Protein AF-A0A7Y6Z000-F1 (afdb_monomer_lite)

pLDDT: mean 81.62, std 13.23, range [39.19, 98.38]

Foldseek 3Di:
DDDDDDDDDDDDDDDDDPVNVVVVVVVVVVVVVVVVVVVVVVVVVVVVVVLVVVLVVVQVVVVLLLLQAQEQDPLFPPTDHQLNNAWDKDWDWDDDPNDIFIKIKTKHKFFWDADPNDIDTDHSNPGQKIKIKMWIAGPVRPDIDIDIDIHGRDNLLCNLPDDDDDPPDGDDWDWDDDDFPPQWAWFDLLSQKTKIKHAWFWAQPPQARKIKIWIWIFIGHPTTTRDIKIKIKMKAKKFWAAKDWAWEAWFWAQDSSSRAIDIDTDPGTDTATFIAGDQDPPRVGPDPVVRNQRGHVWDADPDPCQQQALPRDPPPDPCQVVFADPVGRGGWWWDDPQLADTDTRDDGGGIFMTMWMWIQDPNDTGTHHKWFWQAKAKAFRVLCHVPHPSVVQQSVQLVVQVVVCLVVLWVSHHDDDDYRPPRFLDPGNNHAAAAQDKTAMWMKIKIWGGYHSVLSVVLVSCVVSVHRSSSVTRMHIHRLQQQWAKAKPDVQQKGFFGDFRHGQDCCPPCVCPVGHGRMIHGFAADKIKMKTKAFRTSLSSRRQDDSVPSRSRTDNPSNDPVRMHMDIHMHGHDFFFFWKKKKAWDALDDDGQADQDDVFQQQKWKDWQNHTWPRWGDPHPRMIMTTHGDHTPDDTDMAIDGPDQQEDAACDGRPDDDDAPDAQGWGHHDPRGTYMTMTIRGD

Secondary structure (DSSP, 8-state):
----PPPPPPP---PPPHHHHHHHHHHHHHHHHHHHHHHHHHHHHHHHHHHHHHHHHHHHHHHHHHH--S-SSS--SSS--STT---EEEEEEEEETTEEEEEEEEEEEEEEEEETTEEEE--TTT-SEEEEEEEEEETTTTEEEEEEEEEE---TTTTTT----STT-----EE-----TTTS--EE-SSS-EEEEPPPEEEE-TTSS-EEEEEEEEEE-SSEEEEEEEEEEEEEEEEEEEEEEEPPPBEEEEETTTTEEEEE--SS-EEEEEEEE--STTSTT--THHHHHHHH-S---SSGGGGG-TTPPPTT-GGGGGTEETTTTEEP-EE-SSSSS-EE--STT-EEEEEEEEEEETTEEEEEPPP-EEEEEEEEGGGGSTT-HHHHHHHHHHHHHHHHHHHHT-TTS----PPPTT-SBSTTTT-PEETT-EEEEEEEEEEE----HHHHHHHHHHHHTT---GGGS-EEEEE-TTTSEEEES-TTTEEEEEPPP---S-TTT-TTSSS-EEEEEE-SSEEEEEEEEEESSGGGTTT---SS-GGG---TTTSSGGGEEEEEEEEEEES---EEEEEEEE-SSSS---STT-HHHHTEEEEETTEEPPPPEE-STTEEEEEE---TT----EEEEESSTT-EETTB-TT------SSSEEE-PPTTS-EEEEEEE--

Structure (mmCIF, N/CA/C/O backbone):
data_AF-A0A7Y6Z000-F1
#
_entry.id   AF-A0A7Y6Z000-F1
#
loop_
_atom_site.group_PDB
_atom_site.id
_atom_site.type_symbol
_atom_site.label_atom_id
_atom_site.label_alt_id
_atom_site.label_comp_id
_atom_site.label_asym_id
_atom_site.label_entity_id
_atom_site.label_seq_id
_atom_site.pdbx_PDB_ins_code
_atom_site.Cartn_x
_atom_site.Cartn_y
_atom_site.Cartn_z
_atom_site.occupancy
_atom_site.B_iso_or_equiv
_atom_site.auth_seq_id
_atom_site.auth_comp_id
_atom_site.auth_asym_id
_atom_site.auth_atom_id
_atom_site.pdbx_PDB_model_num
ATOM 1 N N . MET A 1 1 ? 96.325 -64.280 -35.659 1.00 45.28 1 MET A N 1
ATOM 2 C CA . MET A 1 1 ? 96.392 -62.861 -36.077 1.00 45.28 1 MET A CA 1
ATOM 3 C C . MET A 1 1 ? 95.166 -62.505 -36.906 1.00 45.28 1 MET A C 1
ATOM 5 O O . MET A 1 1 ? 95.054 -63.015 -38.010 1.00 45.28 1 MET A O 1
ATOM 9 N N . LYS A 1 2 ? 94.277 -61.649 -36.390 1.00 39.19 2 LYS A N 1
ATOM 10 C CA . LYS A 1 2 ? 93.851 -60.363 -36.988 1.00 39.19 2 LYS A CA 1
ATOM 11 C C . LYS A 1 2 ? 92.616 -59.849 -36.239 1.00 39.19 2 LYS A C 1
ATOM 13 O O . LYS A 1 2 ? 91.533 -60.411 -36.328 1.00 39.19 2 LYS A O 1
ATOM 18 N N . SER A 1 3 ? 92.855 -58.794 -35.466 1.00 46.25 3 SER A N 1
ATOM 19 C CA . SER A 1 3 ? 91.864 -57.910 -34.856 1.00 46.25 3 SER A CA 1
ATOM 20 C C . SER A 1 3 ? 91.264 -57.009 -35.939 1.00 46.25 3 SER A C 1
ATOM 22 O O . SER A 1 3 ? 91.998 -56.524 -36.801 1.00 46.25 3 SER A O 1
ATOM 24 N N . SER A 1 4 ? 89.957 -56.752 -35.883 1.00 45.97 4 SER A N 1
ATOM 25 C CA . SER A 1 4 ? 89.352 -55.607 -36.565 1.00 45.97 4 SER A CA 1
ATOM 26 C C . SER A 1 4 ? 88.320 -54.956 -35.649 1.00 45.97 4 SER A C 1
ATOM 28 O O . SER A 1 4 ? 87.285 -55.542 -35.332 1.00 45.97 4 SER A O 1
ATOM 30 N N . ILE A 1 5 ? 88.654 -53.742 -35.224 1.00 53.66 5 ILE A N 1
ATOM 31 C CA . ILE A 1 5 ? 87.885 -52.835 -34.374 1.00 53.66 5 ILE A CA 1
ATOM 32 C C . ILE A 1 5 ? 86.828 -52.141 -35.247 1.00 53.66 5 ILE A C 1
ATOM 34 O O . ILE A 1 5 ? 87.169 -51.564 -36.278 1.00 53.66 5 ILE A O 1
ATOM 38 N N . ARG A 1 6 ? 85.549 -52.176 -34.846 1.00 48.03 6 ARG A N 1
ATOM 39 C CA . ARG A 1 6 ? 84.478 -51.367 -35.459 1.00 48.03 6 ARG A CA 1
ATOM 40 C C . ARG A 1 6 ? 84.360 -50.029 -34.720 1.00 48.03 6 ARG A C 1
ATOM 42 O O . ARG A 1 6 ? 84.060 -50.013 -33.530 1.00 48.03 6 ARG A O 1
ATOM 49 N N . TYR A 1 7 ? 84.578 -48.922 -35.431 1.00 50.78 7 TYR A N 1
ATOM 50 C CA . TYR A 1 7 ? 84.362 -47.553 -34.945 1.00 50.78 7 TYR A CA 1
ATOM 51 C C . TYR A 1 7 ? 82.911 -47.085 -35.167 1.00 50.78 7 TYR A C 1
ATOM 53 O O . TYR A 1 7 ? 82.264 -47.468 -36.142 1.00 50.78 7 TYR A O 1
ATOM 61 N N . ARG A 1 8 ? 82.423 -46.242 -34.243 1.00 52.69 8 ARG A N 1
ATOM 62 C CA . ARG A 1 8 ? 81.112 -45.560 -34.240 1.00 52.69 8 ARG A CA 1
ATOM 63 C C . ARG A 1 8 ? 80.869 -44.756 -35.526 1.00 52.69 8 ARG A C 1
ATOM 65 O O . ARG A 1 8 ? 81.727 -43.983 -35.942 1.00 52.69 8 ARG A O 1
ATOM 72 N N . ALA A 1 9 ? 79.660 -44.867 -36.079 1.00 56.47 9 ALA A N 1
ATOM 73 C CA . ALA A 1 9 ? 79.174 -43.988 -37.137 1.00 56.47 9 ALA A CA 1
ATOM 74 C C . ALA A 1 9 ? 78.915 -42.575 -36.584 1.00 56.47 9 ALA A C 1
ATOM 76 O O . ALA A 1 9 ? 78.140 -42.394 -35.647 1.00 56.47 9 ALA A O 1
ATOM 77 N N . VAL A 1 10 ? 79.581 -41.582 -37.171 1.00 59.03 10 VAL A N 1
ATOM 78 C CA . VAL A 1 10 ? 79.338 -40.153 -36.948 1.00 59.03 10 VAL A CA 1
ATOM 79 C C . VAL A 1 10 ? 78.088 -39.756 -37.738 1.00 59.03 10 VAL A C 1
ATOM 81 O O . VAL A 1 10 ? 78.060 -39.920 -38.959 1.00 59.03 10 VAL A O 1
ATOM 84 N N . GLN A 1 11 ? 77.057 -39.237 -37.064 1.00 58.75 11 GLN A N 1
ATOM 85 C CA . GLN A 1 11 ? 75.945 -38.556 -37.732 1.00 58.75 11 GLN A CA 1
ATOM 86 C C . GLN A 1 11 ? 76.487 -37.298 -38.422 1.00 58.75 11 GLN A C 1
ATOM 88 O O . GLN A 1 11 ? 76.994 -36.389 -37.767 1.00 58.75 11 GLN A O 1
ATOM 93 N N . LYS A 1 12 ? 76.405 -37.255 -39.755 1.00 57.69 12 LYS A N 1
ATOM 94 C CA . LYS A 1 12 ? 76.685 -36.043 -40.528 1.00 57.69 12 LYS A CA 1
ATOM 95 C C . LYS A 1 12 ? 75.494 -35.096 -40.392 1.00 57.69 12 LYS A C 1
ATOM 97 O O . LYS A 1 12 ? 74.407 -35.414 -40.864 1.00 57.69 12 LYS A O 1
ATOM 102 N N . VAL A 1 13 ? 75.716 -33.936 -39.783 1.00 60.97 13 VAL A N 1
ATOM 103 C CA . VAL A 1 13 ? 74.823 -32.780 -39.918 1.00 60.97 13 VAL A CA 1
ATOM 104 C C . VAL A 1 13 ? 74.987 -32.270 -41.351 1.00 60.97 13 VAL A C 1
ATOM 106 O O . VAL A 1 13 ? 76.062 -31.800 -41.722 1.00 60.97 13 VAL A O 1
ATOM 109 N N . LEU A 1 14 ? 73.962 -32.445 -42.186 1.00 62.41 14 LEU A N 1
ATOM 110 C CA . LEU A 1 14 ? 73.915 -31.851 -43.521 1.00 62.41 14 LEU A CA 1
ATOM 111 C C . LEU A 1 14 ? 73.654 -30.350 -43.346 1.00 62.41 14 LEU A C 1
ATOM 113 O O . LEU A 1 14 ? 72.614 -29.958 -42.826 1.00 62.41 14 LEU A O 1
ATOM 117 N N . GLY A 1 15 ? 74.636 -29.521 -43.705 1.00 64.62 15 GLY A N 1
ATOM 118 C CA . GLY A 1 15 ? 74.495 -28.066 -43.704 1.00 64.62 15 GLY A CA 1
ATOM 119 C C . GLY A 1 15 ? 73.576 -27.602 -44.834 1.00 64.62 15 GLY A C 1
ATOM 120 O O . GLY A 1 15 ? 73.674 -28.104 -45.953 1.00 64.62 15 GLY A O 1
ATOM 121 N N . PHE A 1 16 ? 72.697 -26.647 -44.526 1.00 62.59 16 PHE A N 1
ATOM 122 C CA . PHE A 1 16 ? 71.771 -26.027 -45.474 1.00 62.59 16 PHE A CA 1
ATOM 123 C C . PHE A 1 16 ? 72.522 -25.313 -46.603 1.00 62.59 16 PHE A C 1
ATOM 125 O O . PHE A 1 16 ? 73.533 -24.643 -46.375 1.00 62.59 16 PHE A O 1
ATOM 132 N N . THR A 1 17 ? 72.026 -25.445 -47.831 1.00 71.81 17 THR A N 1
ATOM 133 C CA . THR A 1 17 ? 72.612 -24.768 -48.995 1.00 71.81 17 THR A CA 1
ATOM 134 C C . THR A 1 17 ? 72.189 -23.292 -49.029 1.00 71.81 17 THR A C 1
ATOM 136 O O . THR A 1 17 ? 71.079 -22.945 -48.632 1.00 71.81 17 THR A O 1
ATOM 139 N N . LEU A 1 18 ? 73.055 -22.394 -49.517 1.00 70.69 18 LEU A N 1
ATOM 140 C CA . LEU A 1 18 ? 72.782 -20.943 -49.572 1.00 70.69 18 LEU A CA 1
ATOM 141 C C . LEU A 1 18 ? 71.487 -20.610 -50.345 1.00 70.69 18 LEU A C 1
ATOM 143 O O . LEU A 1 18 ? 70.791 -19.649 -50.024 1.00 70.69 18 LEU A O 1
ATOM 147 N N . ILE A 1 19 ? 71.144 -21.429 -51.345 1.00 79.88 19 ILE A N 1
ATOM 148 C CA . ILE A 1 19 ? 69.928 -21.269 -52.148 1.00 79.88 19 ILE A CA 1
ATOM 149 C C . ILE A 1 19 ? 68.655 -21.610 -51.364 1.00 79.88 19 ILE A C 1
ATOM 151 O O . ILE A 1 19 ? 67.625 -20.978 -51.560 1.00 79.88 19 ILE A O 1
ATOM 155 N N . GLU A 1 20 ? 68.729 -22.548 -50.424 1.00 78.12 20 GLU A N 1
ATOM 156 C CA . GLU A 1 20 ? 67.612 -22.955 -49.570 1.00 78.12 20 GLU A CA 1
ATOM 157 C C . GLU A 1 20 ? 67.283 -21.874 -48.532 1.00 78.12 20 GLU A C 1
ATOM 159 O O . GLU A 1 20 ? 66.114 -21.582 -48.278 1.00 78.12 20 GLU A O 1
ATOM 164 N N . VAL A 1 21 ? 68.313 -21.188 -48.021 1.00 81.62 21 VAL A N 1
ATOM 165 C CA . VAL A 1 21 ? 68.158 -19.998 -47.169 1.00 81.62 21 VAL A CA 1
ATOM 166 C C . VAL A 1 21 ? 67.556 -18.831 -47.959 1.00 81.62 21 VAL A C 1
ATOM 168 O O . VAL A 1 21 ? 66.659 -18.157 -47.457 1.00 81.62 21 VAL A O 1
ATOM 171 N N . LEU A 1 22 ? 67.985 -18.618 -49.209 1.00 83.50 22 LEU A N 1
ATOM 172 C CA . LEU A 1 22 ? 67.433 -17.572 -50.079 1.00 83.50 22 LEU A CA 1
ATOM 173 C C . LEU A 1 22 ? 65.949 -17.820 -50.399 1.00 83.50 22 LEU A C 1
ATOM 175 O O . LEU A 1 22 ? 65.132 -16.910 -50.279 1.00 83.50 22 LEU A O 1
ATOM 179 N N . VAL A 1 23 ? 65.588 -19.052 -50.770 1.00 85.25 23 VAL A N 1
ATOM 180 C CA . VAL A 1 23 ? 64.194 -19.427 -51.052 1.00 85.25 23 VAL A CA 1
ATOM 181 C C . VAL A 1 23 ? 63.340 -19.300 -49.790 1.00 85.25 23 VAL A C 1
ATOM 183 O O . VAL A 1 23 ? 62.250 -18.734 -49.852 1.00 85.25 23 VAL A O 1
ATOM 186 N N . SER A 1 24 ? 63.851 -19.729 -48.633 1.00 87.50 24 SER A N 1
ATOM 187 C CA . SER A 1 24 ? 63.155 -19.578 -47.347 1.00 87.50 24 SER A CA 1
ATOM 188 C C . SER A 1 24 ? 62.925 -18.109 -46.981 1.00 87.50 24 SER A C 1
ATOM 190 O O . SER A 1 24 ? 61.846 -17.760 -46.509 1.00 87.50 24 SER A O 1
ATOM 192 N N . LEU A 1 25 ? 63.898 -17.229 -47.248 1.00 86.69 25 LEU A N 1
ATOM 193 C CA . LEU A 1 25 ? 63.762 -15.787 -47.034 1.00 86.69 25 LEU A CA 1
ATOM 194 C C . LEU A 1 25 ? 62.690 -15.178 -47.948 1.00 86.69 25 LEU A C 1
ATOM 196 O O . LEU A 1 25 ? 61.868 -14.396 -47.482 1.00 86.69 25 LEU A O 1
ATOM 200 N N . ILE A 1 26 ? 62.660 -15.555 -49.230 1.00 89.44 26 ILE A N 1
ATOM 201 C CA . ILE A 1 26 ? 61.647 -15.070 -50.181 1.00 89.44 26 ILE A CA 1
ATOM 202 C C . ILE A 1 26 ? 60.246 -15.517 -49.750 1.00 89.44 26 ILE A C 1
ATOM 204 O O . ILE A 1 26 ? 59.328 -14.699 -49.711 1.00 89.44 26 ILE A O 1
ATOM 208 N N . VAL A 1 27 ? 60.082 -16.788 -49.369 1.00 90.81 27 VAL A N 1
ATOM 209 C CA . VAL A 1 27 ? 58.800 -17.312 -48.873 1.00 90.81 27 VAL A CA 1
ATOM 210 C C . VAL A 1 27 ? 58.382 -16.608 -47.578 1.00 90.81 27 VAL A C 1
ATOM 212 O O . VAL A 1 27 ? 57.215 -16.248 -47.439 1.00 90.81 27 VAL A O 1
ATOM 215 N N . ALA A 1 28 ? 59.317 -16.337 -46.662 1.00 87.94 28 ALA A N 1
ATOM 216 C CA . ALA A 1 28 ? 59.040 -15.594 -45.434 1.00 87.94 28 ALA A CA 1
ATOM 217 C C . ALA A 1 28 ? 58.610 -14.144 -45.712 1.00 87.94 28 ALA A C 1
ATOM 219 O O . ALA A 1 28 ? 57.638 -13.676 -45.125 1.00 87.94 28 ALA A O 1
ATOM 220 N N . VAL A 1 29 ? 59.276 -13.442 -46.636 1.00 90.25 29 VAL A N 1
ATOM 221 C CA . VAL A 1 29 ? 58.911 -12.068 -47.021 1.00 90.25 29 VAL A CA 1
ATOM 222 C C . VAL A 1 29 ? 57.519 -12.029 -47.654 1.00 90.25 29 VAL A C 1
ATOM 224 O O . VAL A 1 29 ? 56.702 -11.196 -47.267 1.00 90.25 29 VAL A O 1
ATOM 227 N N . ILE A 1 30 ? 57.207 -12.955 -48.568 1.00 89.56 30 ILE A N 1
ATOM 228 C CA . ILE A 1 30 ? 55.869 -13.051 -49.174 1.00 89.56 30 ILE A CA 1
ATOM 229 C C . ILE A 1 30 ? 54.814 -13.382 -48.106 1.00 89.56 30 ILE A C 1
ATOM 231 O O . ILE A 1 30 ? 53.746 -12.770 -48.091 1.00 89.56 30 ILE A O 1
ATOM 235 N N . GLY A 1 31 ? 55.123 -14.290 -47.175 1.00 87.19 31 GLY A N 1
ATOM 236 C CA . GLY A 1 31 ? 54.244 -14.637 -46.056 1.00 87.19 31 GLY A CA 1
ATOM 237 C C . GLY A 1 31 ? 53.948 -13.449 -45.135 1.00 87.19 31 GLY A C 1
ATOM 238 O O . GLY A 1 31 ? 52.794 -13.223 -44.781 1.00 87.19 31 GLY A O 1
ATOM 239 N N . ILE A 1 32 ? 54.959 -12.641 -44.801 1.00 88.06 32 ILE A N 1
ATOM 240 C CA . ILE A 1 32 ? 54.790 -11.438 -43.972 1.00 88.06 32 ILE A CA 1
ATOM 241 C C . ILE A 1 32 ? 53.916 -10.400 -44.688 1.00 88.06 32 ILE A C 1
ATOM 243 O O . ILE A 1 32 ? 53.010 -9.839 -44.074 1.00 88.06 32 ILE A O 1
ATOM 247 N N . VAL A 1 33 ? 54.130 -10.173 -45.989 1.00 87.00 33 VAL A N 1
ATOM 248 C CA . VAL A 1 33 ? 53.312 -9.231 -46.774 1.00 87.00 33 VAL A CA 1
ATOM 249 C C . VAL A 1 33 ? 51.849 -9.682 -46.835 1.00 87.00 33 VAL A C 1
ATOM 251 O O . VAL A 1 33 ? 50.953 -8.861 -46.638 1.00 87.00 33 VAL A O 1
ATOM 254 N N . ALA A 1 34 ? 51.596 -10.979 -47.035 1.00 84.06 34 ALA A N 1
ATOM 255 C CA . ALA A 1 34 ? 50.242 -11.530 -47.042 1.00 84.06 34 ALA A CA 1
ATOM 256 C C . ALA A 1 34 ? 49.534 -11.361 -45.683 1.00 84.06 34 ALA A C 1
ATOM 258 O O . ALA A 1 34 ? 48.360 -10.993 -45.637 1.00 84.06 34 ALA A O 1
ATOM 259 N N . VAL A 1 35 ? 50.248 -11.566 -44.569 1.00 86.69 35 VAL A N 1
ATOM 260 C CA . VAL A 1 35 ? 49.699 -11.380 -43.214 1.00 86.69 35 VAL A CA 1
ATOM 261 C C . VAL A 1 35 ? 49.380 -9.911 -42.930 1.00 86.69 35 VAL A C 1
ATOM 263 O O . VAL A 1 35 ? 48.324 -9.626 -42.372 1.00 86.69 35 VAL A O 1
ATOM 266 N N . LEU A 1 36 ? 50.237 -8.971 -43.337 1.00 82.31 36 LEU A N 1
ATOM 267 C CA . LEU A 1 36 ? 49.993 -7.536 -43.140 1.00 82.31 36 LEU A CA 1
ATOM 268 C C . LEU A 1 36 ? 48.767 -7.042 -43.919 1.00 82.31 36 LEU A C 1
ATOM 270 O O . LEU A 1 36 ? 47.967 -6.272 -43.388 1.00 82.31 36 LEU A O 1
ATOM 274 N N . GLN A 1 37 ? 48.580 -7.517 -45.153 1.00 81.56 37 GLN A N 1
ATOM 275 C CA . GLN A 1 37 ? 47.379 -7.217 -45.938 1.00 81.56 37 GLN A CA 1
ATOM 276 C C . GLN A 1 37 ? 46.121 -7.776 -45.266 1.00 81.56 37 GLN A C 1
ATOM 278 O O . GLN A 1 37 ? 45.123 -7.069 -45.135 1.00 81.56 37 GLN A O 1
ATOM 283 N N . LEU A 1 38 ? 46.190 -9.015 -44.776 1.00 82.94 38 LEU A N 1
ATOM 284 C CA . LEU A 1 38 ? 45.087 -9.654 -44.069 1.00 82.94 38 LEU A CA 1
ATOM 285 C C . LEU A 1 38 ? 44.735 -8.913 -42.765 1.00 82.94 38 LEU A C 1
ATOM 287 O O . LEU A 1 38 ? 43.560 -8.682 -42.494 1.00 82.94 38 LEU A O 1
ATOM 291 N N . GLN A 1 39 ? 45.732 -8.480 -41.987 1.00 82.38 39 GLN A N 1
ATOM 292 C CA . GLN A 1 39 ? 45.530 -7.683 -40.769 1.00 82.38 39 GLN A CA 1
ATOM 293 C C . GLN A 1 39 ? 44.868 -6.329 -41.059 1.00 82.38 39 GLN A C 1
ATOM 295 O O . GLN A 1 39 ? 43.966 -5.927 -40.326 1.00 82.38 39 GLN A O 1
ATOM 300 N N . GLY A 1 40 ? 45.254 -5.650 -42.143 1.00 80.00 40 GLY A N 1
ATOM 301 C CA . GLY A 1 40 ? 44.611 -4.402 -42.566 1.00 80.00 40 GLY A CA 1
ATOM 302 C C . GLY A 1 40 ? 43.135 -4.586 -42.941 1.00 80.00 40 GLY A C 1
ATOM 303 O O . GLY A 1 40 ? 42.282 -3.794 -42.534 1.00 80.00 40 GLY A O 1
ATOM 304 N N . VAL A 1 41 ? 42.812 -5.667 -43.658 1.00 81.69 41 VAL A N 1
ATOM 305 C CA . VAL A 1 41 ? 41.423 -6.021 -44.001 1.00 81.69 41 VAL A CA 1
ATOM 306 C C . VAL A 1 41 ? 40.614 -6.379 -42.751 1.00 81.69 41 VAL A C 1
ATOM 308 O O . VAL A 1 41 ? 39.472 -5.950 -42.614 1.00 81.69 41 VAL A O 1
ATOM 311 N N . PHE A 1 42 ? 41.197 -7.106 -41.794 1.00 80.69 42 PHE A N 1
ATOM 312 C CA . PHE A 1 42 ? 40.508 -7.425 -40.542 1.00 80.69 42 PHE A CA 1
ATOM 313 C C . PHE A 1 42 ? 40.202 -6.184 -39.698 1.00 80.69 42 PHE A C 1
ATOM 315 O O . PHE A 1 42 ? 39.102 -6.083 -39.163 1.00 80.69 42 PHE A O 1
ATOM 322 N N . LEU A 1 43 ? 41.131 -5.229 -39.592 1.00 81.19 43 LEU A N 1
ATOM 323 C CA . LEU A 1 43 ? 40.920 -4.005 -38.809 1.00 81.19 43 LEU A CA 1
ATOM 324 C C . LEU A 1 43 ? 39.857 -3.090 -39.428 1.00 81.19 43 LEU A C 1
ATOM 326 O O . LEU A 1 43 ? 39.011 -2.560 -38.710 1.00 81.19 43 LEU A O 1
ATOM 330 N N . THR A 1 44 ? 39.868 -2.938 -40.753 1.00 82.25 44 THR A N 1
ATOM 331 C CA . THR A 1 44 ? 38.835 -2.175 -41.475 1.00 82.25 44 THR A CA 1
ATOM 332 C C . THR A 1 44 ? 37.470 -2.846 -41.350 1.00 82.25 44 THR A C 1
ATOM 334 O O . THR A 1 44 ? 36.509 -2.197 -40.948 1.00 82.25 44 THR A O 1
ATOM 337 N N . SER A 1 45 ? 37.398 -4.167 -41.543 1.00 82.38 45 SER A N 1
ATOM 338 C CA . SER A 1 45 ? 36.162 -4.931 -41.348 1.00 82.38 45 SER A CA 1
ATOM 339 C C . SER A 1 45 ? 35.639 -4.870 -39.909 1.00 82.38 45 SER A C 1
ATOM 341 O O . SER A 1 45 ? 34.425 -4.828 -39.714 1.00 82.38 45 SER A O 1
ATOM 343 N N . ALA A 1 46 ? 36.517 -4.882 -38.902 1.00 82.19 46 ALA A N 1
ATOM 344 C CA . ALA A 1 46 ? 36.123 -4.763 -37.499 1.00 82.19 46 ALA A CA 1
ATOM 345 C C . ALA A 1 46 ? 35.586 -3.358 -37.183 1.00 82.19 46 ALA A C 1
ATOM 347 O O . ALA A 1 46 ? 34.567 -3.229 -36.506 1.00 82.19 46 ALA A O 1
ATOM 348 N N . SER A 1 47 ? 36.230 -2.315 -37.719 1.00 83.56 47 SER A N 1
ATOM 349 C CA . SER A 1 47 ? 35.764 -0.932 -37.588 1.00 83.56 47 SER A CA 1
ATOM 350 C C . SER A 1 47 ? 34.400 -0.728 -38.254 1.00 83.56 47 SER A C 1
ATOM 352 O O . SER A 1 47 ? 33.497 -0.161 -37.641 1.00 83.56 47 SER A O 1
ATOM 354 N N . ASP A 1 48 ? 34.206 -1.260 -39.462 1.00 85.81 48 ASP A N 1
ATOM 355 C CA . ASP A 1 48 ? 32.931 -1.176 -40.179 1.00 85.81 48 ASP A CA 1
ATOM 356 C C . ASP A 1 48 ? 31.811 -1.938 -39.460 1.00 85.81 48 ASP A C 1
ATOM 358 O O . ASP A 1 48 ? 30.683 -1.448 -39.367 1.00 85.81 48 ASP A O 1
ATOM 362 N N . ALA A 1 49 ? 32.110 -3.117 -38.905 1.00 85.31 49 ALA A N 1
ATOM 363 C CA . ALA A 1 49 ? 31.156 -3.877 -38.101 1.00 85.31 49 ALA A CA 1
ATOM 364 C C . ALA A 1 49 ? 30.735 -3.106 -36.838 1.00 85.31 49 ALA A C 1
ATOM 366 O O . ALA A 1 49 ? 29.548 -3.060 -36.512 1.00 85.31 49 ALA A O 1
ATOM 367 N N . GLN A 1 50 ? 31.683 -2.444 -36.168 1.00 84.94 50 GLN A N 1
ATOM 368 C CA . GLN A 1 50 ? 31.398 -1.588 -35.018 1.00 84.94 50 GLN A CA 1
ATOM 369 C C . GLN A 1 50 ? 30.512 -0.395 -35.406 1.00 84.94 50 GLN A C 1
ATOM 371 O O . GLN A 1 50 ? 29.506 -0.154 -34.742 1.00 84.94 50 GLN A O 1
ATOM 376 N N . LYS A 1 51 ? 30.829 0.322 -36.495 1.00 86.50 51 LYS A N 1
ATOM 377 C CA . LYS A 1 51 ? 30.006 1.448 -36.977 1.00 86.50 51 LYS A CA 1
ATOM 378 C C . LYS A 1 51 ? 28.577 1.011 -37.306 1.00 86.50 51 LYS A C 1
ATOM 380 O O . LYS A 1 51 ? 27.640 1.708 -36.939 1.00 86.50 51 LYS A O 1
ATOM 385 N N . ARG A 1 52 ? 28.395 -0.162 -37.926 1.00 90.00 52 ARG A N 1
ATOM 386 C CA . ARG A 1 52 ? 27.065 -0.740 -38.202 1.00 90.00 52 ARG A CA 1
ATOM 387 C C . ARG A 1 52 ? 26.291 -1.067 -36.925 1.00 90.00 52 ARG A C 1
ATOM 389 O O . ARG A 1 52 ? 25.096 -0.789 -36.861 1.00 90.00 52 ARG A O 1
ATOM 396 N N . ALA A 1 53 ? 26.951 -1.628 -35.912 1.00 85.00 53 ALA A N 1
ATOM 397 C CA . ALA A 1 53 ? 26.319 -1.918 -34.625 1.00 85.00 53 ALA A CA 1
ATOM 398 C C . ALA A 1 53 ? 25.883 -0.632 -33.900 1.00 85.00 53 ALA A C 1
ATOM 400 O O . ALA A 1 53 ? 24.761 -0.551 -33.405 1.00 85.00 53 ALA A O 1
ATOM 401 N N . LEU A 1 54 ? 26.733 0.401 -33.904 1.00 83.69 54 LEU A N 1
ATOM 402 C CA . LEU A 1 54 ? 26.394 1.712 -33.343 1.00 83.69 54 LEU A CA 1
ATOM 403 C C . LEU A 1 54 ? 25.257 2.387 -34.123 1.00 83.69 54 LEU A C 1
ATOM 405 O O . LEU A 1 54 ? 24.299 2.843 -33.509 1.00 83.69 54 LEU A O 1
ATOM 409 N N . ALA A 1 55 ? 25.303 2.375 -35.459 1.00 86.94 55 ALA A N 1
ATOM 410 C CA . ALA A 1 55 ? 24.227 2.897 -36.302 1.00 86.94 55 ALA A CA 1
ATOM 411 C C . ALA A 1 55 ? 22.887 2.195 -36.024 1.00 86.94 55 ALA A C 1
ATOM 413 O O . ALA A 1 55 ? 21.850 2.848 -35.994 1.00 86.94 55 ALA A O 1
ATOM 414 N N . THR A 1 56 ? 22.911 0.878 -35.778 1.00 86.56 56 THR A N 1
ATOM 415 C CA . THR A 1 56 ? 21.726 0.074 -35.422 1.00 86.56 56 THR A CA 1
ATOM 416 C C . THR A 1 56 ? 21.125 0.546 -34.098 1.00 86.56 56 THR A C 1
ATOM 418 O O . THR A 1 56 ? 19.929 0.803 -34.035 1.00 86.56 56 THR A O 1
ATOM 421 N N . SER A 1 57 ? 21.954 0.752 -33.071 1.00 83.06 57 SER A N 1
ATOM 422 C CA . SER A 1 57 ? 21.521 1.288 -31.770 1.00 83.06 57 SER A CA 1
ATOM 423 C C . SER A 1 57 ? 20.939 2.706 -31.889 1.00 83.06 57 SER A C 1
ATOM 425 O O . SER A 1 57 ? 19.887 2.999 -31.322 1.00 83.06 57 SER A O 1
ATOM 427 N N . VAL A 1 58 ? 21.564 3.574 -32.695 1.00 85.25 58 VAL A N 1
ATOM 428 C CA . VAL A 1 58 ? 21.045 4.920 -33.006 1.00 85.25 58 V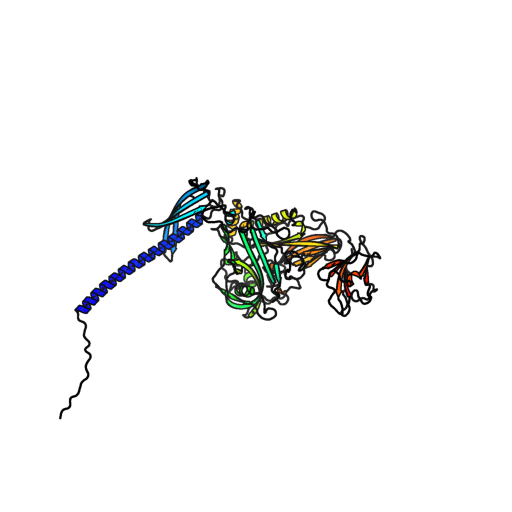AL A CA 1
ATOM 429 C C . VAL A 1 58 ? 19.690 4.842 -33.716 1.00 85.25 58 VAL A C 1
ATOM 431 O O . VAL A 1 58 ? 18.771 5.588 -33.374 1.00 85.25 58 VAL A O 1
ATOM 434 N N . ALA A 1 59 ? 19.544 3.921 -34.672 1.00 85.31 59 ALA A N 1
ATOM 435 C CA . ALA A 1 59 ? 18.294 3.711 -35.390 1.00 85.31 59 ALA A CA 1
ATOM 436 C C . ALA A 1 59 ? 17.167 3.244 -34.454 1.00 85.31 59 ALA A C 1
ATOM 438 O O . ALA A 1 59 ? 16.079 3.816 -34.469 1.00 85.31 59 ALA A O 1
ATOM 439 N N . GLU A 1 60 ? 17.437 2.257 -33.597 1.00 80.50 60 GLU A N 1
ATOM 440 C CA . GLU A 1 60 ? 16.485 1.756 -32.599 1.00 80.50 60 GLU A CA 1
ATOM 441 C C . GLU A 1 60 ? 16.058 2.855 -31.624 1.00 80.50 60 GLU A C 1
ATOM 443 O O . GLU A 1 60 ? 14.860 3.057 -31.420 1.00 80.50 60 GLU A O 1
ATOM 448 N N . LYS A 1 61 ? 17.018 3.625 -31.093 1.00 83.50 61 LYS A N 1
ATOM 449 C CA . LYS A 1 61 ? 16.749 4.767 -30.210 1.00 83.50 61 LYS A CA 1
ATOM 450 C C . LYS A 1 61 ? 15.795 5.766 -30.865 1.00 83.50 61 LYS A C 1
ATOM 452 O O . LYS A 1 61 ? 14.826 6.185 -30.234 1.00 83.50 61 LYS A O 1
ATOM 457 N N . LYS A 1 62 ? 16.042 6.139 -32.127 1.00 87.31 62 LYS A N 1
ATOM 458 C CA . LYS A 1 62 ? 15.199 7.117 -32.825 1.00 87.31 62 LYS A CA 1
ATOM 459 C C . LYS A 1 62 ? 13.810 6.568 -33.141 1.00 87.31 62 LYS A C 1
ATOM 461 O O . LYS A 1 62 ? 12.822 7.283 -32.992 1.00 87.31 62 LYS A O 1
ATOM 466 N N . LEU A 1 63 ? 13.707 5.305 -33.557 1.00 85.12 63 LEU A N 1
ATOM 467 C CA . LEU A 1 63 ? 12.407 4.670 -33.784 1.00 85.12 63 LEU A CA 1
ATOM 468 C C . LEU A 1 63 ? 11.584 4.577 -32.494 1.00 85.12 63 LEU A C 1
ATOM 470 O O . LEU A 1 63 ? 10.368 4.752 -32.548 1.00 85.12 63 LEU A O 1
ATOM 474 N N . GLU A 1 64 ? 12.228 4.348 -31.350 1.00 79.69 64 GLU A N 1
ATOM 475 C CA . GLU A 1 64 ? 11.552 4.331 -30.054 1.00 79.69 64 GLU A CA 1
ATOM 476 C C . GLU A 1 64 ? 11.114 5.734 -29.607 1.00 79.69 64 GLU A C 1
ATOM 478 O O . GLU A 1 64 ? 9.989 5.904 -29.144 1.00 79.69 64 GLU A O 1
ATOM 483 N N . GLU A 1 65 ? 11.927 6.767 -29.859 1.00 81.00 65 GLU A N 1
ATOM 484 C CA . GLU A 1 65 ? 11.527 8.171 -29.664 1.00 81.00 65 GLU A CA 1
ATOM 485 C C . GLU A 1 65 ? 10.256 8.509 -30.463 1.00 81.00 65 GLU A C 1
ATOM 487 O O . GLU A 1 65 ? 9.317 9.093 -29.923 1.00 81.00 65 GLU A O 1
ATOM 492 N N . LEU A 1 66 ? 10.188 8.096 -31.735 1.00 85.25 66 LEU A N 1
ATOM 493 C CA . LEU A 1 66 ? 9.016 8.325 -32.589 1.00 85.25 66 LEU A CA 1
ATOM 494 C C . LEU A 1 66 ? 7.782 7.526 -32.137 1.00 85.25 66 LEU A C 1
ATOM 496 O O . LEU A 1 66 ? 6.655 7.948 -32.396 1.00 85.25 66 LEU A O 1
ATOM 500 N N . ARG A 1 67 ? 7.962 6.384 -31.462 1.00 82.62 67 ARG A N 1
ATOM 501 C CA . ARG A 1 67 ? 6.858 5.621 -30.853 1.00 82.62 67 ARG A CA 1
ATOM 502 C C . ARG A 1 67 ? 6.345 6.260 -29.558 1.00 82.62 67 ARG A C 1
ATOM 504 O O . ARG A 1 67 ? 5.176 6.067 -29.231 1.00 82.62 67 ARG A O 1
ATOM 511 N N . GLY A 1 68 ? 7.172 7.033 -28.856 1.00 72.69 68 GLY A N 1
ATOM 512 C CA . GLY A 1 68 ? 6.873 7.656 -27.563 1.00 72.69 68 GLY A CA 1
ATOM 513 C C . GLY A 1 68 ? 6.035 8.943 -27.622 1.00 72.69 68 GLY A C 1
ATOM 514 O O . GLY A 1 68 ? 6.432 9.964 -27.054 1.00 72.69 68 GLY A O 1
ATOM 515 N N . TYR A 1 69 ? 4.865 8.936 -28.268 1.00 77.69 69 TYR A N 1
ATOM 516 C CA . TYR A 1 69 ? 3.924 10.074 -28.257 1.00 77.69 69 TYR A CA 1
ATOM 517 C C . TYR A 1 69 ? 2.984 10.041 -27.030 1.00 77.69 69 TYR A C 1
ATOM 519 O O . TYR A 1 69 ? 2.881 9.012 -26.374 1.00 77.69 69 TYR A O 1
ATOM 527 N N . ASP A 1 70 ? 2.364 11.165 -26.635 1.00 67.19 70 ASP A N 1
ATOM 528 C CA . ASP A 1 70 ? 1.501 11.266 -25.423 1.00 67.19 70 ASP A CA 1
ATOM 529 C C . ASP A 1 70 ? -0.007 11.377 -25.707 1.00 67.19 70 ASP A C 1
ATOM 531 O O . ASP A 1 70 ? -0.843 11.142 -24.838 1.00 67.19 70 ASP A O 1
ATOM 535 N N . SER A 1 71 ? -0.356 11.739 -26.933 1.00 67.94 71 SER A N 1
ATOM 536 C CA . SER A 1 71 ? -1.708 12.058 -27.365 1.00 67.94 71 SER A CA 1
ATOM 537 C C . SER A 1 71 ? -1.835 11.757 -28.853 1.00 67.94 71 SER A C 1
ATOM 539 O O . SER A 1 71 ? -0.841 11.712 -29.578 1.00 67.94 71 SER A O 1
ATOM 541 N N . ILE A 1 72 ? -3.056 11.496 -29.325 1.00 74.81 72 ILE A N 1
ATOM 542 C CA . ILE A 1 72 ? -3.292 11.339 -30.765 1.00 74.81 72 ILE A CA 1
ATOM 543 C C . ILE A 1 72 ? -3.320 12.718 -31.445 1.00 74.81 72 ILE A C 1
ATOM 545 O O . ILE A 1 72 ? -2.477 12.941 -32.313 1.00 74.81 72 ILE A O 1
ATOM 549 N N . PRO A 1 73 ? -4.225 13.644 -31.057 1.00 74.50 73 PRO A N 1
ATOM 550 C CA . PRO A 1 73 ? -4.292 14.956 -31.684 1.00 74.50 73 PRO A CA 1
ATOM 551 C C . PRO A 1 73 ? -3.223 15.915 -31.149 1.00 74.50 73 PRO A C 1
ATOM 553 O O . PRO A 1 73 ? -2.815 15.834 -29.992 1.00 74.50 73 PRO A O 1
ATOM 556 N N . THR A 1 74 ? -2.869 16.904 -31.968 1.00 62.97 74 THR A N 1
ATOM 557 C CA . THR A 1 74 ? -2.049 18.074 -31.607 1.00 62.97 74 THR A CA 1
ATOM 558 C C . THR A 1 74 ? -2.780 19.011 -30.636 1.00 62.97 74 THR A C 1
ATOM 560 O O . THR A 1 74 ? -3.192 20.110 -31.012 1.00 62.97 74 THR A O 1
ATOM 563 N N . THR A 1 75 ? -3.031 18.580 -29.400 1.00 53.19 75 THR A N 1
ATOM 564 C CA . THR A 1 75 ? -3.668 19.419 -28.360 1.00 53.19 75 THR A CA 1
ATOM 565 C C . THR A 1 75 ? -2.752 19.721 -27.176 1.00 53.19 75 THR A C 1
ATOM 567 O O . THR A 1 75 ? -3.110 20.550 -26.343 1.00 53.19 75 THR A O 1
ATOM 570 N N . SER A 1 76 ? -1.588 19.072 -27.094 1.00 52.84 76 SER A N 1
ATOM 571 C CA . SER A 1 76 ? -0.591 19.252 -26.032 1.00 52.84 76 SER A CA 1
ATOM 572 C C . SER A 1 76 ? 0.504 20.218 -26.487 1.00 52.84 76 SER A C 1
ATOM 574 O O . SER A 1 76 ? 0.980 20.132 -27.613 1.00 52.84 76 SER A O 1
ATOM 576 N N . SER A 1 77 ? 0.905 21.154 -25.624 1.00 49.72 77 SER A N 1
ATOM 577 C CA . SER A 1 77 ? 1.966 22.131 -25.913 1.00 49.72 77 SER A CA 1
ATOM 578 C C . SER A 1 77 ? 3.321 21.766 -25.292 1.00 49.72 77 SER A C 1
ATOM 580 O O . SER A 1 77 ? 4.241 22.581 -25.342 1.00 49.72 77 SER A O 1
ATOM 582 N N . SER A 1 78 ? 3.450 20.589 -24.664 1.00 52.16 78 SER A N 1
ATOM 583 C CA . SER A 1 78 ? 4.662 20.175 -23.935 1.00 52.16 78 SER A CA 1
ATOM 584 C C . SER A 1 78 ? 5.315 18.875 -24.434 1.00 52.16 78 SER A C 1
ATOM 586 O O . SER A 1 78 ? 6.460 18.621 -24.064 1.00 52.16 78 SER A O 1
ATOM 588 N N . LEU A 1 79 ? 4.656 18.070 -25.283 1.00 56.47 79 LEU A N 1
ATOM 589 C CA . LEU A 1 79 ? 5.149 16.776 -25.793 1.00 56.47 79 LEU A CA 1
ATOM 590 C C . LEU A 1 79 ? 4.687 16.524 -27.245 1.00 56.47 79 LEU A C 1
ATOM 592 O O . LEU A 1 79 ? 3.685 17.088 -27.671 1.00 56.47 79 LEU A O 1
ATOM 596 N N . LYS A 1 80 ? 5.401 15.654 -27.986 1.00 70.25 80 LYS A N 1
ATOM 597 C CA . LYS A 1 80 ? 5.018 15.242 -29.351 1.00 70.25 80 LYS A CA 1
ATOM 598 C C . LYS A 1 80 ? 3.794 14.312 -29.339 1.00 70.25 80 LYS A C 1
ATOM 600 O O . LYS A 1 80 ? 3.802 13.281 -28.661 1.00 70.25 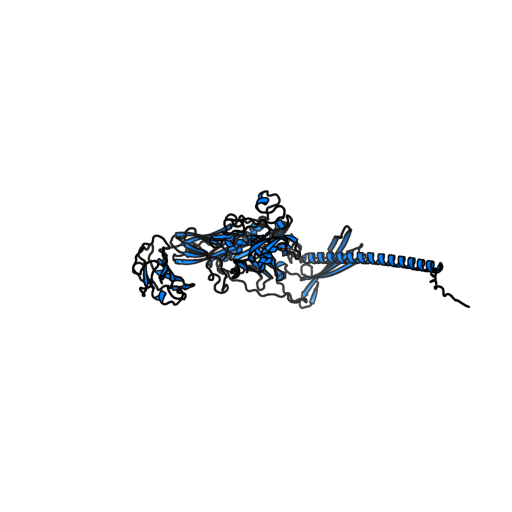80 LYS A O 1
ATOM 605 N N . SER A 1 81 ? 2.794 14.651 -30.143 1.00 78.31 81 SER A N 1
ATOM 606 C CA . SER A 1 81 ? 1.592 13.865 -30.442 1.00 78.31 81 SER A CA 1
ATOM 607 C C . SER A 1 81 ? 1.811 12.896 -31.613 1.00 78.31 81 SER A C 1
ATOM 609 O O . SER A 1 81 ? 2.748 13.042 -32.402 1.00 78.31 81 SER A O 1
ATOM 611 N N . PHE A 1 82 ? 0.933 11.897 -31.762 1.00 84.44 82 PHE A N 1
ATOM 612 C CA . PHE A 1 82 ? 0.959 10.991 -32.915 1.00 84.44 82 PHE A CA 1
ATOM 613 C C . PHE A 1 82 ? 0.853 11.773 -34.221 1.00 84.44 82 PHE A C 1
ATOM 615 O O . PHE A 1 82 ? 1.574 11.470 -35.170 1.00 84.44 82 PHE A O 1
ATOM 622 N N . ASP A 1 83 ? -0.020 12.779 -34.274 1.00 85.31 83 ASP A N 1
ATOM 623 C CA . ASP A 1 83 ? -0.249 13.611 -35.453 1.00 85.31 83 ASP A CA 1
ATOM 624 C C . ASP A 1 83 ? 1.014 14.375 -35.892 1.00 85.31 83 ASP A C 1
ATOM 626 O O . ASP A 1 83 ? 1.211 14.547 -37.096 1.00 85.31 83 ASP A O 1
ATOM 630 N N . GLU A 1 84 ? 1.920 14.700 -34.962 1.00 85.56 84 GLU A N 1
ATOM 631 C CA . GLU A 1 84 ? 3.203 15.389 -35.209 1.00 85.56 84 GLU A CA 1
ATOM 632 C C . GLU A 1 84 ? 4.338 14.483 -35.693 1.00 85.56 84 GLU A C 1
ATOM 634 O O . GLU A 1 84 ? 5.408 14.976 -36.047 1.00 85.56 84 GLU A O 1
ATOM 639 N N . ILE A 1 85 ? 4.138 13.163 -35.727 1.00 88.31 85 ILE A N 1
ATOM 640 C CA . ILE A 1 85 ? 5.117 12.252 -36.329 1.00 88.31 85 ILE A CA 1
ATOM 641 C C . ILE A 1 85 ? 5.132 12.488 -37.845 1.00 88.31 85 ILE A C 1
ATOM 643 O O . ILE A 1 85 ? 4.232 12.027 -38.555 1.00 88.31 85 ILE A O 1
ATOM 647 N N . ASP A 1 86 ? 6.155 13.180 -38.331 1.00 89.69 86 ASP A N 1
ATOM 648 C CA . ASP A 1 86 ? 6.391 13.454 -39.749 1.00 89.69 86 ASP A CA 1
ATOM 649 C C . ASP A 1 86 ? 7.853 13.172 -40.132 1.00 89.69 86 ASP A C 1
ATOM 651 O O . ASP A 1 86 ? 8.690 12.895 -39.266 1.00 89.69 86 ASP A O 1
ATOM 655 N N . GLY A 1 87 ? 8.139 13.157 -41.435 1.00 90.69 87 GLY A N 1
ATOM 656 C CA . GLY A 1 87 ? 9.482 12.957 -41.969 1.00 90.69 87 GLY A CA 1
ATOM 657 C C . GLY A 1 87 ? 10.397 14.138 -41.665 1.00 90.69 87 GLY A C 1
ATOM 658 O O . GLY A 1 87 ? 9.998 15.289 -41.826 1.00 90.69 87 GLY A O 1
ATOM 659 N N . ASP A 1 88 ? 11.622 13.850 -41.237 1.00 93.94 88 ASP A N 1
ATOM 660 C CA . ASP A 1 88 ? 12.613 14.867 -40.881 1.00 93.94 88 ASP A CA 1
ATOM 661 C C . ASP A 1 88 ? 14.040 14.280 -40.954 1.00 93.94 88 ASP A C 1
ATOM 663 O O . ASP A 1 88 ? 14.257 13.125 -41.351 1.00 93.94 88 ASP A O 1
ATOM 667 N N . THR A 1 89 ? 15.025 15.102 -40.608 1.00 94.00 89 THR A N 1
ATOM 668 C CA . THR A 1 89 ? 16.448 14.769 -40.557 1.00 94.00 89 THR A CA 1
ATOM 669 C C . THR A 1 89 ? 17.044 15.143 -39.207 1.00 94.00 89 THR A C 1
ATOM 671 O O . THR A 1 89 ? 16.625 16.118 -38.592 1.00 94.00 89 THR A O 1
ATOM 674 N N . ASP A 1 90 ? 18.043 14.391 -38.754 1.00 91.31 90 ASP A N 1
ATOM 675 C CA . ASP A 1 90 ? 18.701 14.622 -37.464 1.00 91.31 90 ASP A CA 1
ATOM 676 C C . ASP A 1 90 ? 20.174 14.197 -37.517 1.00 91.31 90 ASP A C 1
ATOM 678 O O . ASP A 1 90 ? 20.647 13.613 -38.496 1.00 91.31 90 ASP A O 1
ATOM 682 N N . THR A 1 91 ? 20.927 14.492 -36.466 1.00 91.38 91 THR A N 1
ATOM 683 C CA . THR A 1 91 ? 22.319 14.075 -36.316 1.00 91.38 91 THR A CA 1
ATOM 684 C C . THR A 1 91 ? 22.561 13.578 -34.902 1.00 91.38 91 THR A C 1
ATOM 686 O O . THR A 1 91 ? 22.356 14.315 -33.945 1.00 91.38 91 THR A O 1
ATOM 689 N N . GLU A 1 92 ? 23.106 12.370 -34.782 1.00 87.94 92 GLU A N 1
ATOM 690 C CA . GLU A 1 92 ? 23.467 11.779 -33.494 1.00 87.94 92 GLU A CA 1
ATOM 691 C C . GLU A 1 92 ? 24.980 11.541 -33.423 1.00 87.94 92 GLU A C 1
ATOM 693 O O . GLU A 1 92 ? 25.599 11.059 -34.379 1.00 87.94 92 GLU A O 1
ATOM 698 N N . ILE A 1 93 ? 25.586 11.866 -32.279 1.00 86.62 93 ILE A N 1
ATOM 699 C CA . ILE A 1 93 ? 26.998 11.588 -31.994 1.00 86.62 93 ILE A CA 1
ATOM 700 C C . ILE A 1 93 ? 27.074 10.539 -30.886 1.00 86.62 93 ILE A C 1
ATOM 702 O O . ILE A 1 93 ? 26.537 10.739 -29.799 1.00 86.62 93 ILE A O 1
ATOM 706 N N . VAL A 1 94 ? 27.771 9.433 -31.153 1.00 79.31 94 VAL A N 1
ATOM 707 C CA . VAL A 1 94 ? 27.998 8.353 -30.185 1.00 79.31 94 VAL A CA 1
ATOM 708 C C . VAL A 1 94 ? 29.486 8.237 -29.880 1.00 79.31 94 VAL A C 1
ATOM 710 O O . VAL A 1 94 ? 30.291 7.981 -30.776 1.00 79.31 94 VAL A O 1
ATOM 713 N N . THR A 1 95 ? 29.855 8.377 -28.609 1.00 78.12 95 THR A N 1
ATOM 714 C CA . THR A 1 95 ? 31.237 8.202 -28.144 1.00 78.12 95 THR A CA 1
ATOM 715 C C . THR A 1 95 ? 31.478 6.746 -27.749 1.00 78.12 95 THR A C 1
ATOM 717 O O . THR A 1 95 ? 30.827 6.226 -26.843 1.00 78.12 95 THR A O 1
ATOM 720 N N . ALA A 1 96 ? 32.439 6.081 -28.395 1.00 70.38 96 ALA A N 1
ATOM 721 C CA . ALA A 1 96 ? 32.897 4.747 -28.004 1.00 70.38 96 ALA A CA 1
ATOM 722 C C . ALA A 1 96 ? 34.402 4.783 -27.694 1.00 70.38 96 ALA A C 1
ATOM 724 O O . ALA A 1 96 ? 35.242 4.969 -28.578 1.00 70.38 96 ALA A O 1
ATOM 725 N N . GLY A 1 97 ? 34.752 4.623 -26.414 1.00 78.19 97 GLY A N 1
ATOM 726 C CA . GLY A 1 97 ? 36.121 4.836 -25.936 1.00 78.19 97 GLY A CA 1
ATOM 727 C C . GLY A 1 97 ? 36.500 6.319 -25.997 1.00 78.19 97 GLY A C 1
ATOM 728 O O . GLY A 1 97 ? 35.869 7.137 -25.339 1.00 78.19 97 GLY A O 1
ATOM 729 N N . THR A 1 98 ? 37.524 6.663 -26.783 1.00 80.56 98 THR A N 1
ATOM 730 C CA . THR A 1 98 ? 37.989 8.051 -27.004 1.00 80.56 98 THR A CA 1
ATOM 731 C C . THR A 1 98 ? 37.633 8.597 -28.391 1.00 80.56 98 THR A C 1
ATOM 733 O O . THR A 1 98 ? 38.198 9.606 -28.807 1.00 80.56 98 THR A O 1
ATOM 736 N N . THR A 1 99 ? 36.786 7.895 -29.152 1.00 78.12 99 THR A N 1
ATOM 737 C CA . THR A 1 99 ? 36.422 8.264 -30.529 1.00 78.12 99 THR A CA 1
ATOM 738 C C . THR A 1 99 ? 34.938 8.589 -30.615 1.00 78.12 99 THR A C 1
ATOM 740 O O . THR A 1 99 ? 34.108 7.803 -30.155 1.00 78.12 99 THR A O 1
ATOM 743 N N . ASP A 1 100 ? 34.625 9.712 -31.256 1.00 85.25 100 ASP A N 1
ATOM 744 C CA . ASP A 1 100 ? 33.258 10.134 -31.548 1.00 85.25 100 ASP A CA 1
ATOM 745 C C . ASP A 1 100 ? 32.852 9.691 -32.956 1.00 85.25 100 ASP A C 1
ATOM 747 O O . ASP A 1 100 ? 33.545 9.962 -33.940 1.00 85.25 100 ASP A O 1
ATOM 751 N N . TYR A 1 101 ? 31.709 9.016 -33.051 1.00 85.62 101 TYR A N 1
ATOM 752 C CA . TYR A 1 101 ? 31.105 8.579 -34.303 1.00 85.62 101 TYR A CA 1
ATOM 753 C C . TYR A 1 101 ? 29.881 9.442 -34.591 1.00 85.62 101 TYR A C 1
ATOM 755 O O . TYR A 1 101 ? 28.935 9.459 -33.805 1.00 85.62 101 TYR A O 1
ATOM 763 N N . LYS A 1 102 ? 29.900 10.152 -35.721 1.00 92.19 102 LYS A N 1
ATOM 764 C CA . LYS A 1 102 ? 28.780 10.973 -36.188 1.00 92.19 102 LYS A CA 1
ATOM 765 C C . LYS A 1 102 ? 27.909 10.172 -37.157 1.00 92.19 102 LYS A C 1
ATOM 767 O O . LYS A 1 102 ? 28.430 9.624 -38.130 1.00 92.19 102 LYS A O 1
ATOM 772 N N . PHE A 1 103 ? 26.604 10.169 -36.913 1.00 93.44 103 PHE A N 1
ATOM 773 C CA . PHE A 1 103 ? 25.596 9.566 -37.776 1.00 93.44 103 PHE A CA 1
ATOM 774 C C . PHE A 1 103 ? 24.595 10.628 -38.229 1.00 93.44 103 PHE A C 1
ATOM 776 O O . PHE A 1 103 ? 24.078 11.382 -37.407 1.00 93.44 103 PHE A O 1
ATOM 783 N N . ASP A 1 104 ? 24.312 10.671 -39.529 1.00 95.94 104 ASP A N 1
ATOM 784 C CA . ASP A 1 104 ? 23.275 11.524 -40.108 1.00 95.94 104 ASP A CA 1
ATOM 785 C C . ASP A 1 104 ? 22.017 10.667 -40.338 1.00 95.94 104 ASP A C 1
ATOM 787 O O . ASP A 1 104 ? 22.068 9.631 -41.015 1.00 95.94 104 ASP A O 1
ATOM 791 N N . LEU A 1 105 ? 20.897 11.076 -39.741 1.00 95.69 105 LEU A N 1
ATOM 792 C CA . LEU A 1 105 ? 19.619 10.371 -39.763 1.00 95.69 105 LEU A CA 1
ATOM 793 C C . LEU A 1 105 ? 18.660 11.068 -40.731 1.00 95.69 105 LEU A C 1
ATOM 795 O O . LEU A 1 105 ? 18.564 12.293 -40.760 1.00 95.69 105 LEU A O 1
ATOM 799 N N . SER A 1 106 ? 17.889 10.284 -41.476 1.00 96.25 106 SER A N 1
ATOM 800 C CA . SER A 1 106 ? 16.758 10.772 -42.263 1.00 96.25 106 SER A CA 1
ATOM 801 C C . SER A 1 106 ? 15.636 9.755 -42.203 1.00 96.25 106 SER A C 1
ATOM 803 O O . SER A 1 106 ? 15.873 8.571 -42.438 1.00 96.25 106 SER A O 1
ATOM 805 N N . TRP A 1 107 ? 14.419 10.187 -41.886 1.00 95.75 107 TRP A N 1
ATOM 806 C CA . TRP A 1 107 ? 13.262 9.301 -41.915 1.00 95.75 107 TRP A CA 1
ATOM 807 C C . TRP A 1 107 ? 12.133 9.864 -42.757 1.00 95.75 107 TRP A C 1
ATOM 809 O O . TRP A 1 107 ? 11.853 11.060 -42.767 1.00 95.75 107 TRP A O 1
ATOM 819 N N . VAL A 1 108 ? 11.450 8.957 -43.444 1.00 95.31 108 VAL A N 1
ATOM 820 C CA . VAL A 1 108 ? 10.260 9.253 -44.234 1.00 95.31 108 VAL A CA 1
ATOM 821 C C . VAL A 1 108 ? 9.062 8.612 -43.557 1.00 95.31 108 VAL A C 1
ATOM 823 O O . VAL A 1 108 ? 9.090 7.428 -43.212 1.00 95.31 108 VAL A O 1
ATOM 826 N N . VAL A 1 109 ? 7.994 9.391 -43.394 1.00 94.19 109 VAL A N 1
ATOM 827 C CA . VAL A 1 109 ? 6.736 8.934 -42.804 1.00 94.19 109 VAL A CA 1
ATOM 828 C C . VAL A 1 109 ? 5.679 8.813 -43.894 1.00 94.19 109 VAL A C 1
ATOM 830 O O . VAL A 1 109 ? 5.340 9.777 -44.570 1.00 94.19 109 VAL A O 1
ATOM 833 N N . SER A 1 110 ? 5.142 7.606 -44.063 1.00 94.00 110 SER A N 1
ATOM 834 C CA . SER A 1 110 ? 4.038 7.305 -44.978 1.00 94.00 110 SER A CA 1
ATOM 835 C C . SER A 1 110 ? 2.752 7.037 -44.182 1.00 94.00 110 SER A C 1
ATOM 837 O O . SER A 1 110 ? 2.548 5.912 -43.709 1.00 94.00 110 SER A O 1
ATOM 839 N N . PRO A 1 111 ? 1.892 8.052 -43.983 1.00 91.88 111 PRO A N 1
ATOM 840 C CA . PRO A 1 111 ? 0.605 7.910 -43.301 1.00 91.88 111 PRO A CA 1
ATOM 841 C C . PRO A 1 111 ? -0.432 7.132 -44.126 1.00 91.88 111 PRO A C 1
ATOM 843 O O . PRO A 1 111 ? -0.621 7.380 -45.319 1.00 91.88 111 PRO A O 1
ATOM 846 N N . TYR A 1 112 ? -1.164 6.222 -43.479 1.00 89.50 112 TYR A N 1
ATOM 847 C CA . TYR A 1 112 ? -2.236 5.448 -44.105 1.00 89.50 112 TYR A CA 1
ATOM 848 C C . TYR A 1 112 ? -3.370 5.070 -43.138 1.00 89.50 112 TYR A C 1
ATOM 850 O O . TYR A 1 112 ? -3.264 5.142 -41.907 1.00 89.50 112 TYR A O 1
ATOM 858 N N . VAL A 1 113 ? -4.493 4.656 -43.720 1.00 86.50 113 VAL A N 1
ATOM 859 C CA . VAL A 1 113 ? -5.638 4.044 -43.040 1.00 86.50 113 VAL A CA 1
ATOM 860 C C . VAL A 1 113 ? -5.947 2.688 -43.666 1.00 86.50 113 VAL A C 1
ATOM 862 O O . VAL A 1 113 ? -5.679 2.460 -44.844 1.00 86.50 113 VAL A O 1
ATOM 865 N N . VAL A 1 114 ? -6.523 1.788 -42.868 1.00 81.44 114 VAL A N 1
ATOM 866 C CA . VAL A 1 114 ? -7.050 0.507 -43.351 1.00 81.44 114 VAL A CA 1
ATOM 867 C C . VAL A 1 114 ? -8.558 0.512 -43.156 1.00 81.44 114 VAL A C 1
ATOM 869 O O . VAL A 1 114 ? -9.035 0.610 -42.023 1.00 81.44 114 VAL A O 1
ATOM 872 N N . SER A 1 115 ? -9.307 0.414 -44.251 1.00 76.31 115 SER A N 1
ATOM 873 C CA . SER A 1 115 ? -10.766 0.299 -44.247 1.00 76.31 115 SER A CA 1
ATOM 874 C C . SER A 1 115 ? -11.177 -0.912 -45.078 1.00 76.31 115 SER A C 1
ATOM 876 O O . SER A 1 115 ? -10.739 -1.086 -46.214 1.00 76.31 115 SER A O 1
ATOM 878 N N . SER A 1 116 ? -11.992 -1.804 -44.500 1.00 72.69 116 SER A N 1
ATOM 879 C CA . SER A 1 116 ? -12.473 -3.027 -45.175 1.00 72.69 116 SER A CA 1
ATOM 880 C C . SER A 1 116 ? -11.365 -3.874 -45.838 1.00 72.69 116 SER A C 1
ATOM 882 O O . SER A 1 116 ? -11.561 -4.432 -46.911 1.00 72.69 116 SER A O 1
ATOM 884 N N . GLY A 1 117 ? -10.181 -3.946 -45.215 1.00 71.94 117 GLY A N 1
ATOM 885 C CA . GLY A 1 117 ? -9.033 -4.711 -45.723 1.00 71.94 117 GLY A CA 1
ATOM 886 C C . GLY A 1 117 ? -8.213 -4.028 -46.827 1.00 71.94 117 GLY A C 1
ATOM 887 O O . GLY A 1 117 ? -7.223 -4.602 -47.270 1.00 71.94 117 GLY A O 1
ATOM 888 N N . ALA A 1 118 ? -8.571 -2.810 -47.248 1.00 76.94 118 ALA A N 1
ATOM 889 C CA . ALA A 1 118 ? -7.809 -2.021 -48.214 1.00 76.94 118 ALA A CA 1
ATOM 890 C C . ALA A 1 118 ? -6.948 -0.961 -47.510 1.00 76.94 118 ALA A C 1
ATOM 892 O O . ALA A 1 118 ? -7.406 -0.294 -46.581 1.00 76.94 118 ALA A O 1
ATOM 893 N N . VAL A 1 119 ? -5.705 -0.801 -47.972 1.00 84.31 119 VAL A N 1
ATOM 894 C CA . VAL A 1 119 ? -4.774 0.241 -47.517 1.00 84.31 119 VAL A CA 1
ATOM 895 C C . VAL A 1 119 ? -4.961 1.481 -48.388 1.00 84.31 119 VAL A C 1
ATOM 897 O O . VAL A 1 119 ? -4.850 1.395 -49.610 1.00 84.31 119 VAL A O 1
ATOM 900 N N . ALA A 1 120 ? -5.220 2.631 -47.769 1.00 86.62 120 ALA A N 1
ATOM 901 C CA . ALA A 1 120 ? -5.309 3.918 -48.453 1.00 86.62 120 ALA A CA 1
ATOM 902 C C . ALA A 1 120 ? -4.398 4.946 -47.776 1.00 86.62 120 ALA A C 1
ATOM 904 O O . ALA A 1 120 ? -4.368 5.034 -46.546 1.00 86.62 120 ALA A O 1
ATOM 905 N N . SER A 1 121 ? -3.674 5.737 -48.570 1.00 88.31 121 SER A N 1
ATOM 906 C CA . SER A 1 121 ? -2.882 6.859 -48.059 1.00 88.31 121 SER A CA 1
ATOM 907 C C . SER A 1 121 ? -3.777 7.861 -47.329 1.00 88.31 121 SER A C 1
ATOM 909 O O . SER A 1 121 ? -4.918 8.098 -47.728 1.00 88.31 121 SER A O 1
ATOM 911 N N . ALA A 1 122 ? -3.257 8.459 -46.263 1.00 86.62 122 ALA A N 1
ATOM 912 C CA . ALA A 1 122 ? -3.977 9.420 -45.434 1.00 86.62 122 ALA A CA 1
ATOM 913 C C . ALA A 1 122 ? -3.136 10.680 -45.207 1.00 86.62 122 ALA A C 1
ATOM 915 O O . ALA A 1 122 ? -1.939 10.678 -45.468 1.00 86.62 122 ALA A O 1
ATOM 916 N N . SER A 1 123 ? -3.736 11.762 -44.708 1.00 85.19 123 SER A N 1
ATOM 917 C CA . SER A 1 123 ? -2.946 12.868 -44.149 1.00 85.19 123 SER A CA 1
ATOM 918 C C . SER A 1 123 ? -2.334 12.450 -42.811 1.00 85.19 123 SER A C 1
ATOM 920 O O . SER A 1 123 ? -2.884 11.586 -42.127 1.00 85.19 123 SER A O 1
ATOM 922 N N . VAL A 1 124 ? -1.237 13.093 -42.400 1.00 80.19 124 VAL A N 1
ATOM 923 C CA . VAL A 1 124 ? -0.574 12.842 -41.104 1.00 80.19 124 VAL A CA 1
ATOM 924 C C . VAL A 1 124 ? -1.530 12.896 -39.904 1.00 80.19 124 VAL A C 1
ATOM 926 O O . VAL A 1 124 ? -1.378 12.075 -39.007 1.00 80.19 124 VAL A O 1
ATOM 929 N N . THR A 1 125 ? -2.546 13.763 -39.942 1.00 81.50 125 THR A N 1
ATOM 930 C CA . THR A 1 125 ? -3.579 13.945 -38.900 1.00 81.50 125 THR A CA 1
ATOM 931 C C . THR A 1 125 ? -4.775 12.986 -38.984 1.00 81.50 125 THR A C 1
ATOM 933 O O . THR A 1 125 ? -5.525 12.821 -38.030 1.00 81.50 125 THR A O 1
ATOM 936 N N . ASN A 1 126 ? -5.005 12.352 -40.140 1.00 81.56 126 ASN A N 1
ATOM 937 C CA . ASN A 1 126 ? -6.105 11.390 -40.327 1.00 81.56 126 ASN A CA 1
ATOM 938 C C . ASN A 1 126 ? -5.611 9.939 -40.381 1.00 81.56 126 ASN A C 1
ATOM 940 O O . ASN A 1 126 ? -6.411 9.007 -40.512 1.00 81.56 126 ASN A O 1
ATOM 944 N N . ALA A 1 127 ? -4.298 9.740 -40.301 1.00 86.25 127 ALA A N 1
ATOM 945 C CA . ALA A 1 127 ? -3.671 8.436 -40.331 1.00 86.25 127 ALA A CA 1
ATOM 946 C C . ALA A 1 127 ? -4.106 7.595 -39.127 1.00 86.25 127 ALA A C 1
ATOM 948 O O . ALA A 1 127 ? -4.209 8.072 -38.000 1.00 86.25 127 ALA A O 1
ATOM 949 N N . LYS A 1 128 ? -4.337 6.302 -39.361 1.00 84.31 128 LYS A N 1
ATOM 950 C CA . LYS A 1 128 ? -4.433 5.313 -38.274 1.00 84.31 128 LYS A CA 1
ATOM 951 C C . LYS A 1 128 ? -3.139 4.530 -38.113 1.00 84.31 128 LYS A C 1
ATOM 953 O O . LYS A 1 128 ? -2.945 3.896 -37.082 1.00 84.31 128 LYS A O 1
ATOM 958 N N . PHE A 1 129 ? -2.264 4.609 -39.109 1.00 88.25 129 PHE A N 1
ATOM 959 C CA . PHE A 1 129 ? -0.953 3.997 -39.126 1.00 88.25 129 PHE A CA 1
ATOM 960 C C . PHE A 1 129 ? 0.022 4.902 -39.879 1.00 88.25 129 PHE A C 1
ATOM 962 O O . PHE A 1 129 ? -0.348 5.553 -40.855 1.00 88.25 129 PHE A O 1
ATOM 969 N N . LYS A 1 130 ? 1.274 4.927 -39.441 1.00 91.31 130 LYS A N 1
ATOM 970 C CA . LYS A 1 130 ? 2.383 5.639 -40.072 1.00 91.31 130 LYS A CA 1
ATOM 971 C C . LYS A 1 130 ? 3.505 4.633 -40.297 1.00 91.31 130 LYS A C 1
ATOM 973 O O . LYS A 1 130 ? 4.011 4.062 -39.336 1.00 91.31 130 LYS A O 1
ATOM 978 N N . ASN A 1 131 ? 3.850 4.358 -41.553 1.00 92.62 131 ASN A N 1
ATOM 979 C CA . ASN A 1 131 ? 5.049 3.582 -41.860 1.00 92.62 131 ASN A CA 1
ATOM 980 C C . ASN A 1 131 ? 6.248 4.530 -41.847 1.00 92.62 131 ASN A C 1
ATOM 982 O O . ASN A 1 131 ? 6.295 5.461 -42.649 1.00 92.62 131 ASN A O 1
ATOM 986 N N . VAL A 1 132 ? 7.176 4.311 -40.927 1.00 94.25 132 VAL A N 1
ATOM 987 C CA . VAL A 1 132 ? 8.394 5.101 -40.770 1.00 94.25 132 VAL A CA 1
ATOM 988 C C . VAL A 1 132 ? 9.539 4.295 -41.347 1.00 94.25 132 VAL A C 1
ATOM 990 O O . VAL A 1 132 ? 9.778 3.178 -40.902 1.00 94.25 132 VAL A O 1
ATOM 993 N N . THR A 1 133 ? 10.235 4.854 -42.331 1.00 96.19 133 THR A N 1
ATOM 994 C CA . THR A 1 133 ? 11.477 4.284 -42.865 1.00 96.19 133 THR A CA 1
ATOM 995 C C . THR A 1 133 ? 12.615 5.211 -42.490 1.00 96.19 133 THR A C 1
ATOM 997 O O . THR A 1 133 ? 12.667 6.337 -42.976 1.00 96.19 133 THR A O 1
ATOM 1000 N N . LEU A 1 134 ? 13.474 4.755 -41.582 1.00 95.81 134 LEU A N 1
ATOM 1001 C CA . LEU A 1 134 ? 14.620 5.476 -41.051 1.00 95.81 134 LEU A CA 1
ATOM 1002 C C . LEU A 1 134 ? 15.894 4.986 -41.735 1.00 95.81 134 LEU A C 1
ATOM 1004 O O . LEU A 1 134 ? 16.227 3.806 -41.673 1.00 95.81 134 LEU A O 1
ATOM 1008 N N . THR A 1 135 ? 16.626 5.914 -42.333 1.00 97.06 135 THR A N 1
ATOM 1009 C CA . THR A 1 135 ? 17.976 5.717 -42.855 1.00 97.06 135 THR A CA 1
ATOM 1010 C C . THR A 1 135 ? 18.972 6.362 -41.903 1.00 97.06 135 THR A C 1
ATOM 1012 O O . THR A 1 135 ? 18.859 7.547 -41.590 1.00 97.06 135 THR A O 1
ATOM 1015 N N . VAL A 1 136 ? 19.967 5.595 -41.463 1.00 95.88 136 VAL A N 1
ATOM 1016 C CA . VAL A 1 136 ? 21.104 6.102 -40.686 1.00 95.88 136 VAL A CA 1
ATOM 1017 C C . VAL A 1 136 ? 22.352 5.959 -41.534 1.00 95.88 136 VAL A C 1
ATOM 1019 O O . VAL A 1 136 ? 22.693 4.855 -41.956 1.00 95.88 136 VAL A O 1
ATOM 1022 N N . SER A 1 137 ? 23.029 7.071 -41.791 1.00 95.88 137 SER A N 1
ATOM 1023 C CA . SER A 1 137 ? 24.191 7.132 -42.670 1.00 95.88 137 SER A CA 1
ATOM 1024 C C . SER A 1 137 ? 25.435 7.640 -41.947 1.00 95.88 137 SER A C 1
ATOM 1026 O O . SER A 1 137 ? 25.351 8.408 -40.990 1.00 95.88 137 SER A O 1
ATOM 1028 N N . TRP A 1 138 ? 26.602 7.171 -42.381 1.00 93.38 138 TRP A N 1
ATOM 1029 C CA . TRP A 1 138 ? 27.905 7.599 -41.875 1.00 93.38 138 TRP A CA 1
ATOM 1030 C C . TRP A 1 138 ? 28.926 7.648 -43.017 1.00 93.38 138 TRP A C 1
ATOM 1032 O O . TRP A 1 138 ? 28.627 7.289 -44.160 1.00 93.38 138 TRP A O 1
ATOM 1042 N N . ASP A 1 139 ? 30.129 8.145 -42.722 1.00 87.81 139 ASP A N 1
ATOM 1043 C CA . ASP A 1 139 ? 31.185 8.393 -43.713 1.00 87.81 139 ASP A CA 1
ATOM 1044 C C . ASP A 1 139 ? 30.691 9.293 -44.870 1.00 87.81 139 ASP A C 1
ATOM 1046 O O . ASP A 1 139 ? 30.910 9.012 -46.048 1.00 87.81 139 ASP A O 1
ATOM 1050 N N . ASN A 1 140 ? 29.990 10.383 -44.523 1.00 81.50 140 ASN A N 1
ATOM 1051 C CA . ASN A 1 140 ? 29.379 11.345 -45.455 1.00 81.50 140 ASN A CA 1
ATOM 1052 C C . ASN A 1 140 ? 28.375 10.712 -46.438 1.00 81.50 140 ASN A C 1
ATOM 1054 O O . ASN A 1 140 ? 28.311 11.096 -47.606 1.00 81.50 140 ASN A O 1
ATOM 1058 N N . GLY A 1 141 ? 27.612 9.717 -45.979 1.00 79.56 141 GLY A N 1
ATOM 1059 C CA . GLY A 1 141 ? 26.592 9.042 -46.783 1.00 79.56 141 GLY A CA 1
ATOM 1060 C C . GLY A 1 141 ? 27.110 7.876 -47.627 1.00 79.56 141 GLY A C 1
ATOM 1061 O O . GLY A 1 141 ? 26.325 7.252 -48.338 1.00 79.56 141 GLY A O 1
ATOM 1062 N N . ALA A 1 142 ? 28.405 7.546 -47.549 1.00 84.94 142 ALA A N 1
ATOM 1063 C CA . ALA A 1 142 ? 28.979 6.415 -48.280 1.00 84.94 142 ALA A CA 1
ATOM 1064 C C . ALA A 1 142 ? 28.475 5.056 -47.766 1.00 84.94 142 ALA A C 1
ATOM 1066 O O . ALA A 1 142 ? 28.412 4.093 -48.529 1.00 84.94 142 ALA A O 1
ATOM 1067 N N . SER A 1 143 ? 28.112 4.978 -46.483 1.00 91.81 143 SER A N 1
ATOM 1068 C CA . SER A 1 143 ? 27.530 3.789 -45.862 1.00 91.81 143 SER A CA 1
ATOM 1069 C C . SER A 1 143 ? 26.252 4.143 -45.114 1.00 91.81 1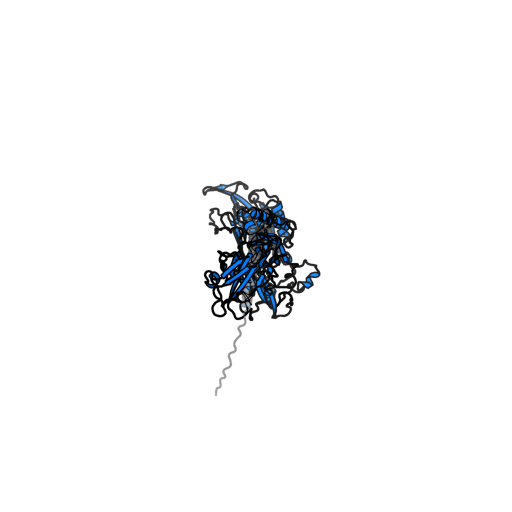43 SER A C 1
ATOM 1071 O O . SER A 1 143 ? 26.142 5.223 -44.533 1.00 91.81 143 SER A O 1
ATOM 1073 N N . ASN A 1 144 ? 25.284 3.230 -45.126 1.00 94.06 144 ASN A N 1
ATOM 1074 C CA . ASN A 1 144 ? 24.027 3.396 -44.413 1.00 94.06 144 ASN A CA 1
ATOM 1075 C C . ASN A 1 144 ? 23.439 2.057 -43.955 1.00 94.06 144 ASN A C 1
ATOM 1077 O O . ASN A 1 144 ? 23.834 0.983 -44.422 1.00 94.06 144 ASN A O 1
ATOM 1081 N N . ILE A 1 145 ? 22.489 2.159 -43.033 1.00 95.31 145 ILE A N 1
ATOM 1082 C CA . ILE A 1 145 ? 21.503 1.128 -42.729 1.00 95.31 145 ILE A CA 1
ATOM 1083 C C . ILE A 1 145 ? 20.103 1.729 -42.857 1.00 95.31 145 ILE A C 1
ATOM 1085 O O . ILE A 1 145 ? 19.918 2.929 -42.645 1.00 95.31 145 ILE A O 1
ATOM 1089 N N . GLU A 1 146 ? 19.124 0.881 -43.151 1.00 96.12 146 GLU A N 1
ATOM 1090 C CA . GLU A 1 146 ? 17.713 1.250 -43.197 1.00 96.12 146 GLU A CA 1
ATOM 1091 C C . GLU A 1 146 ? 16.919 0.354 -42.243 1.00 96.12 146 GLU A C 1
ATOM 1093 O O . GLU A 1 146 ? 17.123 -0.862 -42.197 1.00 96.12 146 GLU A O 1
ATOM 1098 N N . MET A 1 147 ? 16.015 0.958 -41.476 1.00 91.44 147 MET A N 1
ATOM 1099 C CA . MET A 1 147 ? 15.034 0.264 -40.652 1.00 91.44 147 MET A CA 1
ATOM 1100 C C . MET A 1 147 ? 13.647 0.824 -40.927 1.00 91.44 147 MET A C 1
ATOM 1102 O O . MET A 1 147 ? 13.454 2.039 -40.941 1.00 91.44 147 MET A O 1
ATOM 1106 N N . SER A 1 148 ? 12.660 -0.057 -41.067 1.00 91.19 148 SER A N 1
ATOM 1107 C CA . SER A 1 148 ? 11.261 0.342 -41.205 1.00 91.19 148 SER A CA 1
ATOM 1108 C C . SER A 1 148 ? 10.424 -0.181 -40.047 1.00 91.19 148 SER A C 1
ATOM 1110 O O . SER A 1 148 ? 10.594 -1.313 -39.596 1.00 91.19 148 SER A O 1
ATOM 1112 N N . THR A 1 149 ? 9.474 0.626 -39.585 1.00 89.00 149 THR A N 1
ATOM 1113 C CA . THR A 1 149 ? 8.477 0.226 -38.589 1.00 89.00 149 THR A CA 1
ATOM 1114 C C . THR A 1 149 ? 7.126 0.839 -38.910 1.00 89.00 149 THR A C 1
ATOM 1116 O O . THR A 1 149 ? 7.028 1.938 -39.445 1.00 89.00 149 THR A O 1
ATOM 1119 N N . VAL A 1 150 ? 6.058 0.163 -38.496 1.00 88.94 150 VAL A N 1
ATOM 1120 C CA . VAL A 1 150 ? 4.719 0.750 -38.469 1.00 88.94 150 VAL A CA 1
ATOM 1121 C C . VAL A 1 150 ? 4.439 1.275 -37.065 1.00 88.94 150 VAL A C 1
ATOM 1123 O O . VAL A 1 150 ? 4.627 0.556 -36.087 1.00 88.94 150 VAL A O 1
ATOM 1126 N N . ILE A 1 151 ? 3.976 2.518 -36.971 1.00 87.75 151 ILE A N 1
ATOM 1127 C CA . ILE A 1 151 ? 3.464 3.130 -35.744 1.00 87.75 151 ILE A CA 1
ATOM 1128 C C . ILE A 1 151 ? 1.955 3.289 -35.918 1.00 87.75 151 ILE A C 1
ATOM 1130 O O . ILE A 1 151 ? 1.494 3.973 -36.831 1.00 87.75 151 ILE A O 1
ATOM 1134 N N . ALA A 1 152 ? 1.169 2.620 -35.081 1.00 85.12 152 ALA A N 1
ATOM 1135 C CA . ALA A 1 152 ? -0.286 2.752 -35.084 1.00 85.12 152 ALA A CA 1
ATOM 1136 C C . ALA A 1 152 ? -0.715 3.920 -34.192 1.00 85.12 152 ALA A C 1
ATOM 1138 O O . ALA A 1 152 ? -0.087 4.150 -33.163 1.00 85.12 152 ALA A O 1
ATOM 1139 N N . ALA A 1 153 ? -1.800 4.605 -34.558 1.00 78.38 153 ALA A N 1
ATOM 1140 C CA . ALA A 1 153 ? -2.467 5.572 -33.694 1.00 78.38 153 ALA A CA 1
ATOM 1141 C C . ALA A 1 153 ? -3.192 4.817 -32.570 1.00 78.38 153 ALA A C 1
ATOM 1143 O O . ALA A 1 153 ? -4.267 4.247 -32.783 1.00 78.38 153 ALA A O 1
ATOM 1144 N N . ALA A 1 154 ? -2.599 4.798 -31.386 1.00 72.19 154 ALA A N 1
ATOM 1145 C CA . ALA A 1 154 ? -3.134 4.203 -30.174 1.00 72.19 154 ALA A CA 1
ATOM 1146 C C . ALA A 1 154 ? -3.011 5.239 -29.062 1.00 72.19 154 ALA A C 1
ATOM 1148 O O . ALA A 1 154 ? -1.953 5.821 -28.887 1.00 72.19 154 ALA A O 1
ATOM 1149 N N . ASN A 1 155 ? -4.078 5.497 -28.308 1.00 64.69 155 ASN A N 1
ATOM 1150 C CA . ASN A 1 155 ? -3.951 6.387 -27.158 1.00 64.69 155 ASN A CA 1
ATOM 1151 C C . ASN A 1 155 ? -2.945 5.740 -26.180 1.00 64.69 155 ASN A C 1
ATOM 1153 O O . ASN A 1 155 ? -3.247 4.639 -25.721 1.00 64.69 155 ASN A O 1
ATOM 1157 N N . PRO A 1 156 ? -1.791 6.359 -25.866 1.00 60.53 156 PRO A N 1
ATOM 1158 C CA . PRO A 1 156 ? -0.756 5.755 -25.022 1.00 60.53 156 PRO A CA 1
ATOM 1159 C C . PRO A 1 156 ? -1.286 5.320 -23.652 1.00 60.53 156 PRO A C 1
ATOM 1161 O O . PRO A 1 156 ? -0.904 4.270 -23.147 1.00 60.53 156 PRO A O 1
ATOM 1164 N N . GLN A 1 157 ? -2.264 6.055 -23.114 1.00 54.88 157 GLN A N 1
ATOM 1165 C CA . GLN A 1 157 ? -2.933 5.747 -21.845 1.00 54.88 157 GLN A CA 1
ATOM 1166 C C . GLN A 1 157 ? -3.798 4.475 -21.919 1.00 54.88 157 GLN A C 1
ATOM 1168 O O . GLN A 1 157 ? -4.006 3.782 -20.923 1.00 54.88 157 GLN A O 1
ATOM 1173 N N . LEU A 1 158 ? -4.268 4.129 -23.123 1.00 52.88 158 LEU A N 1
ATOM 1174 C CA . LEU A 1 158 ? -5.117 2.970 -23.391 1.00 52.88 158 LEU A CA 1
ATOM 1175 C C . LEU A 1 158 ? -4.414 1.871 -24.203 1.00 52.88 158 LEU A C 1
ATOM 1177 O O . LEU A 1 158 ? -5.002 0.818 -24.411 1.00 52.88 158 LEU A O 1
ATOM 1181 N N . ALA A 1 159 ? -3.179 2.069 -24.675 1.00 54.03 159 ALA A N 1
ATOM 1182 C CA . ALA A 1 159 ? -2.476 1.169 -25.604 1.00 54.03 159 ALA A CA 1
ATOM 1183 C C . ALA A 1 159 ? -2.184 -0.230 -25.018 1.00 54.03 159 ALA A C 1
ATOM 1185 O O . ALA A 1 159 ? -1.947 -1.196 -25.753 1.00 54.03 159 ALA A O 1
ATOM 1186 N N . GLN A 1 160 ? -2.249 -0.336 -23.692 1.00 48.50 160 GLN A N 1
ATOM 1187 C CA . GLN A 1 160 ? -2.262 -1.572 -22.906 1.00 48.50 160 GLN A CA 1
ATOM 1188 C C . GLN A 1 160 ? -3.576 -2.375 -23.038 1.00 48.50 160 GLN A C 1
ATOM 1190 O O . GLN A 1 160 ? -3.571 -3.585 -22.835 1.00 48.50 160 GLN A O 1
ATOM 1195 N N . PHE A 1 161 ? -4.669 -1.736 -23.464 1.00 48.88 161 PHE A N 1
ATOM 1196 C CA . PHE A 1 161 ? -6.000 -2.325 -23.665 1.00 48.88 161 PHE A CA 1
ATOM 1197 C C . PHE A 1 161 ? -6.438 -2.404 -25.134 1.00 48.88 161 PHE A C 1
ATOM 1199 O O . PHE A 1 161 ? -7.439 -3.055 -25.428 1.00 48.88 161 PHE A O 1
ATOM 1206 N N . VAL A 1 162 ? -5.736 -1.748 -26.069 1.00 50.12 162 VAL A N 1
ATOM 1207 C CA . VAL A 1 162 ? -6.148 -1.729 -27.482 1.00 50.12 162 VAL A CA 1
ATOM 1208 C C . VAL A 1 162 ? -5.932 -3.099 -28.125 1.00 50.12 162 VAL A C 1
ATOM 1210 O O . VAL A 1 162 ? -4.818 -3.464 -28.498 1.00 50.12 162 VAL A O 1
ATOM 1213 N N . ASP A 1 163 ? -7.041 -3.806 -28.313 1.00 45.41 163 ASP A N 1
ATOM 1214 C CA . ASP A 1 163 ? -7.216 -4.814 -29.346 1.00 45.41 163 ASP A CA 1
ATOM 1215 C C . ASP A 1 163 ? -7.719 -4.112 -30.615 1.00 45.41 163 ASP A C 1
ATOM 1217 O O . ASP A 1 163 ? -8.816 -3.547 -30.662 1.00 45.41 163 ASP A O 1
ATOM 1221 N N . LYS A 1 164 ? -6.889 -4.089 -31.654 1.00 43.38 164 LYS A N 1
ATOM 1222 C CA . LYS A 1 164 ? -7.371 -3.788 -32.995 1.00 43.38 164 LYS A CA 1
ATOM 1223 C C . LYS A 1 164 ? -6.859 -4.883 -33.903 1.00 43.38 164 LYS A C 1
ATOM 1225 O O . LYS A 1 164 ? -5.654 -4.955 -34.130 1.00 43.38 164 LYS A O 1
ATOM 1230 N N . ALA A 1 165 ? -7.790 -5.663 -34.448 1.00 41.62 165 ALA A N 1
ATOM 1231 C CA . ALA A 1 165 ? -7.542 -6.694 -35.446 1.00 41.62 165 ALA A CA 1
ATOM 1232 C C . ALA A 1 165 ? -6.614 -6.174 -36.560 1.00 41.62 165 ALA A C 1
ATOM 1234 O O . ALA A 1 165 ? -7.021 -5.477 -37.493 1.00 41.62 165 ALA A O 1
ATOM 1235 N N . GLY A 1 166 ? -5.338 -6.502 -36.419 1.00 46.12 166 GLY A N 1
ATOM 1236 C CA . GLY A 1 166 ? -4.275 -6.337 -37.392 1.00 46.12 166 GLY A CA 1
ATOM 1237 C C . GLY A 1 166 ? -3.496 -7.645 -37.468 1.00 46.12 166 GLY A C 1
ATOM 1238 O O . GLY A 1 166 ? -3.671 -8.534 -36.638 1.00 46.12 166 GLY A O 1
ATOM 1239 N N . LEU A 1 167 ? -2.611 -7.767 -38.458 1.00 44.56 167 LEU A N 1
ATOM 1240 C CA . LEU A 1 167 ? -1.830 -8.982 -38.759 1.00 44.56 167 LEU A CA 1
ATOM 1241 C C . LEU A 1 167 ? -0.900 -9.470 -37.617 1.00 44.56 167 LEU A C 1
ATOM 1243 O O . LEU A 1 167 ? -0.168 -10.434 -37.808 1.00 44.56 167 LEU A O 1
ATOM 1247 N N . GLY A 1 168 ? -0.920 -8.815 -36.452 1.00 44.56 168 GLY A N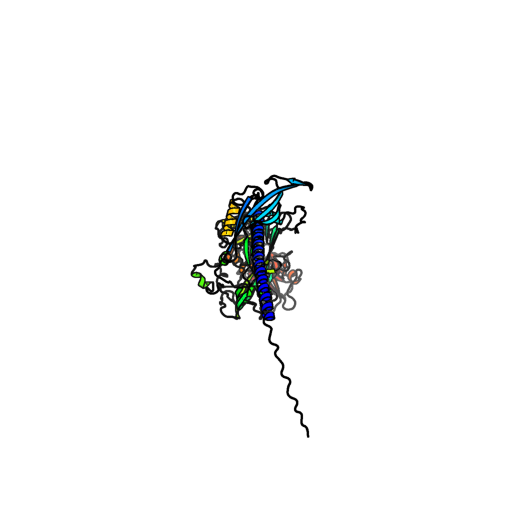 1
ATOM 1248 C CA . GLY A 1 168 ? -0.098 -9.096 -35.276 1.00 44.56 168 GLY A CA 1
ATOM 1249 C C . GLY A 1 168 ? -0.835 -9.733 -34.095 1.00 44.56 168 GLY A C 1
ATOM 1250 O O . GLY A 1 168 ? -0.295 -9.670 -33.003 1.00 44.56 168 GLY A O 1
ATOM 1251 N N . GLY A 1 169 ? -2.023 -10.319 -34.292 1.00 44.06 169 GLY A N 1
ATOM 1252 C CA . GLY A 1 169 ? -2.744 -11.085 -33.265 1.00 44.06 169 GLY A CA 1
ATOM 1253 C C . GLY A 1 169 ? -3.225 -10.273 -32.054 1.00 44.06 169 GLY A C 1
ATOM 1254 O O . GLY A 1 169 ? -2.703 -9.209 -31.726 1.00 44.06 169 GLY A O 1
ATOM 1255 N N . ASP A 1 170 ? -4.249 -10.788 -31.381 1.00 44.66 170 ASP A N 1
ATOM 1256 C CA . ASP A 1 170 ? -4.777 -10.178 -30.164 1.00 44.66 170 ASP A CA 1
ATOM 1257 C C . ASP A 1 170 ? -3.697 -10.258 -29.071 1.00 44.66 170 ASP A C 1
ATOM 1259 O O . ASP A 1 170 ? -3.146 -11.332 -28.796 1.00 44.66 170 ASP A O 1
ATOM 1263 N N . LYS A 1 171 ? -3.374 -9.135 -28.415 1.00 45.97 171 LYS A N 1
ATOM 1264 C CA . LYS A 1 171 ? -2.621 -9.205 -27.154 1.00 45.97 171 LYS A CA 1
ATOM 1265 C C . LYS A 1 171 ? -3.476 -9.990 -26.148 1.00 45.97 171 LYS A C 1
ATOM 1267 O O . LYS A 1 171 ? -4.696 -9.826 -26.150 1.00 45.97 171 LYS A O 1
ATOM 1272 N N . PRO A 1 172 ? -2.889 -10.818 -25.267 1.00 58.59 172 PRO A N 1
ATOM 1273 C CA . PRO A 1 172 ? -3.662 -11.537 -24.262 1.00 58.59 172 PRO A CA 1
ATOM 1274 C C . PRO A 1 172 ? -4.366 -10.541 -23.331 1.00 58.59 172 PRO A C 1
ATOM 1276 O O . PRO A 1 172 ? -3.743 -9.943 -22.457 1.00 58.59 172 PRO A O 1
ATOM 1279 N N . GLN A 1 173 ? -5.673 -10.364 -23.519 1.00 65.75 173 GLN A N 1
ATOM 1280 C CA . GLN A 1 173 ? -6.516 -9.576 -22.630 1.00 65.75 173 GLN A CA 1
ATOM 1281 C C . GLN A 1 173 ? -7.058 -10.466 -21.516 1.00 65.75 173 GLN A C 1
ATOM 1283 O O . GLN A 1 173 ? -7.557 -11.569 -21.754 1.00 65.75 173 GLN A O 1
ATOM 1288 N N . VAL A 1 174 ? -6.991 -9.973 -20.281 1.00 75.88 174 VAL A N 1
ATOM 1289 C CA . VAL A 1 174 ? -7.542 -10.676 -19.123 1.00 75.88 174 VAL A CA 1
ATOM 1290 C C . VAL A 1 174 ? -8.739 -9.896 -18.613 1.00 75.88 174 VAL A C 1
ATOM 1292 O O . VAL A 1 174 ? -8.602 -8.763 -18.150 1.00 75.88 174 VAL A O 1
ATOM 1295 N N . LYS A 1 175 ? -9.924 -10.508 -18.712 1.00 84.75 175 LYS A N 1
ATOM 1296 C CA . LYS A 1 175 ? -11.149 -9.951 -18.132 1.00 84.75 175 LYS A CA 1
ATOM 1297 C C . LYS A 1 175 ? -10.951 -9.724 -16.642 1.00 84.75 175 LYS A C 1
ATOM 1299 O O . LYS A 1 175 ? -10.405 -10.587 -15.954 1.00 84.75 175 LYS A O 1
ATOM 1304 N N . TYR A 1 176 ? -11.432 -8.591 -16.155 1.00 88.12 176 TYR A N 1
ATOM 1305 C CA . TYR A 1 176 ? -11.339 -8.236 -14.750 1.00 88.12 176 TYR A CA 1
ATOM 1306 C C . TYR A 1 176 ? -12.726 -7.980 -14.170 1.00 88.12 176 TYR A C 1
ATOM 1308 O O . TYR A 1 176 ? -13.578 -7.376 -14.816 1.00 88.12 176 TYR A O 1
ATOM 1316 N N . THR A 1 177 ? -12.962 -8.488 -12.962 1.00 89.56 177 THR A N 1
ATOM 1317 C CA . THR A 1 177 ? -14.179 -8.207 -12.196 1.00 89.56 177 THR A CA 1
ATOM 1318 C C . THR A 1 177 ? -13.784 -7.297 -11.044 1.00 89.56 177 THR A C 1
ATOM 1320 O O . THR A 1 177 ? -13.093 -7.773 -10.144 1.00 89.56 177 THR A O 1
ATOM 1323 N N . PRO A 1 178 ? -14.188 -6.017 -11.072 1.00 90.81 178 PRO A N 1
ATOM 1324 C CA . PRO A 1 178 ? -13.849 -5.079 -10.015 1.00 90.81 178 PRO A CA 1
ATOM 1325 C C . PRO A 1 178 ? -14.331 -5.535 -8.643 1.00 90.81 178 PRO A C 1
ATOM 1327 O O . PRO A 1 178 ? -15.405 -6.132 -8.506 1.00 90.81 178 PRO A O 1
ATOM 1330 N N . GLY A 1 179 ? -13.547 -5.202 -7.624 1.00 88.44 179 GLY A N 1
ATOM 1331 C CA . GLY A 1 179 ? -13.941 -5.347 -6.238 1.00 88.44 179 GLY A CA 1
ATOM 1332 C C . GLY A 1 179 ? -15.122 -4.445 -5.884 1.00 88.44 179 GLY A C 1
ATOM 1333 O O . GLY A 1 179 ? -15.465 -3.486 -6.580 1.00 88.44 179 GLY A O 1
ATOM 1334 N N . VAL A 1 180 ? -15.773 -4.773 -4.771 1.00 89.69 180 VAL A N 1
ATOM 1335 C CA . VAL A 1 180 ? -16.976 -4.075 -4.322 1.00 89.69 180 VAL A CA 1
ATOM 1336 C C . VAL A 1 180 ? -16.657 -3.245 -3.085 1.00 89.69 180 VAL A C 1
ATOM 1338 O O . VAL A 1 180 ? -16.034 -3.717 -2.130 1.00 89.69 180 VAL A O 1
ATOM 1341 N N . ALA A 1 181 ? -17.109 -1.995 -3.107 1.00 90.62 181 ALA A N 1
ATOM 1342 C CA . ALA A 1 181 ? -17.053 -1.114 -1.956 1.00 90.62 181 ALA A CA 1
ATOM 1343 C C . ALA A 1 181 ? -17.988 -1.627 -0.843 1.00 90.62 181 ALA A C 1
ATOM 1345 O O . ALA A 1 181 ? -19.087 -2.101 -1.141 1.00 90.62 181 ALA A O 1
ATOM 1346 N N . PRO A 1 182 ? -17.606 -1.491 0.433 1.00 90.69 182 PRO A N 1
ATOM 1347 C CA . PRO A 1 182 ? -16.551 -0.602 0.926 1.00 90.69 182 PRO A CA 1
ATOM 1348 C C . PRO A 1 182 ? -15.182 -1.269 1.144 1.00 90.69 182 PRO A C 1
ATOM 1350 O O . PRO A 1 182 ? -14.214 -0.588 1.483 1.00 90.69 182 PRO A O 1
ATOM 1353 N N . ASP A 1 183 ? -15.084 -2.582 0.936 1.00 89.62 183 ASP A N 1
ATOM 1354 C CA . ASP A 1 183 ? -13.846 -3.329 1.162 1.00 89.62 183 ASP A CA 1
ATOM 1355 C C . ASP A 1 183 ? -12.767 -2.988 0.129 1.00 89.62 183 ASP A C 1
ATOM 1357 O O . ASP A 1 183 ? -11.594 -2.847 0.483 1.00 89.62 183 ASP A O 1
ATOM 1361 N N . VAL A 1 184 ? -13.174 -2.815 -1.131 1.00 93.25 184 VAL A N 1
ATOM 1362 C CA . VAL A 1 184 ? -12.323 -2.415 -2.257 1.00 93.25 184 VAL A CA 1
ATOM 1363 C C . VAL A 1 184 ? -12.869 -1.118 -2.847 1.00 93.25 184 VAL A C 1
ATOM 1365 O O . VAL A 1 184 ? -14.052 -1.023 -3.176 1.00 93.25 184 VAL A O 1
ATOM 1368 N N . ILE A 1 185 ? -12.014 -0.101 -2.962 1.00 95.06 185 ILE A N 1
ATOM 1369 C CA . ILE A 1 185 ? -12.387 1.220 -3.469 1.00 95.06 185 ILE A CA 1
ATOM 1370 C C . ILE A 1 185 ? -11.664 1.460 -4.791 1.00 95.06 185 ILE A C 1
ATOM 1372 O O . ILE A 1 185 ? -10.440 1.479 -4.850 1.00 95.06 185 ILE A O 1
ATOM 1376 N N . ALA A 1 186 ? -12.445 1.676 -5.848 1.00 94.81 186 ALA A N 1
ATOM 1377 C CA . ALA A 1 186 ? -11.927 2.052 -7.155 1.00 94.81 186 ALA A CA 1
ATOM 1378 C C . ALA A 1 186 ? -11.696 3.566 -7.241 1.00 94.81 186 ALA A C 1
ATOM 1380 O O . ALA A 1 186 ? -12.659 4.342 -7.191 1.00 94.81 186 ALA A O 1
ATOM 1381 N N . ILE A 1 187 ? -10.438 3.970 -7.395 1.00 95.81 187 ILE A N 1
ATOM 1382 C CA . ILE A 1 187 ? -10.021 5.350 -7.648 1.00 95.81 187 ILE A CA 1
ATOM 1383 C C . ILE A 1 187 ? -9.966 5.570 -9.159 1.00 95.81 187 ILE A C 1
ATOM 1385 O O . ILE A 1 187 ? -9.306 4.818 -9.872 1.00 95.81 187 ILE A O 1
ATOM 1389 N N . ASP A 1 188 ? -10.682 6.578 -9.649 1.00 93.62 188 ASP A N 1
ATOM 1390 C CA . ASP A 1 188 ? -10.637 6.980 -11.058 1.00 93.62 188 ASP A CA 1
ATOM 1391 C C . ASP A 1 188 ? -9.328 7.725 -11.337 1.00 93.62 188 ASP A C 1
ATOM 1393 O O . ASP A 1 188 ? -8.989 8.646 -10.594 1.00 93.62 188 ASP A O 1
ATOM 1397 N N . LEU A 1 189 ? -8.590 7.313 -12.371 1.00 91.81 189 LEU A N 1
ATOM 1398 C CA . LEU A 1 189 ? -7.295 7.902 -12.725 1.00 91.81 189 LEU A CA 1
ATOM 1399 C C . LEU A 1 189 ? -7.410 9.069 -13.719 1.00 91.81 189 LEU A C 1
ATOM 1401 O O . LEU A 1 189 ? -6.413 9.725 -14.020 1.00 91.81 189 LEU A O 1
ATOM 1405 N N . GLY A 1 190 ? -8.615 9.355 -14.221 1.00 86.56 190 GLY A N 1
ATOM 1406 C CA . GLY A 1 190 ? -8.876 10.451 -15.154 1.00 86.56 190 GLY A CA 1
ATOM 1407 C C . GLY A 1 190 ? -8.501 10.164 -16.614 1.00 86.56 190 GLY A C 1
ATOM 1408 O O . GLY A 1 190 ? -8.708 11.025 -17.463 1.00 86.56 190 GLY A O 1
ATOM 1409 N N . ASP A 1 191 ? -7.997 8.967 -16.929 1.00 81.44 191 ASP A N 1
ATOM 1410 C CA . ASP A 1 191 ? -7.675 8.491 -18.289 1.00 81.44 191 ASP A CA 1
ATOM 1411 C C . ASP A 1 191 ? -8.646 7.413 -18.806 1.00 81.44 191 ASP A C 1
ATOM 1413 O O . ASP A 1 191 ? -8.397 6.759 -19.819 1.00 81.44 191 ASP A O 1
ATOM 1417 N N . GLY A 1 192 ? -9.773 7.218 -18.116 1.00 85.62 192 GLY A N 1
ATOM 1418 C CA . GLY A 1 192 ? -10.720 6.139 -18.401 1.00 85.62 192 GLY A CA 1
ATOM 1419 C C . GLY A 1 192 ? -10.361 4.807 -17.736 1.00 85.62 192 GLY A C 1
ATOM 1420 O O . GLY A 1 192 ? -11.117 3.843 -17.880 1.00 85.62 192 GLY A O 1
ATOM 1421 N N . THR A 1 193 ? -9.261 4.755 -16.979 1.00 89.69 193 THR A N 1
ATOM 1422 C CA . THR A 1 193 ? -8.895 3.618 -16.132 1.00 89.69 193 THR A CA 1
ATOM 1423 C C . THR A 1 193 ? -9.158 3.903 -14.654 1.00 89.69 193 THR A C 1
ATOM 1425 O O . THR A 1 193 ? -9.338 5.044 -14.218 1.00 89.69 193 THR A O 1
ATOM 1428 N N . LYS A 1 194 ? -9.215 2.832 -13.866 1.00 94.06 194 LYS A N 1
ATOM 1429 C CA . LYS A 1 194 ? -9.368 2.867 -12.412 1.00 94.06 194 LYS A CA 1
ATOM 1430 C C . LYS A 1 194 ? -8.274 2.042 -11.761 1.00 94.06 194 LYS A C 1
ATOM 1432 O O . LYS A 1 194 ? -7.863 1.028 -12.320 1.00 94.06 194 LYS A O 1
ATOM 1437 N N . LYS A 1 195 ? -7.852 2.452 -10.566 1.00 94.81 195 LYS A N 1
ATOM 1438 C CA . LYS A 1 195 ? -6.928 1.712 -9.700 1.00 94.81 195 LYS A CA 1
ATOM 1439 C C . LYS A 1 195 ? -7.643 1.299 -8.422 1.00 94.81 195 LYS A C 1
ATOM 1441 O O . LYS A 1 195 ? -8.326 2.116 -7.806 1.00 94.81 195 LYS A O 1
ATOM 1446 N N . GLU A 1 196 ? -7.494 0.046 -8.017 1.00 95.25 196 GLU A N 1
ATOM 1447 C CA . GLU A 1 196 ? -8.029 -0.454 -6.748 1.00 95.25 196 GLU A CA 1
ATOM 1448 C C . GLU A 1 196 ? -7.084 -1.469 -6.110 1.00 95.25 196 GLU A C 1
ATOM 1450 O O . GLU A 1 196 ? -6.346 -2.165 -6.807 1.00 95.25 196 GLU A O 1
ATOM 1455 N N . THR A 1 197 ? -7.120 -1.563 -4.784 1.00 96.00 197 THR A N 1
ATOM 1456 C CA . THR A 1 197 ? -6.318 -2.525 -4.019 1.00 96.00 197 THR A CA 1
ATOM 1457 C C . THR A 1 197 ? -7.221 -3.588 -3.415 1.00 96.00 197 THR A C 1
ATOM 1459 O O . THR A 1 197 ? -8.276 -3.273 -2.853 1.00 96.00 197 THR A O 1
ATOM 1462 N N . SER A 1 198 ? -6.803 -4.848 -3.501 1.00 93.00 198 SER A N 1
ATOM 1463 C CA . SER A 1 198 ? -7.476 -5.959 -2.840 1.00 93.00 198 SER A CA 1
ATOM 1464 C C . SER A 1 198 ? -7.451 -5.796 -1.316 1.00 93.00 198 SER A C 1
ATOM 1466 O O . SER A 1 198 ? -6.666 -5.041 -0.743 1.00 93.00 198 SER A O 1
ATOM 1468 N N . LYS A 1 199 ? -8.287 -6.571 -0.626 1.00 90.12 199 LYS A N 1
ATOM 1469 C CA . LYS A 1 199 ? -8.202 -6.697 0.833 1.00 90.12 199 LYS A CA 1
ATOM 1470 C C . LYS A 1 199 ? -6.832 -7.274 1.232 1.00 90.12 199 LYS A C 1
ATOM 1472 O O . LYS A 1 199 ? -6.461 -8.303 0.659 1.00 90.12 199 LYS A O 1
ATOM 1477 N N . PRO A 1 200 ? -6.095 -6.669 2.182 1.00 90.06 200 PRO A N 1
ATOM 1478 C CA . PRO A 1 200 ? -4.884 -7.272 2.726 1.00 90.06 200 PRO A CA 1
ATOM 1479 C C . PRO A 1 200 ? -5.171 -8.599 3.410 1.00 90.06 200 PRO A C 1
ATOM 1481 O O . PRO A 1 200 ? -6.095 -8.717 4.205 1.00 90.06 200 PRO A O 1
ATOM 1484 N N . LEU A 1 201 ? -4.362 -9.607 3.114 1.00 88.00 201 LEU A N 1
ATOM 1485 C CA . LEU A 1 201 ? -4.479 -10.932 3.705 1.00 88.00 201 LEU A CA 1
ATOM 1486 C C . LEU A 1 201 ? -3.294 -11.153 4.645 1.00 88.00 201 LEU A C 1
ATOM 1488 O O . LEU A 1 201 ? -2.241 -11.605 4.182 1.00 88.00 201 LEU A O 1
ATOM 1492 N N . PRO A 1 202 ? -3.423 -10.791 5.936 1.00 80.31 202 PRO A N 1
ATOM 1493 C CA . PRO A 1 202 ? -2.432 -11.159 6.924 1.00 80.31 202 PRO A CA 1
ATOM 1494 C C . PRO A 1 202 ? -2.470 -12.665 7.179 1.00 80.31 202 PRO A C 1
ATOM 1496 O O . PRO A 1 202 ? -3.523 -13.294 7.310 1.00 80.31 202 PRO A O 1
ATOM 1499 N N . GLU A 1 203 ? -1.276 -13.227 7.249 1.00 83.12 203 GLU A N 1
ATOM 1500 C CA . GLU A 1 203 ? -0.971 -14.609 7.558 1.00 83.12 203 GLU A CA 1
ATOM 1501 C C . GLU A 1 203 ? 0.103 -14.590 8.644 1.00 83.12 203 GLU A C 1
ATOM 1503 O O . GLU A 1 203 ? 1.232 -14.157 8.410 1.00 83.12 203 GLU A O 1
ATOM 1508 N N . VAL A 1 204 ? -0.241 -15.055 9.842 1.00 75.62 204 VAL A N 1
ATOM 1509 C CA . VAL A 1 204 ? 0.754 -15.311 10.881 1.00 75.62 204 VAL A CA 1
ATOM 1510 C C . VAL A 1 204 ? 1.345 -16.679 10.599 1.00 75.62 204 VAL A C 1
ATOM 1512 O O . VAL A 1 204 ? 0.638 -17.693 10.579 1.00 75.62 204 VAL A O 1
ATOM 1515 N N . SER A 1 205 ? 2.647 -16.710 10.337 1.00 70.31 205 SER A N 1
ATOM 1516 C CA . SER A 1 205 ? 3.355 -17.944 10.044 1.00 70.31 205 SER A CA 1
ATOM 1517 C C . SER A 1 205 ? 3.200 -18.908 11.220 1.00 70.31 205 SER A C 1
ATOM 1519 O O . SER A 1 205 ? 3.677 -18.664 12.323 1.00 70.31 205 SER A O 1
ATOM 1521 N N . GLN A 1 206 ? 2.605 -20.079 10.977 1.00 56.91 206 GLN A N 1
ATOM 1522 C CA . GLN A 1 206 ? 2.496 -21.161 11.976 1.00 56.91 206 GLN A CA 1
ATOM 1523 C C . GLN A 1 206 ? 3.863 -21.765 12.370 1.00 56.91 206 GLN A C 1
ATOM 1525 O O . GLN A 1 206 ? 3.943 -22.780 13.062 1.00 56.91 206 GLN A O 1
ATOM 1530 N N . LYS A 1 207 ? 4.946 -21.206 11.830 1.00 53.72 207 LYS A N 1
ATOM 1531 C CA . LYS A 1 207 ? 6.283 -21.783 11.753 1.00 53.72 207 LYS A CA 1
ATOM 1532 C C . LYS A 1 207 ? 7.346 -20.845 12.386 1.00 53.72 207 LYS A C 1
ATOM 1534 O O . LYS A 1 207 ? 8.381 -21.310 12.842 1.00 53.72 207 LYS A O 1
ATOM 1539 N N . GLY A 1 208 ? 7.070 -19.558 12.556 1.00 56.94 208 GLY A N 1
ATOM 1540 C CA . GLY A 1 208 ? 7.899 -18.608 13.313 1.00 56.94 208 GLY A CA 1
ATOM 1541 C C . GLY A 1 208 ? 7.100 -17.324 13.507 1.00 56.94 208 GLY A C 1
ATOM 1542 O O . GLY A 1 208 ? 6.132 -17.133 12.785 1.00 56.94 208 GLY A O 1
ATOM 1543 N N . GLU A 1 209 ? 7.455 -16.449 14.446 1.00 74.00 209 GLU A N 1
ATOM 1544 C CA . GLU A 1 209 ? 6.690 -15.223 14.790 1.00 74.00 209 GLU A CA 1
ATOM 1545 C C . GLU A 1 209 ? 6.653 -14.128 13.683 1.00 74.00 209 GLU A C 1
ATOM 1547 O O . GLU A 1 209 ? 6.608 -12.930 13.965 1.00 74.00 209 GLU A O 1
ATOM 1552 N N . SER A 1 210 ? 6.723 -14.523 12.412 1.00 84.75 210 SER A N 1
ATOM 1553 C CA . SER A 1 210 ? 6.614 -13.663 11.237 1.00 84.75 210 SER A CA 1
ATOM 1554 C C . SER A 1 210 ? 5.160 -13.538 10.788 1.00 84.75 210 SER A C 1
ATOM 1556 O O . SER A 1 210 ? 4.483 -14.536 10.534 1.00 84.75 210 SER A O 1
ATOM 1558 N N . ASN A 1 211 ? 4.734 -12.307 10.571 1.00 87.94 211 ASN A N 1
ATOM 1559 C CA . ASN A 1 211 ? 3.536 -11.926 9.853 1.00 87.94 211 ASN A CA 1
ATOM 1560 C C . ASN A 1 211 ? 3.898 -11.688 8.388 1.00 87.94 211 ASN A C 1
ATOM 1562 O O . ASN A 1 211 ? 4.854 -10.980 8.071 1.00 87.94 211 ASN A O 1
ATOM 1566 N N . ILE A 1 212 ? 3.117 -12.274 7.490 1.00 90.81 212 ILE A N 1
ATOM 1567 C CA . ILE A 1 212 ? 3.164 -11.991 6.062 1.00 90.81 212 ILE A CA 1
ATOM 1568 C C . ILE A 1 212 ? 1.842 -11.343 5.681 1.00 90.81 212 ILE A C 1
ATOM 1570 O O . ILE A 1 212 ? 0.785 -11.911 5.932 1.00 90.81 212 ILE A O 1
ATOM 1574 N N . VAL A 1 213 ? 1.890 -10.189 5.028 1.00 93.44 213 VAL A N 1
ATOM 1575 C CA . VAL A 1 213 ? 0.699 -9.513 4.509 1.00 93.44 213 VAL A CA 1
ATOM 1576 C C . VAL A 1 213 ? 0.809 -9.414 3.001 1.00 93.44 213 VAL A C 1
ATOM 1578 O O . VAL A 1 213 ? 1.793 -8.891 2.480 1.00 93.44 213 VAL A O 1
ATOM 1581 N N . LYS A 1 214 ? -0.194 -9.950 2.300 1.00 93.75 214 LYS A N 1
ATOM 1582 C CA . LYS A 1 214 ? -0.263 -9.948 0.834 1.00 93.75 214 LYS A CA 1
ATOM 1583 C C . LYS A 1 214 ? -1.467 -9.152 0.362 1.00 93.75 214 LYS A C 1
ATOM 1585 O O . LYS A 1 214 ? -2.548 -9.266 0.939 1.00 93.75 214 LYS A O 1
ATOM 1590 N N . PHE A 1 215 ? -1.288 -8.388 -0.701 1.00 94.88 215 PHE A N 1
ATOM 1591 C CA . PHE A 1 215 ? -2.369 -7.742 -1.436 1.00 94.88 215 PHE A CA 1
ATOM 1592 C C . PHE A 1 215 ? -1.907 -7.453 -2.857 1.00 94.88 215 PHE A C 1
ATOM 1594 O O . PHE A 1 215 ? -0.711 -7.389 -3.134 1.00 94.88 215 PHE A O 1
ATOM 1601 N N . GLU A 1 216 ? -2.864 -7.250 -3.749 1.00 94.19 216 GLU A N 1
ATOM 1602 C CA . GLU A 1 216 ? -2.591 -6.788 -5.100 1.00 94.19 216 GLU A CA 1
ATOM 1603 C C . GLU A 1 216 ? -3.265 -5.448 -5.358 1.00 94.19 216 GLU A C 1
ATOM 1605 O O . GLU A 1 216 ? -4.334 -5.150 -4.823 1.00 94.19 216 GLU A O 1
ATOM 1610 N N . THR A 1 217 ? -2.640 -4.649 -6.208 1.00 94.88 217 THR A N 1
ATOM 1611 C CA . THR A 1 217 ? -3.238 -3.445 -6.764 1.00 94.88 217 THR A CA 1
ATOM 1612 C C . THR A 1 217 ? -3.417 -3.639 -8.259 1.00 94.88 217 THR A C 1
ATOM 1614 O O . THR A 1 217 ? -2.498 -4.068 -8.959 1.00 94.88 217 THR A O 1
ATOM 1617 N N . VAL A 1 218 ? -4.617 -3.350 -8.750 1.00 92.31 218 VAL A N 1
ATOM 1618 C CA . VAL A 1 218 ? -4.991 -3.576 -10.144 1.00 92.31 218 VAL A CA 1
ATOM 1619 C C . VAL A 1 218 ? -5.412 -2.260 -10.773 1.00 92.31 218 VAL A C 1
ATOM 1621 O O . VAL A 1 218 ? -6.289 -1.570 -10.252 1.00 92.31 218 VAL A O 1
ATOM 1624 N N . THR A 1 219 ? -4.811 -1.944 -11.920 1.00 92.19 219 THR A N 1
ATOM 1625 C CA . THR A 1 219 ? -5.281 -0.888 -12.821 1.00 92.19 219 THR A CA 1
ATOM 1626 C C . THR A 1 219 ? -6.040 -1.528 -13.976 1.00 92.19 219 THR A C 1
ATOM 1628 O O . THR A 1 219 ? -5.530 -2.447 -14.623 1.00 92.19 219 THR A O 1
ATOM 1631 N N . TYR A 1 220 ? -7.261 -1.069 -14.236 1.00 91.31 220 TYR A N 1
ATOM 1632 C CA . TYR A 1 220 ? -8.186 -1.690 -15.185 1.00 91.31 220 TYR A CA 1
ATOM 1633 C C . TYR A 1 220 ? -9.060 -0.651 -15.902 1.00 91.31 220 TYR A C 1
ATOM 1635 O O . TYR A 1 220 ? -9.262 0.454 -15.401 1.00 91.31 220 TYR A O 1
ATOM 1643 N N . ASP A 1 221 ? -9.570 -1.003 -17.081 1.00 88.19 221 ASP A N 1
ATOM 1644 C CA . ASP A 1 221 ? -10.548 -0.206 -17.830 1.00 88.19 221 ASP A CA 1
ATOM 1645 C C . ASP A 1 221 ? -11.983 -0.721 -17.592 1.00 88.19 221 ASP A C 1
ATOM 1647 O O . ASP A 1 221 ? -12.278 -1.376 -16.598 1.00 88.19 221 ASP A O 1
ATOM 1651 N N . SER A 1 222 ? -12.932 -0.436 -18.484 1.00 83.06 222 SER A N 1
ATOM 1652 C CA . SER A 1 222 ? -14.308 -0.931 -18.332 1.00 83.06 222 SER A CA 1
ATOM 1653 C C . SER A 1 222 ? -14.473 -2.466 -18.330 1.00 83.06 222 SER A C 1
ATOM 1655 O O . SER A 1 222 ? -15.530 -2.942 -17.914 1.00 83.06 222 SER A O 1
ATOM 1657 N N . GLN A 1 223 ? -13.493 -3.243 -18.810 1.00 78.44 223 GLN A N 1
ATOM 1658 C CA . GLN A 1 223 ? -13.622 -4.691 -19.041 1.00 78.44 223 GLN A CA 1
ATOM 1659 C C . GLN A 1 223 ? -12.378 -5.522 -18.684 1.00 78.44 223 GLN A C 1
ATOM 1661 O O . GLN A 1 223 ? -12.506 -6.697 -18.318 1.00 78.44 223 GLN A O 1
ATOM 1666 N N . TYR A 1 224 ? -11.183 -4.955 -18.799 1.00 81.00 224 TYR A N 1
ATOM 1667 C CA . TYR A 1 224 ? -9.917 -5.673 -18.752 1.00 81.00 224 TYR A CA 1
ATOM 1668 C C . TYR A 1 224 ? -8.970 -5.049 -17.737 1.00 81.00 224 TYR A C 1
ATOM 1670 O O . TYR A 1 224 ? -8.986 -3.843 -17.502 1.00 81.00 224 TYR A O 1
ATOM 1678 N N . ARG A 1 225 ? -8.104 -5.876 -17.147 1.00 80.19 225 ARG A N 1
ATOM 1679 C CA . ARG A 1 225 ? -6.966 -5.378 -16.363 1.00 80.19 225 ARG A CA 1
ATOM 1680 C C . ARG A 1 225 ? -5.799 -5.025 -17.286 1.00 80.19 225 ARG A C 1
ATOM 1682 O O . ARG A 1 225 ? -5.536 -5.760 -18.236 1.00 80.19 225 ARG A O 1
ATOM 1689 N N . ALA A 1 226 ? -5.088 -3.950 -16.963 1.00 71.69 226 ALA A N 1
ATOM 1690 C CA . ALA A 1 226 ? -3.854 -3.537 -17.632 1.00 71.69 226 ALA A CA 1
ATOM 1691 C C . ALA A 1 226 ? -2.615 -3.893 -16.821 1.00 71.69 226 ALA A C 1
ATOM 1693 O O . ALA A 1 226 ? -1.671 -4.472 -17.349 1.00 71.69 226 ALA A O 1
ATOM 1694 N N . VAL A 1 227 ? -2.622 -3.542 -15.536 1.00 78.44 227 VAL A N 1
ATOM 1695 C CA . VAL A 1 227 ? -1.465 -3.698 -14.655 1.00 78.44 227 VAL A CA 1
ATOM 1696 C C . VAL A 1 227 ? -1.920 -4.375 -13.376 1.00 78.44 227 VAL A C 1
ATOM 1698 O O . VAL A 1 227 ? -2.942 -4.007 -12.798 1.00 78.44 227 VAL A O 1
ATOM 1701 N N . THR A 1 228 ? -1.153 -5.369 -12.941 1.00 84.81 228 THR A N 1
ATOM 1702 C CA . THR A 1 228 ? -1.305 -6.001 -11.632 1.00 84.81 228 THR A CA 1
ATOM 1703 C C . THR A 1 228 ? 0.015 -5.881 -10.892 1.00 84.81 228 THR A C 1
ATOM 1705 O O . THR A 1 228 ? 1.047 -6.356 -11.362 1.00 84.81 228 THR A O 1
ATOM 1708 N N . GLU A 1 229 ? -0.030 -5.245 -9.731 1.00 92.81 229 GLU A N 1
ATOM 1709 C CA . GLU A 1 229 ? 1.086 -5.119 -8.807 1.00 92.81 229 GLU A CA 1
ATOM 1710 C C . GLU A 1 229 ? 0.801 -6.016 -7.596 1.00 92.81 229 GLU A C 1
ATOM 1712 O O . GLU A 1 229 ? -0.062 -5.702 -6.785 1.00 92.81 229 GLU A O 1
ATOM 1717 N N . ASP A 1 230 ? 1.485 -7.158 -7.501 1.00 93.56 230 ASP A N 1
ATOM 1718 C CA . ASP A 1 230 ? 1.340 -8.124 -6.399 1.00 93.56 230 ASP A CA 1
ATOM 1719 C C . ASP A 1 230 ? 2.414 -7.853 -5.340 1.00 93.56 230 ASP A C 1
ATOM 1721 O O . ASP A 1 230 ? 3.614 -7.950 -5.629 1.00 93.56 230 ASP A O 1
ATOM 1725 N N . PHE A 1 231 ? 1.975 -7.499 -4.132 1.00 96.44 231 PHE A N 1
ATOM 1726 C CA . PHE A 1 231 ? 2.824 -7.116 -3.015 1.00 96.44 231 PHE A CA 1
ATOM 1727 C C . PHE A 1 231 ? 2.792 -8.132 -1.877 1.00 96.44 231 PHE A C 1
ATOM 1729 O O . PHE A 1 231 ? 1.769 -8.738 -1.551 1.00 96.44 231 PHE A O 1
ATOM 1736 N N . LEU A 1 232 ? 3.941 -8.253 -1.218 1.00 94.75 232 LEU A N 1
ATOM 1737 C CA . LEU A 1 232 ? 4.121 -9.014 0.009 1.00 94.75 232 LEU A CA 1
ATOM 1738 C C . LEU A 1 232 ? 4.968 -8.193 0.978 1.00 94.75 232 LEU A C 1
ATOM 1740 O O . LEU A 1 232 ? 6.061 -7.766 0.620 1.00 94.75 232 LEU A O 1
ATOM 1744 N N . THR A 1 233 ? 4.510 -8.017 2.213 1.00 95.56 233 THR A N 1
ATOM 1745 C CA . THR A 1 233 ? 5.318 -7.446 3.299 1.00 95.56 233 THR A CA 1
ATOM 1746 C C . THR A 1 233 ? 5.493 -8.476 4.408 1.00 95.56 233 THR A C 1
ATOM 1748 O O . THR A 1 233 ? 4.551 -9.199 4.728 1.00 95.56 233 THR A O 1
ATOM 1751 N N . VAL A 1 234 ? 6.703 -8.587 4.955 1.00 92.69 234 VAL A N 1
ATOM 1752 C CA . VAL A 1 234 ? 7.067 -9.609 5.948 1.00 92.69 234 VAL A CA 1
ATOM 1753 C C . VAL A 1 234 ? 8.009 -9.043 7.001 1.00 92.69 234 VAL A C 1
ATOM 1755 O O . VAL A 1 234 ? 8.931 -8.313 6.642 1.00 92.69 234 VAL A O 1
ATOM 1758 N N . ASN A 1 235 ? 7.822 -9.412 8.271 1.00 91.50 235 ASN A N 1
ATOM 1759 C CA . ASN A 1 235 ? 8.847 -9.225 9.302 1.00 91.50 235 ASN A CA 1
ATOM 1760 C C . ASN A 1 235 ? 9.682 -10.490 9.506 1.00 91.50 235 ASN A C 1
ATOM 1762 O O . ASN A 1 235 ? 9.177 -11.616 9.564 1.00 91.50 235 ASN A O 1
ATOM 1766 N N . CYS A 1 236 ? 10.977 -10.279 9.669 1.00 92.00 236 CYS A N 1
ATOM 1767 C CA . CYS A 1 236 ? 11.984 -11.310 9.779 1.00 92.00 236 CYS A CA 1
ATOM 1768 C C . CYS A 1 236 ? 12.900 -11.026 10.968 1.00 92.00 236 CYS A C 1
ATOM 1770 O O . CYS A 1 236 ? 13.291 -9.894 11.243 1.00 92.00 236 CYS A O 1
ATOM 1772 N N . LYS A 1 237 ? 13.267 -12.090 11.670 1.00 92.31 237 LYS A N 1
ATOM 1773 C CA . LYS A 1 237 ? 14.361 -12.126 12.626 1.00 92.31 237 LYS A CA 1
ATOM 1774 C C . LYS A 1 237 ? 15.642 -12.482 11.879 1.00 92.31 237 LYS A C 1
ATOM 1776 O O . LYS A 1 237 ? 15.765 -13.575 11.314 1.00 92.31 237 LYS A O 1
ATOM 1781 N N . CYS A 1 238 ? 16.598 -11.572 11.903 1.00 94.75 238 CYS A N 1
ATOM 1782 C CA . CYS A 1 238 ? 17.860 -11.686 11.193 1.00 94.75 238 CYS A CA 1
ATOM 1783 C C . CYS A 1 238 ? 19.036 -11.660 12.178 1.00 94.75 238 CYS A C 1
ATOM 1785 O O . CYS A 1 238 ? 18.887 -11.311 13.351 1.00 94.75 238 CYS A O 1
ATOM 1787 N N . ASN A 1 239 ? 20.216 -12.033 11.695 1.00 95.81 239 ASN A N 1
ATOM 1788 C CA . ASN A 1 239 ? 21.486 -11.787 12.359 1.00 95.81 239 ASN A CA 1
ATOM 1789 C C . ASN A 1 239 ? 22.468 -11.147 11.377 1.00 95.81 239 ASN A C 1
ATOM 1791 O O . ASN A 1 239 ? 22.509 -11.534 10.208 1.00 95.81 239 ASN A O 1
ATOM 1795 N N . LEU A 1 240 ? 23.268 -10.183 11.835 1.00 95.94 240 LEU A N 1
ATOM 1796 C CA . LEU A 1 240 ? 24.265 -9.536 10.982 1.00 95.94 240 LEU A CA 1
ATOM 1797 C C . LEU A 1 240 ? 25.279 -10.569 10.476 1.00 95.94 240 LEU A C 1
ATOM 1799 O O . LEU A 1 240 ? 25.726 -11.434 11.232 1.00 95.94 240 LEU A O 1
ATOM 1803 N N . ALA A 1 241 ? 25.659 -10.478 9.203 1.00 95.56 241 ALA A N 1
ATOM 1804 C CA . ALA A 1 241 ? 26.562 -11.422 8.542 1.00 95.56 241 ALA A CA 1
ATOM 1805 C C . ALA A 1 241 ? 27.813 -10.746 7.941 1.00 95.56 241 ALA A C 1
ATOM 1807 O O . ALA A 1 241 ? 28.582 -11.385 7.224 1.00 95.56 241 ALA A O 1
ATOM 1808 N N . GLY A 1 242 ? 28.067 -9.478 8.282 1.00 92.19 242 GLY A N 1
ATOM 1809 C CA . GLY A 1 242 ? 29.234 -8.726 7.813 1.00 92.19 242 GLY A CA 1
ATOM 1810 C C . GLY A 1 242 ? 29.052 -8.229 6.380 1.00 92.19 242 GLY A C 1
ATOM 1811 O O . GLY A 1 242 ? 27.945 -7.875 5.991 1.00 92.19 242 GLY A O 1
ATOM 1812 N N . SER A 1 243 ? 30.132 -8.169 5.597 1.00 91.75 243 SER A N 1
ATOM 1813 C CA . SER A 1 243 ? 30.071 -7.756 4.188 1.00 91.75 243 SER A CA 1
ATOM 1814 C C . SER A 1 243 ? 29.980 -8.955 3.248 1.00 91.75 243 SER A C 1
ATOM 1816 O O . SER A 1 243 ? 30.736 -9.917 3.387 1.00 91.75 243 SER A O 1
ATOM 1818 N N . GLY A 1 244 ? 29.101 -8.870 2.254 1.00 90.75 244 GLY A N 1
ATOM 1819 C CA . GLY A 1 244 ? 28.924 -9.902 1.244 1.00 90.75 244 GLY A CA 1
ATOM 1820 C C . GLY A 1 244 ? 28.098 -9.432 0.051 1.00 90.75 244 GLY A C 1
ATOM 1821 O O . GLY A 1 244 ? 27.815 -8.247 -0.114 1.00 90.75 244 GLY A O 1
ATOM 1822 N N . ALA A 1 245 ? 27.732 -10.384 -0.806 1.00 87.44 245 ALA A N 1
ATOM 1823 C CA . ALA A 1 245 ? 26.954 -10.129 -2.011 1.00 87.44 245 ALA A CA 1
ATOM 1824 C C . ALA A 1 245 ? 25.449 -10.066 -1.696 1.00 87.44 245 ALA A C 1
ATOM 1826 O O . ALA A 1 245 ? 24.858 -11.071 -1.297 1.00 87.44 245 ALA A O 1
ATOM 1827 N N . GLY A 1 246 ? 24.831 -8.908 -1.929 1.00 84.31 246 GLY A N 1
ATOM 1828 C CA . GLY A 1 246 ? 23.382 -8.701 -1.824 1.00 84.31 246 GLY A CA 1
ATOM 1829 C C . GLY A 1 246 ? 22.851 -7.875 -2.994 1.00 84.31 246 GLY A C 1
ATOM 1830 O O . GLY A 1 246 ? 23.603 -7.144 -3.638 1.00 84.31 246 GLY A O 1
ATOM 1831 N N . LEU A 1 247 ? 21.565 -8.004 -3.310 1.00 84.06 247 LEU A N 1
ATOM 1832 C CA . LEU A 1 247 ? 20.908 -7.143 -4.301 1.00 84.06 247 LEU A CA 1
ATOM 1833 C C . LEU A 1 247 ? 20.563 -5.786 -3.683 1.00 84.06 247 LEU A C 1
ATOM 1835 O O . LEU A 1 247 ? 20.350 -5.681 -2.477 1.00 84.06 247 LEU A O 1
ATOM 1839 N N . THR A 1 248 ? 20.508 -4.736 -4.498 1.00 82.81 248 THR A N 1
ATOM 1840 C CA . THR A 1 248 ? 19.915 -3.460 -4.081 1.00 82.81 248 THR A CA 1
ATOM 1841 C C . THR A 1 248 ? 18.387 -3.557 -4.140 1.00 82.81 248 THR A C 1
ATOM 1843 O O . THR A 1 248 ? 17.868 -4.271 -5.010 1.00 82.81 248 THR A O 1
ATOM 1846 N N . PRO A 1 249 ? 17.648 -2.881 -3.242 1.00 86.62 249 PRO A N 1
ATOM 1847 C CA . PRO A 1 249 ? 16.194 -2.850 -3.333 1.00 86.62 249 PRO A CA 1
ATOM 1848 C C . PRO A 1 249 ? 15.740 -2.238 -4.664 1.00 86.62 249 PRO A C 1
ATOM 1850 O O . PRO A 1 249 ? 16.293 -1.244 -5.136 1.00 86.62 249 PRO A O 1
ATOM 1853 N N . ALA A 1 250 ? 14.731 -2.852 -5.273 1.00 88.00 250 ALA A N 1
ATOM 1854 C CA . ALA A 1 250 ? 14.058 -2.339 -6.453 1.00 88.00 250 ALA A CA 1
ATOM 1855 C C . ALA A 1 250 ? 13.220 -1.103 -6.107 1.00 88.00 250 ALA A C 1
ATOM 1857 O O . ALA A 1 250 ? 12.790 -0.919 -4.967 1.00 88.00 250 ALA A O 1
ATOM 1858 N N . LYS A 1 251 ? 12.953 -0.262 -7.101 1.00 89.12 251 LYS A N 1
ATOM 1859 C CA . LYS A 1 251 ? 12.275 1.025 -6.913 1.00 89.12 251 LYS A CA 1
ATOM 1860 C C . LYS A 1 251 ? 11.309 1.315 -8.048 1.00 89.12 251 LYS A C 1
ATOM 1862 O O . LYS A 1 251 ? 11.480 0.841 -9.172 1.00 89.12 251 LYS A O 1
ATOM 1867 N N . THR A 1 252 ? 10.290 2.102 -7.740 1.00 91.44 252 THR A N 1
ATOM 1868 C CA . THR A 1 252 ? 9.366 2.620 -8.746 1.00 91.44 252 THR A CA 1
ATOM 1869 C C . THR A 1 252 ? 9.997 3.842 -9.411 1.00 91.44 252 THR A C 1
ATOM 1871 O O . THR A 1 252 ? 10.472 4.745 -8.726 1.00 91.44 252 THR A O 1
ATOM 1874 N N . VAL A 1 253 ? 10.021 3.869 -10.742 1.00 89.50 253 VAL A N 1
ATOM 1875 C CA . VAL A 1 253 ? 10.583 4.970 -11.533 1.00 89.50 253 VAL A CA 1
ATOM 1876 C C . VAL A 1 253 ? 9.606 5.420 -12.602 1.00 89.50 253 VAL A C 1
ATOM 1878 O O . VAL A 1 253 ? 8.827 4.627 -13.123 1.00 89.50 253 VAL A O 1
ATOM 1881 N N . TYR A 1 254 ? 9.671 6.701 -12.953 1.00 88.81 254 TYR A N 1
ATOM 1882 C CA . TYR A 1 254 ? 9.021 7.208 -14.152 1.00 88.81 254 TYR A CA 1
ATOM 1883 C C . TYR A 1 254 ? 9.996 7.116 -15.325 1.00 88.81 254 TYR A C 1
ATOM 1885 O O . TYR A 1 254 ? 11.027 7.795 -15.343 1.00 88.81 254 TYR A O 1
ATOM 1893 N N . ASN A 1 255 ? 9.667 6.286 -16.309 1.00 82.94 255 ASN A N 1
ATOM 1894 C CA . ASN A 1 255 ? 10.438 6.185 -17.536 1.00 82.94 255 ASN A CA 1
ATOM 1895 C C . ASN A 1 255 ? 9.936 7.242 -18.527 1.00 82.94 255 ASN A C 1
ATOM 1897 O O . ASN A 1 255 ? 8.822 7.159 -19.036 1.00 82.94 255 ASN A O 1
ATOM 1901 N N . ALA A 1 256 ? 10.759 8.256 -18.804 1.00 75.31 256 ALA A N 1
ATOM 1902 C CA . ALA A 1 256 ? 10.383 9.366 -19.680 1.00 75.31 256 ALA A CA 1
ATOM 1903 C C . ALA A 1 256 ? 10.199 8.958 -21.155 1.00 75.31 256 ALA A C 1
ATOM 1905 O O . ALA A 1 256 ? 9.497 9.653 -21.890 1.00 75.31 256 ALA A O 1
ATOM 1906 N N . THR A 1 257 ? 10.806 7.847 -21.586 1.00 74.19 257 THR A N 1
ATOM 1907 C CA . THR A 1 257 ? 10.677 7.316 -22.950 1.00 74.19 257 THR A CA 1
ATOM 1908 C C . THR A 1 257 ? 9.354 6.581 -23.122 1.00 74.19 257 THR A C 1
ATOM 1910 O O . THR A 1 257 ? 8.605 6.881 -24.048 1.00 74.19 257 THR A O 1
ATOM 1913 N N . THR A 1 258 ? 9.034 5.661 -22.207 1.00 69.94 258 THR A N 1
ATOM 1914 C CA . THR A 1 258 ? 7.775 4.895 -22.251 1.00 69.94 258 THR A CA 1
ATOM 1915 C C . THR A 1 258 ? 6.598 5.659 -21.641 1.00 69.94 258 THR A C 1
ATOM 1917 O O . THR A 1 258 ? 5.452 5.244 -21.793 1.00 69.94 258 THR A O 1
ATOM 1920 N N . LYS A 1 259 ? 6.875 6.786 -20.967 1.00 73.31 259 LYS A N 1
ATOM 1921 C CA . LYS A 1 259 ? 5.920 7.642 -20.242 1.00 73.31 259 LYS A CA 1
ATOM 1922 C C . LYS A 1 259 ? 5.053 6.845 -19.271 1.00 73.31 259 LYS A C 1
ATOM 1924 O O . LYS A 1 259 ? 3.854 7.079 -19.152 1.00 73.31 259 LYS A O 1
ATOM 1929 N N . SER A 1 260 ? 5.668 5.887 -18.588 1.00 81.25 260 SER A N 1
ATOM 1930 C CA . SER A 1 260 ? 4.979 4.970 -17.689 1.00 81.25 260 SER A CA 1
ATOM 1931 C C . SER A 1 260 ? 5.759 4.766 -16.396 1.00 81.25 260 SER A C 1
ATOM 1933 O O . SER A 1 260 ? 6.957 5.060 -16.313 1.00 81.25 260 SER A O 1
ATOM 1935 N N . LEU A 1 261 ? 5.053 4.302 -15.365 1.00 88.94 261 LEU A N 1
ATOM 1936 C CA . LEU A 1 261 ? 5.689 3.839 -14.142 1.00 88.94 261 LEU A CA 1
ATOM 1937 C C . LEU A 1 261 ? 6.230 2.428 -14.354 1.00 88.94 261 LEU A C 1
ATOM 1939 O O . LEU A 1 261 ? 5.492 1.510 -14.709 1.00 88.94 261 LEU A O 1
ATOM 1943 N N . GLU A 1 262 ? 7.514 2.257 -14.076 1.00 88.19 262 GLU A N 1
ATOM 1944 C CA . GLU A 1 262 ? 8.228 0.994 -14.198 1.00 88.19 262 GLU A CA 1
ATOM 1945 C C . GLU A 1 262 ? 8.878 0.628 -12.864 1.00 88.19 262 GLU A C 1
ATOM 1947 O O . GLU A 1 262 ? 9.049 1.457 -11.968 1.00 88.19 262 GLU A O 1
ATOM 1952 N N . THR A 1 263 ? 9.224 -0.646 -12.705 1.00 88.44 263 THR A N 1
ATOM 1953 C CA . THR A 1 263 ? 10.028 -1.097 -11.569 1.00 88.44 263 THR A CA 1
ATOM 1954 C C . THR A 1 263 ? 11.459 -1.292 -12.039 1.00 88.44 263 THR A C 1
ATOM 1956 O O . THR A 1 263 ? 11.739 -2.220 -12.794 1.00 88.44 263 THR A O 1
ATOM 1959 N N . GLU A 1 264 ? 12.356 -0.420 -11.588 1.00 85.62 264 GLU A N 1
ATOM 1960 C CA . GLU A 1 264 ? 13.793 -0.554 -11.804 1.00 85.62 264 GLU A CA 1
ATOM 1961 C C . GLU A 1 264 ? 14.359 -1.524 -10.765 1.00 85.62 264 GLU A C 1
ATOM 1963 O O . GLU A 1 264 ? 14.108 -1.396 -9.564 1.00 85.62 264 GLU A O 1
ATOM 1968 N N . TYR A 1 265 ? 15.114 -2.519 -11.223 1.00 83.06 265 TYR A N 1
ATOM 1969 C CA . TYR A 1 265 ? 15.734 -3.518 -10.363 1.00 83.06 265 TYR A CA 1
ATOM 1970 C C . TYR A 1 265 ? 17.049 -4.016 -10.973 1.00 83.06 265 TYR A C 1
ATOM 1972 O O . TYR A 1 265 ? 17.248 -3.975 -12.186 1.00 83.06 265 TYR A O 1
ATOM 1980 N N . SER A 1 266 ? 17.938 -4.544 -10.129 1.00 77.06 266 SER A N 1
ATOM 1981 C CA . SER A 1 266 ? 19.211 -5.135 -10.557 1.00 77.06 266 SER A CA 1
ATOM 1982 C C . SER A 1 266 ? 19.144 -6.667 -10.596 1.00 77.06 266 SER A C 1
ATOM 1984 O O . SER A 1 266 ? 18.499 -7.303 -9.759 1.00 77.06 266 SER A O 1
ATOM 1986 N N . TYR A 1 267 ? 19.851 -7.274 -11.553 1.00 72.56 267 TYR A N 1
ATOM 1987 C CA . TYR A 1 267 ? 20.172 -8.711 -11.552 1.00 72.56 267 TYR A CA 1
ATOM 1988 C C . TYR A 1 267 ? 21.546 -9.013 -10.939 1.00 72.56 267 TYR A C 1
ATOM 1990 O O . TYR A 1 267 ? 21.873 -10.173 -10.694 1.00 72.56 267 TYR A O 1
ATOM 1998 N N . SER A 1 268 ? 22.346 -7.976 -10.700 1.00 74.00 268 SER A N 1
ATOM 1999 C CA . SER A 1 268 ? 23.711 -8.083 -10.203 1.00 74.00 268 SER A CA 1
ATOM 2000 C C . SER A 1 268 ? 23.766 -7.683 -8.739 1.00 74.00 268 SER A C 1
ATOM 2002 O O . SER A 1 268 ? 23.265 -6.626 -8.347 1.00 74.00 268 SER A O 1
ATOM 2004 N N . THR A 1 269 ? 24.403 -8.522 -7.930 1.00 79.38 269 THR A N 1
ATOM 2005 C CA . THR A 1 269 ? 24.685 -8.210 -6.531 1.00 79.38 269 THR A CA 1
ATOM 2006 C C . THR A 1 269 ? 25.816 -7.203 -6.417 1.00 79.38 269 THR A C 1
ATOM 2008 O O . THR A 1 269 ? 26.775 -7.234 -7.190 1.00 79.38 269 THR A O 1
ATOM 2011 N N . VAL A 1 270 ? 25.744 -6.381 -5.382 1.00 83.38 270 VAL A N 1
ATOM 2012 C CA . VAL A 1 270 ? 26.811 -5.482 -4.944 1.00 83.38 270 VAL A CA 1
ATOM 2013 C C . VAL A 1 270 ? 27.425 -6.014 -3.653 1.00 83.38 270 VAL A C 1
ATOM 2015 O O . VAL A 1 270 ? 26.781 -6.758 -2.911 1.00 83.38 270 VAL A O 1
ATOM 2018 N N . ASN A 1 271 ? 28.676 -5.645 -3.384 1.00 86.88 271 ASN A N 1
ATOM 2019 C CA . ASN A 1 271 ? 29.306 -5.952 -2.106 1.00 86.88 271 ASN A CA 1
ATOM 2020 C C . ASN A 1 271 ? 28.892 -4.898 -1.071 1.00 86.88 271 ASN A C 1
ATOM 2022 O O . ASN A 1 271 ? 29.279 -3.737 -1.200 1.00 86.88 271 ASN A O 1
ATOM 2026 N N . LYS A 1 272 ? 28.110 -5.297 -0.068 1.00 87.19 272 LYS A N 1
ATOM 2027 C CA . LYS A 1 272 ? 27.567 -4.420 0.982 1.00 87.19 272 LYS A CA 1
ATOM 2028 C C . LYS A 1 272 ? 27.433 -5.169 2.308 1.00 87.19 272 LYS A C 1
ATOM 2030 O O . LYS A 1 272 ? 27.730 -6.362 2.361 1.00 87.19 272 LYS A O 1
ATOM 2035 N N . THR A 1 273 ? 27.021 -4.488 3.378 1.00 90.12 273 THR A N 1
ATOM 2036 C CA . THR A 1 273 ? 26.572 -5.186 4.592 1.00 90.12 273 THR A CA 1
ATOM 2037 C C . THR A 1 273 ? 25.432 -6.133 4.229 1.00 90.12 273 THR A C 1
ATOM 2039 O O . THR A 1 273 ? 24.601 -5.798 3.392 1.00 90.12 273 THR A O 1
ATOM 2042 N N . ILE A 1 274 ? 25.423 -7.324 4.812 1.00 92.94 274 ILE A N 1
ATOM 2043 C CA . ILE A 1 274 ? 24.348 -8.298 4.659 1.00 92.94 274 ILE A CA 1
ATOM 2044 C C . ILE A 1 274 ? 24.010 -8.917 6.015 1.00 92.94 274 ILE A C 1
ATOM 2046 O O . ILE A 1 274 ? 24.846 -8.975 6.925 1.00 92.94 274 ILE A O 1
ATOM 2050 N N . GLY A 1 275 ? 22.805 -9.460 6.116 1.00 95.62 275 GLY A N 1
ATOM 2051 C CA . GLY A 1 275 ? 22.376 -10.336 7.188 1.00 95.62 275 GLY A CA 1
ATOM 2052 C C . GLY A 1 275 ? 22.096 -11.749 6.695 1.00 95.62 275 GLY A C 1
ATOM 2053 O O . GLY A 1 275 ? 22.118 -12.061 5.502 1.00 95.62 275 GLY A O 1
ATOM 2054 N N . ALA A 1 276 ? 21.810 -12.620 7.651 1.00 95.50 276 ALA A N 1
ATOM 2055 C CA . ALA A 1 276 ? 21.273 -13.949 7.423 1.00 95.50 276 ALA A CA 1
ATOM 2056 C C . ALA A 1 276 ? 19.997 -14.123 8.246 1.00 95.50 276 ALA A C 1
ATOM 2058 O O . ALA A 1 276 ? 19.831 -13.509 9.300 1.00 95.50 276 ALA A O 1
ATOM 2059 N N . THR A 1 277 ? 19.079 -14.961 7.772 1.00 94.75 277 THR A N 1
ATOM 2060 C CA . THR A 1 277 ? 17.899 -15.314 8.560 1.00 94.75 277 THR A CA 1
ATOM 2061 C C . THR A 1 277 ? 18.316 -16.106 9.786 1.00 94.75 277 THR A C 1
ATOM 2063 O O . THR A 1 277 ? 19.047 -17.092 9.687 1.00 94.75 277 THR A O 1
ATOM 2066 N N . TYR A 1 278 ? 17.813 -15.699 10.948 1.00 93.12 278 TYR A N 1
ATOM 2067 C CA . TYR A 1 278 ? 18.076 -16.397 12.194 1.00 93.12 278 TYR A CA 1
ATOM 2068 C C . TYR A 1 278 ? 17.254 -17.692 12.259 1.00 93.12 278 TYR A C 1
ATOM 2070 O O . TYR A 1 278 ? 16.026 -17.658 12.236 1.00 93.12 278 TYR A O 1
ATOM 2078 N N . ARG A 1 279 ? 17.919 -18.852 12.328 1.00 90.31 279 ARG A N 1
ATOM 2079 C CA . ARG A 1 279 ? 17.284 -20.184 12.221 1.00 90.31 279 ARG A CA 1
ATOM 2080 C C . ARG A 1 279 ? 17.337 -20.997 13.522 1.00 90.31 279 ARG A C 1
ATOM 2082 O O . ARG A 1 279 ? 17.507 -22.213 13.479 1.00 90.31 279 ARG A O 1
ATOM 2089 N N . SER A 1 280 ? 17.175 -20.348 14.672 1.00 88.31 280 SER A N 1
ATOM 2090 C CA . SER A 1 280 ? 17.092 -21.038 15.972 1.00 88.31 280 SER A CA 1
ATOM 2091 C C . SER A 1 280 ? 15.713 -20.859 16.611 1.00 88.31 280 SER A C 1
ATOM 2093 O O . SER A 1 280 ? 15.104 -19.807 16.407 1.00 88.31 280 SER A O 1
ATOM 2095 N N . PRO A 1 281 ? 15.219 -21.831 17.407 1.00 83.75 281 PRO A N 1
ATOM 2096 C CA . PRO A 1 281 ? 13.919 -21.728 18.073 1.00 83.75 281 PRO A CA 1
ATOM 2097 C C . PRO A 1 281 ? 13.763 -20.431 18.891 1.00 83.75 281 PRO A C 1
ATOM 2099 O O . PRO A 1 281 ? 14.720 -20.043 19.567 1.00 83.75 281 PRO A O 1
ATOM 2102 N N . PRO A 1 282 ? 12.587 -19.765 18.870 1.00 77.50 282 PRO A N 1
ATOM 2103 C CA . PRO A 1 282 ? 11.343 -20.130 18.167 1.00 77.50 282 PRO A CA 1
ATOM 2104 C C . PRO A 1 282 ? 11.283 -19.690 16.685 1.00 77.50 282 PRO A C 1
ATOM 2106 O O . PRO A 1 282 ? 10.237 -19.793 16.048 1.00 77.50 282 PRO A O 1
ATOM 2109 N N . TYR A 1 283 ? 12.383 -19.183 16.124 1.00 82.69 283 TYR A N 1
ATOM 2110 C CA . TYR A 1 283 ? 12.481 -18.637 14.763 1.00 82.69 283 TYR A CA 1
ATOM 2111 C C . TYR A 1 283 ? 13.056 -19.641 13.744 1.00 82.69 283 TYR A C 1
ATOM 2113 O O . TYR A 1 283 ? 13.417 -19.275 12.626 1.00 82.69 283 TYR A O 1
ATOM 2121 N N . ASP A 1 284 ? 13.147 -20.926 14.088 1.00 83.06 284 ASP A N 1
ATOM 2122 C CA . ASP A 1 284 ? 13.753 -21.957 13.237 1.00 83.06 284 ASP A CA 1
ATOM 2123 C C . ASP A 1 284 ? 12.977 -22.207 11.937 1.00 83.06 284 ASP A C 1
ATOM 2125 O O . ASP A 1 284 ? 13.539 -22.737 10.978 1.00 83.06 284 ASP A O 1
ATOM 2129 N N . LYS A 1 285 ? 11.715 -21.769 11.848 1.00 85.56 285 LYS A N 1
ATOM 2130 C CA . LYS A 1 285 ? 10.884 -21.965 10.652 1.00 85.56 285 LYS A CA 1
ATOM 2131 C C . LYS A 1 285 ? 10.262 -20.657 10.143 1.00 85.56 285 LYS A C 1
ATOM 2133 O O . LYS A 1 285 ? 9.108 -20.610 9.717 1.00 85.56 285 LYS A O 1
ATOM 2138 N N . GLN A 1 286 ? 11.053 -19.587 10.143 1.00 89.44 286 GLN A N 1
ATOM 2139 C CA . GLN A 1 286 ? 10.708 -18.363 9.416 1.00 89.44 286 GLN A CA 1
ATOM 2140 C C . GLN A 1 286 ? 10.465 -18.617 7.912 1.00 89.44 286 GLN A C 1
ATOM 2142 O O . GLN A 1 286 ? 11.065 -19.536 7.345 1.00 89.44 286 GLN A O 1
ATOM 2147 N N . PRO A 1 287 ? 9.620 -17.810 7.248 1.00 88.56 287 PRO A N 1
ATOM 2148 C CA . PRO A 1 287 ? 9.369 -17.916 5.810 1.00 88.56 287 PRO A CA 1
ATOM 2149 C C . PRO A 1 287 ? 10.642 -17.804 4.953 1.00 88.56 287 PRO A C 1
ATOM 2151 O O . PRO A 1 287 ? 11.511 -16.991 5.246 1.00 88.56 287 PRO A O 1
ATOM 2154 N N . ASP A 1 288 ? 10.724 -18.532 3.835 1.00 87.56 288 ASP A N 1
ATOM 2155 C CA . ASP A 1 288 ? 11.891 -18.505 2.923 1.00 87.56 288 ASP A CA 1
ATOM 2156 C C . ASP A 1 288 ? 12.167 -17.115 2.327 1.00 87.56 288 ASP A C 1
ATOM 2158 O O . ASP A 1 288 ? 13.294 -16.783 1.963 1.00 87.56 288 ASP A O 1
ATOM 2162 N N . ILE A 1 289 ? 11.140 -16.264 2.243 1.00 89.69 289 ILE A N 1
ATOM 2163 C CA . ILE A 1 289 ? 11.302 -14.878 1.796 1.00 89.69 289 ILE A CA 1
ATOM 2164 C C . ILE A 1 289 ? 12.212 -14.071 2.745 1.00 89.69 289 ILE A C 1
ATOM 2166 O O . ILE A 1 289 ? 12.864 -13.124 2.299 1.00 89.69 289 ILE A O 1
ATOM 2170 N N . CYS A 1 290 ? 12.344 -14.490 4.012 1.00 92.62 290 CYS A N 1
ATOM 2171 C CA . CYS A 1 290 ? 13.252 -13.868 4.970 1.00 92.62 290 CYS A CA 1
ATOM 2172 C C . CYS A 1 290 ? 14.725 -14.005 4.586 1.00 92.62 290 CYS A C 1
ATOM 2174 O O . CYS A 1 290 ? 15.498 -13.107 4.912 1.00 92.62 290 CYS A O 1
ATOM 2176 N N . ASP A 1 291 ? 15.115 -15.042 3.834 1.00 90.06 291 ASP A N 1
ATOM 2177 C CA . ASP A 1 291 ? 16.506 -15.182 3.383 1.00 90.06 291 ASP A CA 1
ATOM 2178 C C . ASP A 1 291 ? 16.888 -14.037 2.432 1.00 90.06 291 ASP A C 1
ATOM 2180 O O . ASP A 1 291 ? 18.024 -13.568 2.438 1.00 90.06 291 ASP A O 1
ATOM 2184 N N . ARG A 1 292 ? 15.931 -13.553 1.625 1.00 90.31 292 ARG A N 1
ATOM 2185 C CA . ARG A 1 292 ? 16.135 -12.379 0.759 1.00 90.31 292 ARG A CA 1
ATOM 2186 C C . ARG A 1 292 ? 16.036 -11.086 1.544 1.00 90.31 292 ARG A C 1
ATOM 2188 O O . ARG A 1 292 ? 16.843 -10.204 1.307 1.00 90.31 292 ARG A O 1
ATOM 2195 N N . CYS A 1 293 ? 15.084 -10.993 2.470 1.00 93.62 293 CYS A N 1
ATOM 2196 C CA . CYS A 1 293 ? 14.935 -9.824 3.332 1.00 93.62 293 CYS A CA 1
ATOM 2197 C C . CYS A 1 293 ? 16.240 -9.540 4.094 1.00 93.62 293 CYS A C 1
ATOM 2199 O O . CYS A 1 293 ? 16.871 -8.519 3.856 1.00 93.62 293 CYS A O 1
ATOM 2201 N N . CYS A 1 294 ? 16.730 -10.501 4.886 1.00 95.12 294 CYS A N 1
ATOM 2202 C CA . CYS A 1 294 ? 17.947 -10.314 5.678 1.00 95.12 294 CYS A CA 1
ATOM 2203 C C . CYS A 1 294 ? 19.199 -10.089 4.809 1.00 95.12 294 CYS A C 1
ATOM 2205 O O . CYS A 1 294 ? 20.083 -9.331 5.189 1.00 95.12 294 CYS A O 1
ATOM 2207 N N . ARG A 1 295 ? 19.308 -10.739 3.640 1.00 92.94 295 ARG A N 1
ATOM 2208 C CA . ARG A 1 295 ? 20.481 -10.575 2.764 1.00 92.94 295 ARG A CA 1
ATOM 2209 C C . ARG A 1 295 ? 20.469 -9.246 2.007 1.00 92.94 295 ARG A C 1
ATOM 2211 O O . ARG A 1 295 ? 21.514 -8.618 1.864 1.00 92.94 295 ARG A O 1
ATOM 2218 N N . ASP A 1 296 ? 19.318 -8.850 1.468 1.00 89.06 296 ASP A N 1
ATOM 2219 C CA . ASP A 1 296 ? 19.223 -7.780 0.473 1.00 89.06 296 ASP A CA 1
ATOM 2220 C C . ASP A 1 296 ? 18.730 -6.443 1.063 1.00 89.06 296 ASP A C 1
ATOM 2222 O O . ASP A 1 296 ? 18.941 -5.420 0.418 1.00 89.06 296 ASP A O 1
ATOM 2226 N N . HIS A 1 297 ? 18.147 -6.392 2.269 1.00 90.31 297 HIS A N 1
ATOM 2227 C CA . HIS A 1 297 ? 17.572 -5.162 2.857 1.00 90.31 297 HIS A CA 1
ATOM 2228 C C . HIS A 1 297 ? 18.554 -4.278 3.641 1.00 90.31 297 HIS A C 1
ATOM 2230 O O . HIS A 1 297 ? 18.159 -3.409 4.400 1.00 90.31 297 HIS A O 1
ATOM 2236 N N . HIS A 1 298 ? 19.850 -4.453 3.408 1.00 88.56 298 HIS A N 1
ATOM 2237 C CA . HIS A 1 298 ? 20.856 -3.504 3.877 1.00 88.56 298 HIS A CA 1
ATOM 2238 C C . HIS A 1 298 ? 21.034 -2.367 2.879 1.00 88.56 298 HIS A C 1
ATOM 2240 O O . HIS A 1 298 ? 21.141 -2.602 1.669 1.00 88.56 298 HIS A O 1
ATOM 2246 N N . ASP A 1 299 ? 21.136 -1.140 3.362 1.00 81.06 299 ASP A N 1
ATOM 2247 C CA . ASP A 1 299 ? 21.382 -0.002 2.494 1.00 81.06 299 ASP A CA 1
ATOM 2248 C C . ASP A 1 299 ? 22.848 0.031 2.045 1.00 81.06 299 ASP A C 1
ATOM 2250 O O . ASP A 1 299 ? 23.780 -0.365 2.750 1.00 81.06 299 ASP A O 1
ATOM 2254 N N . ASN A 1 300 ? 23.059 0.478 0.812 1.00 73.12 300 ASN A N 1
ATOM 2255 C CA . ASN A 1 300 ? 24.380 0.707 0.256 1.00 73.12 300 ASN A CA 1
ATOM 2256 C C . ASN A 1 300 ? 24.398 2.034 -0.504 1.00 73.12 300 ASN A C 1
ATOM 2258 O O . ASN A 1 300 ? 23.521 2.300 -1.325 1.00 73.12 300 ASN A O 1
ATOM 2262 N N . ASP A 1 301 ? 25.443 2.812 -0.241 1.00 64.56 301 ASP A N 1
ATOM 2263 C CA . ASP A 1 301 ? 25.854 4.020 -0.965 1.00 64.56 301 ASP A CA 1
ATOM 2264 C C . ASP A 1 301 ? 25.079 5.334 -0.707 1.00 64.56 301 ASP A C 1
ATOM 2266 O O . ASP A 1 301 ? 23.888 5.353 -0.401 1.00 64.56 301 ASP A O 1
ATOM 2270 N N . PHE A 1 302 ? 25.810 6.444 -0.885 1.00 55.75 302 PHE A N 1
ATOM 2271 C CA . PHE A 1 302 ? 25.397 7.856 -0.814 1.00 55.75 302 PHE A CA 1
ATOM 2272 C C . PHE A 1 302 ? 25.019 8.448 -2.192 1.00 55.75 302 PHE A C 1
ATOM 2274 O O . PHE A 1 302 ? 24.967 9.670 -2.349 1.00 55.75 302 PHE A O 1
ATOM 2281 N N . GLY A 1 303 ? 24.817 7.598 -3.206 1.00 55.03 303 GLY A N 1
ATOM 2282 C CA . GLY A 1 303 ? 24.549 7.983 -4.596 1.00 55.03 303 GLY A CA 1
ATOM 2283 C C . GLY A 1 303 ? 23.102 8.416 -4.896 1.00 55.03 303 GLY A C 1
ATOM 2284 O O . GLY A 1 303 ? 22.338 8.798 -4.013 1.00 55.03 303 GLY A O 1
ATOM 2285 N N . THR A 1 304 ? 22.708 8.335 -6.174 1.00 52.91 304 THR A N 1
ATOM 2286 C CA . THR A 1 304 ? 21.389 8.751 -6.715 1.00 52.91 304 THR A CA 1
ATOM 2287 C C . THR A 1 304 ? 20.187 7.961 -6.176 1.00 52.91 304 THR A C 1
ATOM 2289 O O . THR A 1 304 ? 19.042 8.377 -6.368 1.00 52.91 304 THR A O 1
ATOM 2292 N N . GLU A 1 305 ? 20.430 6.843 -5.484 1.00 55.97 305 GLU A N 1
ATOM 2293 C CA . GLU A 1 305 ? 19.416 6.038 -4.784 1.00 55.97 305 GLU A CA 1
ATOM 2294 C C . GLU A 1 305 ? 18.726 6.804 -3.642 1.00 55.97 305 GLU A C 1
ATOM 2296 O O . GLU A 1 305 ? 17.596 6.481 -3.281 1.00 55.97 305 GLU A O 1
ATOM 2301 N N . ASN A 1 306 ? 19.356 7.861 -3.110 1.00 59.12 306 ASN A N 1
ATOM 2302 C CA . ASN A 1 306 ? 18.782 8.691 -2.046 1.00 59.12 306 ASN A CA 1
ATOM 2303 C C . ASN A 1 306 ? 17.411 9.290 -2.405 1.00 59.12 306 ASN A C 1
ATOM 2305 O O . ASN A 1 306 ? 16.539 9.383 -1.550 1.00 59.12 306 ASN A O 1
ATOM 2309 N N . SER A 1 307 ? 17.193 9.640 -3.675 1.00 58.34 307 SER A N 1
ATOM 2310 C CA . SER A 1 307 ? 15.950 10.256 -4.152 1.00 58.34 307 SER A CA 1
ATOM 2311 C C . SER A 1 307 ? 14.743 9.312 -4.140 1.00 58.34 307 SER A C 1
ATOM 2313 O O . SER A 1 307 ? 13.612 9.770 -4.271 1.00 58.34 307 SER A O 1
ATOM 2315 N N . TYR A 1 308 ? 14.974 8.011 -3.945 1.00 68.44 308 TYR A N 1
ATOM 2316 C CA . TYR A 1 308 ? 13.939 6.976 -3.891 1.00 68.44 308 TYR A CA 1
ATOM 2317 C C . TYR A 1 308 ? 13.760 6.382 -2.488 1.00 68.44 308 TYR A C 1
ATOM 2319 O O . TYR A 1 308 ? 12.937 5.490 -2.291 1.00 68.44 308 TYR A O 1
ATOM 2327 N N . ARG A 1 309 ? 14.507 6.888 -1.502 1.00 73.81 309 ARG A N 1
ATOM 2328 C CA . ARG A 1 309 ? 14.408 6.512 -0.092 1.00 73.81 309 ARG A CA 1
ATOM 2329 C C . ARG A 1 309 ? 13.832 7.692 0.683 1.00 73.81 309 ARG A C 1
ATOM 2331 O O . ARG A 1 309 ? 14.534 8.652 0.980 1.00 73.81 309 ARG A O 1
ATOM 2338 N N . TRP A 1 310 ? 12.554 7.628 1.043 1.00 72.31 310 TRP A N 1
ATOM 2339 C CA . TRP A 1 310 ? 11.884 8.743 1.728 1.00 72.31 310 TRP A CA 1
ATOM 2340 C C . TRP A 1 310 ? 12.461 9.035 3.124 1.00 72.31 310 TRP A C 1
ATOM 2342 O O . TRP A 1 310 ? 12.368 10.159 3.608 1.00 72.31 310 TRP A O 1
ATOM 2352 N N . TYR A 1 311 ? 13.035 8.026 3.785 1.00 72.00 311 TYR A N 1
ATOM 2353 C CA . TYR A 1 311 ? 13.667 8.152 5.101 1.00 72.00 311 TYR A CA 1
ATOM 2354 C C . TYR A 1 311 ? 15.164 8.469 4.997 1.00 72.00 311 TYR A C 1
ATOM 2356 O O . TYR A 1 311 ? 15.843 8.578 6.022 1.00 72.00 311 TYR A O 1
ATOM 2364 N N . TRP A 1 312 ? 15.695 8.612 3.775 1.00 65.88 312 TRP A N 1
ATOM 2365 C CA . TRP A 1 312 ? 17.093 8.953 3.589 1.00 65.88 312 TRP A CA 1
ATOM 2366 C C . TRP A 1 312 ? 17.334 10.403 4.005 1.00 65.88 312 TRP A C 1
ATOM 2368 O O . TRP A 1 312 ? 16.706 11.322 3.475 1.00 65.88 312 TRP A O 1
ATOM 2378 N N . PRO A 1 313 ? 18.257 10.646 4.936 1.00 55.41 313 PRO A N 1
ATOM 2379 C CA . PRO A 1 313 ? 18.571 11.989 5.370 1.00 55.41 313 PRO A CA 1
ATOM 2380 C C . PRO A 1 313 ? 19.243 12.751 4.225 1.00 55.41 313 PRO A C 1
ATOM 2382 O O . PRO A 1 313 ? 20.152 12.247 3.561 1.00 55.41 313 PRO A O 1
ATOM 2385 N N . GLY A 1 314 ? 18.807 13.988 3.983 1.00 53.09 314 GLY A N 1
ATOM 2386 C CA . GLY A 1 314 ? 19.394 14.837 2.948 1.00 53.09 314 GLY A CA 1
ATOM 2387 C C . GLY A 1 314 ? 20.910 14.972 3.125 1.00 53.09 314 GLY A C 1
ATOM 2388 O O . GLY A 1 314 ? 21.414 15.079 4.245 1.00 53.09 314 GLY A O 1
ATOM 2389 N N . VAL A 1 315 ? 21.663 14.963 2.023 1.00 42.91 315 VAL A N 1
ATOM 2390 C CA . VAL A 1 315 ? 23.126 15.127 2.048 1.00 42.91 315 VAL A CA 1
ATOM 2391 C C . VAL A 1 315 ? 23.476 16.439 2.770 1.00 42.91 315 VAL A C 1
ATOM 2393 O O . VAL A 1 315 ? 23.071 17.510 2.326 1.00 42.91 315 VAL A O 1
ATOM 2396 N N . GLY A 1 316 ? 24.212 16.363 3.888 1.00 42.66 316 GLY A N 1
ATOM 2397 C CA . GLY A 1 316 ? 24.609 17.528 4.696 1.00 42.66 316 GLY A CA 1
ATOM 2398 C C . GLY A 1 316 ? 23.866 17.719 6.027 1.00 42.66 316 GLY A C 1
ATOM 2399 O O . GLY A 1 316 ? 24.235 18.610 6.789 1.00 42.66 316 GLY A O 1
ATOM 2400 N N . ASP A 1 317 ? 22.872 16.889 6.350 1.00 52.84 317 ASP A N 1
ATOM 2401 C CA . ASP A 1 317 ? 22.255 16.866 7.682 1.00 52.84 317 ASP A CA 1
ATOM 2402 C C . ASP A 1 317 ? 23.173 16.194 8.727 1.00 52.84 317 ASP A C 1
ATOM 2404 O O . ASP A 1 317 ? 23.460 15.002 8.643 1.00 52.84 317 ASP A O 1
ATOM 2408 N N . ALA A 1 318 ? 23.630 16.939 9.738 1.00 51.16 318 ALA A N 1
ATOM 2409 C CA . ALA A 1 318 ? 24.464 16.414 10.824 1.00 51.16 318 ALA A CA 1
ATOM 2410 C C . ALA A 1 318 ? 23.738 15.388 11.723 1.00 51.16 318 ALA A C 1
ATOM 2412 O O . ALA A 1 318 ? 24.398 14.652 12.458 1.00 51.16 318 ALA A O 1
ATOM 2413 N N . SER A 1 319 ? 22.404 15.299 11.647 1.00 56.06 319 SER A N 1
ATOM 2414 C CA . SER A 1 319 ? 21.605 14.266 12.319 1.00 56.06 319 SER A CA 1
ATOM 2415 C C . SER A 1 319 ? 21.828 12.856 11.733 1.00 56.06 319 SER A C 1
ATOM 2417 O O . SER A 1 319 ? 21.501 11.856 12.369 1.00 56.06 319 SER A O 1
ATOM 2419 N N . GLN A 1 320 ? 22.480 12.753 10.565 1.00 56.78 320 GLN A N 1
ATOM 2420 C CA . GLN A 1 320 ? 22.768 11.507 9.838 1.00 56.78 320 GLN A CA 1
ATOM 2421 C C . GLN A 1 320 ? 23.488 10.429 10.650 1.00 56.78 320 GLN A C 1
ATOM 2423 O O . GLN A 1 320 ? 23.178 9.245 10.517 1.00 56.78 320 GLN A O 1
ATOM 2428 N N . ALA A 1 321 ? 24.420 10.827 11.521 1.00 61.03 321 ALA A N 1
ATOM 2429 C CA . ALA A 1 321 ? 25.196 9.890 12.333 1.00 61.03 321 ALA A CA 1
ATOM 2430 C C . ALA A 1 321 ? 24.345 9.135 13.372 1.00 61.03 321 ALA A C 1
ATOM 2432 O O . ALA A 1 321 ? 24.814 8.159 13.957 1.00 61.03 321 ALA A O 1
ATOM 2433 N N . THR A 1 322 ? 23.111 9.584 13.619 1.00 68.25 322 THR A N 1
ATOM 2434 C CA . THR A 1 322 ? 22.169 8.934 14.536 1.00 68.25 322 THR A CA 1
ATOM 2435 C C . THR A 1 322 ? 21.400 7.793 13.868 1.00 68.25 322 THR A C 1
ATOM 2437 O O . THR A 1 322 ? 20.972 6.881 14.570 1.00 68.25 322 THR A O 1
ATOM 2440 N N . TYR A 1 323 ? 21.282 7.801 12.536 1.00 74.25 323 TYR A N 1
ATOM 2441 C CA . TYR A 1 323 ? 20.403 6.896 11.782 1.00 74.25 323 TYR A CA 1
ATOM 2442 C C . TYR A 1 323 ? 21.166 5.913 10.889 1.00 74.25 323 TYR A C 1
ATOM 2444 O O . TYR A 1 323 ? 20.733 4.775 10.717 1.00 74.25 323 TYR A O 1
ATOM 2452 N N . PHE A 1 324 ? 22.313 6.336 10.352 1.00 79.06 324 PHE A N 1
ATOM 2453 C CA . PHE A 1 324 ? 23.081 5.566 9.378 1.00 79.06 324 PHE A CA 1
ATOM 2454 C C . PHE A 1 324 ? 24.530 5.402 9.801 1.00 79.06 324 PHE A C 1
ATOM 2456 O O . PHE A 1 324 ? 25.160 6.270 10.415 1.00 79.06 324 PHE A O 1
ATOM 2463 N N . ASN A 1 325 ? 25.104 4.283 9.383 1.00 78.56 325 ASN A N 1
ATOM 2464 C CA . ASN A 1 325 ? 26.536 4.121 9.359 1.00 78.56 325 ASN A CA 1
ATOM 2465 C C . ASN A 1 325 ? 27.111 4.942 8.199 1.00 78.56 325 ASN A C 1
ATOM 2467 O O . ASN A 1 325 ? 27.112 4.512 7.048 1.00 78.56 325 ASN A O 1
ATOM 2471 N N . MET A 1 326 ? 27.682 6.101 8.530 1.00 75.12 326 MET A N 1
ATOM 2472 C CA . MET A 1 326 ? 28.279 7.028 7.563 1.00 75.12 326 MET A CA 1
ATOM 2473 C C . MET A 1 326 ? 29.419 6.435 6.713 1.00 75.12 326 MET A C 1
ATOM 2475 O O . MET A 1 326 ? 29.829 7.048 5.734 1.00 75.12 326 MET A O 1
ATOM 2479 N N . SER A 1 327 ? 29.964 5.270 7.076 1.00 74.19 327 SER A N 1
ATOM 2480 C CA . SER A 1 327 ? 31.006 4.602 6.285 1.00 74.19 327 SER A CA 1
ATOM 2481 C C . SER A 1 327 ? 30.456 3.634 5.235 1.00 74.19 327 SER A C 1
ATOM 2483 O O . SER A 1 327 ? 31.112 3.406 4.222 1.00 74.19 327 SER A O 1
ATOM 2485 N N . THR A 1 328 ? 29.264 3.076 5.457 1.00 75.81 328 THR A N 1
ATOM 2486 C CA . THR A 1 328 ? 28.649 2.072 4.572 1.00 75.81 328 THR A CA 1
ATOM 2487 C C . THR A 1 328 ? 27.398 2.589 3.860 1.00 75.81 328 THR A C 1
ATOM 2489 O O . THR A 1 328 ? 26.998 2.017 2.848 1.00 75.81 328 THR A O 1
ATOM 2492 N N . GLY A 1 329 ? 26.782 3.659 4.373 1.00 76.12 329 GLY A N 1
ATOM 2493 C CA . GLY A 1 329 ? 25.454 4.117 3.961 1.00 76.12 329 GLY A CA 1
ATOM 2494 C C . GLY A 1 329 ? 24.322 3.219 4.473 1.00 76.12 329 GLY A C 1
ATOM 2495 O O . GLY A 1 329 ? 23.179 3.424 4.092 1.00 76.12 329 GLY A O 1
ATOM 2496 N N . ASP A 1 330 ? 24.637 2.237 5.323 1.00 82.88 330 ASP A N 1
ATOM 2497 C CA . ASP A 1 330 ? 23.673 1.280 5.869 1.00 82.88 330 ASP A CA 1
ATOM 2498 C C . ASP A 1 330 ? 22.914 1.891 7.050 1.00 82.88 330 ASP A C 1
ATOM 2500 O O . ASP A 1 330 ? 23.544 2.508 7.920 1.00 82.88 330 ASP A O 1
ATOM 2504 N N . HIS A 1 331 ? 21.592 1.731 7.114 1.00 83.69 331 HIS A N 1
ATOM 2505 C CA . HIS A 1 331 ? 20.836 2.185 8.280 1.00 83.69 331 HIS A CA 1
ATOM 2506 C C . HIS A 1 331 ? 21.164 1.315 9.503 1.00 83.69 331 HIS A C 1
ATOM 2508 O O . HIS A 1 331 ? 21.690 0.201 9.406 1.00 83.69 331 HIS A O 1
ATOM 2514 N N . PHE A 1 332 ? 20.935 1.841 10.704 1.00 87.19 332 PHE A N 1
ATOM 2515 C CA . PHE A 1 332 ? 21.159 1.059 11.914 1.00 87.19 332 PHE A CA 1
ATOM 2516 C C . PHE A 1 332 ? 20.032 0.061 12.150 1.00 87.19 332 PHE A C 1
ATOM 2518 O O . PHE A 1 332 ? 18.860 0.410 12.106 1.00 87.19 332 PHE A O 1
ATOM 2525 N N . HIS A 1 333 ? 20.423 -1.164 12.482 1.00 90.62 333 HIS A N 1
ATOM 2526 C CA . HIS A 1 333 ? 19.512 -2.265 12.745 1.00 90.62 333 HIS A CA 1
ATOM 2527 C C . HIS A 1 333 ? 19.423 -2.511 14.249 1.00 90.62 333 HIS A C 1
ATOM 2529 O O . HIS A 1 333 ? 20.419 -2.364 14.970 1.00 90.62 333 HIS A O 1
ATOM 2535 N N . TYR A 1 334 ? 18.245 -2.899 14.728 1.00 90.31 334 TYR A N 1
ATOM 2536 C CA . TYR A 1 334 ? 17.997 -3.083 16.151 1.00 90.31 334 TYR A CA 1
ATOM 2537 C C . TYR A 1 334 ? 17.263 -4.387 16.427 1.00 90.31 334 TYR A C 1
ATOM 2539 O O . TYR A 1 334 ? 16.537 -4.927 15.595 1.00 90.31 334 TYR A O 1
ATOM 2547 N N . ASP A 1 335 ? 17.450 -4.882 17.641 1.00 89.94 335 ASP A N 1
ATOM 2548 C CA . ASP A 1 335 ? 16.596 -5.898 18.223 1.00 89.94 335 ASP A CA 1
ATOM 2549 C C . ASP A 1 335 ? 15.856 -5.349 19.435 1.00 89.94 335 ASP A C 1
ATOM 2551 O O . ASP A 1 335 ? 16.356 -4.485 20.160 1.00 89.94 335 ASP A O 1
ATOM 2555 N N . SER A 1 336 ? 14.677 -5.905 19.679 1.00 85.31 336 SER A N 1
ATOM 2556 C CA . SER A 1 336 ? 13.914 -5.660 20.889 1.00 85.31 336 SER A CA 1
ATOM 2557 C C . SER A 1 336 ? 13.189 -6.926 21.338 1.00 85.31 336 SER A C 1
ATOM 2559 O O . SER A 1 336 ? 12.588 -7.661 20.538 1.00 85.31 336 SER A O 1
ATOM 2561 N N . SER A 1 337 ? 13.267 -7.182 22.644 1.00 77.25 337 SER A N 1
ATOM 2562 C CA . SER A 1 337 ? 12.542 -8.252 23.331 1.00 77.25 337 SER A CA 1
ATOM 2563 C C . SER A 1 337 ? 11.214 -7.783 23.929 1.00 77.25 337 SER A C 1
ATOM 2565 O O . SER A 1 337 ? 10.352 -8.617 24.185 1.00 77.25 337 SER A O 1
ATOM 2567 N N . ASP A 1 338 ? 11.039 -6.477 24.140 1.00 74.62 338 ASP A N 1
ATOM 2568 C CA . ASP A 1 338 ? 9.868 -5.869 24.785 1.00 74.62 338 ASP A CA 1
ATOM 2569 C C . ASP A 1 338 ? 9.188 -4.788 23.923 1.00 74.62 338 ASP A C 1
ATOM 2571 O O . ASP A 1 338 ? 8.207 -4.185 24.348 1.00 74.62 338 ASP A O 1
ATOM 2575 N N . GLY A 1 339 ? 9.694 -4.544 22.708 1.00 73.94 339 GLY A N 1
ATOM 2576 C CA . GLY A 1 339 ? 9.177 -3.566 21.745 1.00 73.94 339 GLY A CA 1
ATOM 2577 C C . GLY A 1 339 ? 9.333 -2.109 22.175 1.00 73.94 339 GLY A C 1
ATOM 2578 O O . GLY A 1 339 ? 8.750 -1.231 21.532 1.00 73.94 339 GLY A O 1
ATOM 2579 N N . ILE A 1 340 ? 10.073 -1.853 23.259 1.00 76.00 340 ILE A N 1
ATOM 2580 C CA . ILE A 1 340 ? 10.260 -0.534 23.878 1.00 76.00 340 ILE A CA 1
ATOM 2581 C C . ILE A 1 340 ? 11.753 -0.223 24.003 1.00 76.00 340 ILE A C 1
ATOM 2583 O O . ILE A 1 340 ? 12.199 0.860 23.631 1.00 76.00 340 ILE A O 1
ATOM 2587 N N . ASN A 1 341 ? 12.530 -1.171 24.518 1.00 83.00 341 ASN A N 1
ATOM 2588 C CA . ASN A 1 341 ? 13.969 -1.075 24.667 1.00 83.00 341 ASN A CA 1
ATOM 2589 C C . ASN A 1 341 ? 14.641 -1.748 23.472 1.00 83.00 341 ASN A C 1
ATOM 2591 O O . ASN A 1 341 ? 14.500 -2.951 23.239 1.00 83.00 341 ASN A O 1
ATOM 2595 N N . PHE A 1 342 ? 15.392 -0.952 22.718 1.00 87.69 342 PHE A N 1
ATOM 2596 C CA . PHE A 1 342 ? 16.069 -1.397 21.509 1.00 87.69 342 PHE A CA 1
ATOM 2597 C C . PHE A 1 342 ? 17.569 -1.489 21.739 1.00 87.69 342 PHE A C 1
ATOM 2599 O O . PHE A 1 342 ? 18.201 -0.558 22.243 1.00 87.69 342 PHE A O 1
ATOM 2606 N N . THR A 1 343 ? 18.145 -2.607 21.317 1.00 90.88 343 THR A N 1
ATOM 2607 C CA . THR A 1 343 ? 19.590 -2.820 21.296 1.00 90.88 343 THR A CA 1
ATOM 2608 C C . THR A 1 343 ? 20.057 -2.803 19.854 1.00 90.88 343 THR A C 1
ATOM 2610 O O . THR A 1 343 ? 19.578 -3.579 19.034 1.00 90.88 343 THR A O 1
ATOM 2613 N N . LYS A 1 344 ? 20.987 -1.906 19.535 1.00 91.62 344 LYS A N 1
ATOM 2614 C CA . LYS A 1 344 ? 21.572 -1.818 18.197 1.00 91.62 344 LYS A CA 1
ATOM 2615 C C . LYS A 1 344 ? 22.428 -3.052 17.905 1.00 91.62 344 LYS A C 1
ATOM 2617 O O . LYS A 1 344 ? 23.292 -3.388 18.712 1.00 91.62 344 LYS A O 1
ATOM 2622 N N . ALA A 1 345 ? 22.240 -3.658 16.738 1.00 92.31 345 ALA A N 1
ATOM 2623 C CA . ALA A 1 345 ? 23.107 -4.707 16.217 1.00 92.31 345 ALA A CA 1
ATOM 2624 C C . ALA A 1 345 ? 24.378 -4.085 15.616 1.00 92.31 345 ALA A C 1
ATOM 2626 O O . ALA A 1 345 ? 24.303 -3.149 14.816 1.00 92.31 345 ALA A O 1
ATOM 2627 N N . VAL A 1 346 ? 25.556 -4.566 16.021 1.00 90.00 346 VAL A N 1
ATOM 2628 C CA . VAL A 1 346 ? 26.851 -3.974 15.627 1.00 90.00 346 VAL A CA 1
ATOM 2629 C C . VAL A 1 346 ? 27.819 -5.024 15.091 1.00 90.00 346 VAL A C 1
ATOM 2631 O O . VAL A 1 346 ? 28.537 -4.773 14.126 1.00 90.00 346 VAL A O 1
ATOM 2634 N N . ASN A 1 347 ? 27.857 -6.194 15.716 1.00 93.69 347 ASN A N 1
ATOM 2635 C CA . ASN A 1 347 ? 28.797 -7.260 15.412 1.00 93.69 347 ASN A CA 1
ATOM 2636 C C . ASN A 1 347 ? 28.144 -8.345 14.559 1.00 93.69 347 ASN A C 1
ATOM 2638 O O . ASN A 1 347 ? 26.934 -8.549 14.581 1.00 93.69 347 ASN A O 1
ATOM 2642 N N . VAL A 1 348 ? 28.971 -9.102 13.837 1.00 94.12 348 VAL A N 1
ATOM 2643 C CA . VAL A 1 348 ? 28.517 -10.321 13.158 1.00 94.12 348 VAL A CA 1
ATOM 2644 C C . VAL A 1 348 ? 27.867 -11.258 14.181 1.00 94.12 348 VAL A C 1
ATOM 2646 O O . VAL A 1 348 ? 28.425 -11.498 15.251 1.00 94.12 348 VAL A O 1
ATOM 2649 N N . ASN A 1 349 ? 26.722 -11.822 13.806 1.00 94.94 349 ASN A N 1
ATOM 2650 C CA . ASN A 1 349 ? 25.800 -12.621 14.614 1.00 94.94 349 ASN A CA 1
ATOM 2651 C C . ASN A 1 349 ? 24.926 -11.848 15.611 1.00 94.94 349 ASN A C 1
ATOM 2653 O O . ASN A 1 349 ? 24.066 -12.482 16.225 1.00 94.94 349 ASN A O 1
ATOM 2657 N N . ASP A 1 350 ? 25.071 -10.526 15.748 1.00 95.44 350 ASP A N 1
ATOM 2658 C CA . ASP A 1 350 ? 24.096 -9.742 16.511 1.00 95.44 350 ASP A CA 1
ATOM 2659 C C . ASP A 1 350 ? 22.727 -9.853 15.838 1.00 95.44 350 ASP A C 1
ATOM 2661 O O . ASP A 1 350 ? 22.607 -9.773 14.611 1.00 95.44 350 ASP A O 1
ATOM 2665 N N . LEU A 1 351 ? 21.700 -10.072 16.656 1.00 93.56 351 LEU A N 1
ATOM 2666 C CA . LEU A 1 351 ? 20.328 -10.206 16.192 1.00 93.56 351 LEU A CA 1
ATOM 2667 C C . LEU A 1 351 ? 19.734 -8.840 15.872 1.00 93.56 351 LEU A C 1
ATOM 2669 O O . LEU A 1 351 ? 20.068 -7.850 16.516 1.00 93.56 351 LEU A O 1
ATOM 2673 N N . TYR A 1 352 ? 18.815 -8.816 14.915 1.00 93.44 352 TYR A N 1
ATOM 2674 C CA . TYR A 1 352 ? 17.966 -7.666 14.633 1.00 93.44 352 TYR A CA 1
ATOM 2675 C C . TYR A 1 352 ? 16.632 -8.111 14.029 1.00 93.44 352 TYR A C 1
ATOM 2677 O O . TYR A 1 352 ? 16.464 -9.272 13.629 1.00 93.44 352 TYR A O 1
ATOM 2685 N N . ARG A 1 353 ? 15.660 -7.201 14.008 1.00 90.69 353 ARG A N 1
ATOM 2686 C CA . ARG A 1 353 ? 14.377 -7.381 13.328 1.00 90.69 353 ARG A CA 1
ATOM 2687 C C . ARG A 1 353 ? 14.352 -6.511 12.083 1.00 90.69 353 ARG A C 1
ATOM 2689 O O . ARG A 1 353 ? 14.771 -5.363 12.123 1.00 90.69 353 ARG A O 1
ATOM 2696 N N . GLU A 1 354 ? 13.842 -7.082 11.006 1.00 91.19 354 GLU A N 1
ATOM 2697 C CA . GLU A 1 354 ? 13.762 -6.437 9.705 1.00 91.19 354 GLU A CA 1
ATOM 2698 C C . GLU A 1 354 ? 12.353 -6.581 9.151 1.00 91.19 354 GLU A C 1
ATOM 2700 O O . GLU A 1 354 ? 11.774 -7.666 9.249 1.00 91.19 354 GLU A O 1
ATOM 2705 N N . THR A 1 355 ? 11.812 -5.531 8.537 1.00 91.75 355 THR A N 1
ATOM 2706 C CA . THR A 1 355 ? 10.531 -5.632 7.833 1.00 91.75 355 THR A CA 1
ATOM 2707 C C . THR A 1 355 ? 10.711 -5.223 6.389 1.00 91.75 355 THR A C 1
ATOM 2709 O O . THR A 1 355 ? 11.002 -4.072 6.104 1.00 91.75 355 THR A O 1
ATOM 2712 N N . CYS A 1 356 ? 10.450 -6.148 5.472 1.00 93.88 356 CYS A N 1
ATOM 2713 C CA . CYS A 1 356 ? 10.716 -5.963 4.053 1.00 93.88 356 CYS A CA 1
ATOM 2714 C C . CYS A 1 356 ? 9.435 -5.934 3.225 1.00 93.88 356 CYS A C 1
ATOM 2716 O O . CYS A 1 356 ? 8.550 -6.781 3.395 1.00 93.88 356 CYS A O 1
ATOM 2718 N N . ARG A 1 357 ? 9.383 -5.025 2.249 1.00 95.56 357 ARG A N 1
ATOM 2719 C CA . ARG A 1 357 ? 8.390 -5.012 1.170 1.00 95.56 357 ARG A CA 1
ATOM 2720 C C . ARG A 1 357 ? 8.928 -5.727 -0.064 1.00 95.56 357 ARG A C 1
ATOM 2722 O O . ARG A 1 357 ? 10.060 -5.522 -0.483 1.00 95.56 357 ARG A O 1
ATOM 2729 N N . PHE A 1 358 ? 8.080 -6.511 -0.708 1.00 95.31 358 PHE A N 1
ATOM 2730 C CA . PHE A 1 358 ? 8.356 -7.168 -1.976 1.00 95.31 358 PHE A CA 1
ATOM 2731 C C . PHE A 1 358 ? 7.259 -6.867 -2.990 1.00 95.31 358 PHE A C 1
ATOM 2733 O O . PHE A 1 358 ? 6.085 -6.786 -2.633 1.00 95.31 358 PHE A O 1
ATOM 2740 N N . LYS A 1 359 ? 7.641 -6.783 -4.265 1.00 94.94 359 LYS A N 1
ATOM 2741 C CA . LYS A 1 359 ? 6.733 -6.744 -5.419 1.00 94.94 359 LYS A CA 1
ATOM 2742 C C . LYS A 1 359 ? 7.076 -7.887 -6.365 1.00 94.94 359 LYS A C 1
ATOM 2744 O O . LYS A 1 359 ? 8.255 -8.185 -6.579 1.00 94.94 359 LYS A O 1
ATOM 2749 N N . ARG A 1 360 ? 6.073 -8.555 -6.931 1.00 87.19 360 ARG A N 1
ATOM 2750 C CA . ARG A 1 360 ? 6.304 -9.579 -7.956 1.00 87.19 360 ARG A CA 1
ATOM 2751 C C . ARG A 1 360 ? 6.662 -8.917 -9.286 1.00 87.19 360 ARG A C 1
ATOM 2753 O O . ARG A 1 360 ? 5.857 -8.189 -9.855 1.00 87.19 360 ARG A O 1
ATOM 2760 N N . VAL A 1 361 ? 7.849 -9.225 -9.796 1.00 80.56 361 VAL A N 1
ATOM 2761 C CA . VAL A 1 361 ? 8.360 -8.768 -11.094 1.00 80.56 361 VAL A CA 1
ATOM 2762 C C . VAL A 1 361 ? 8.970 -9.974 -11.809 1.00 80.56 361 VAL A C 1
ATOM 2764 O O . VAL A 1 361 ? 9.720 -10.738 -11.202 1.00 80.56 361 VAL A O 1
ATOM 2767 N N . ASP A 1 362 ? 8.597 -10.203 -13.069 1.00 73.06 362 ASP A N 1
ATOM 2768 C CA . ASP A 1 362 ? 8.984 -11.389 -13.862 1.00 73.06 362 ASP A CA 1
ATOM 2769 C C . ASP A 1 362 ? 8.677 -12.733 -13.174 1.00 73.06 362 ASP A C 1
ATOM 2771 O O . ASP A 1 362 ? 9.430 -13.703 -13.259 1.00 73.06 362 ASP A O 1
ATOM 2775 N N . GLY A 1 363 ? 7.575 -12.788 -12.423 1.00 72.19 363 GLY A N 1
ATOM 2776 C CA . GLY A 1 363 ? 7.155 -13.984 -11.688 1.00 72.19 363 GLY A CA 1
ATOM 2777 C C . GLY A 1 363 ? 7.853 -14.198 -10.339 1.00 72.19 363 GLY A C 1
ATOM 2778 O O . GLY A 1 363 ? 7.444 -15.092 -9.595 1.00 72.19 363 GLY A O 1
ATOM 2779 N N . ILE A 1 364 ? 8.829 -13.363 -9.967 1.00 75.19 364 ILE A N 1
ATOM 2780 C CA . ILE A 1 364 ? 9.613 -13.496 -8.732 1.00 75.19 364 ILE A CA 1
ATOM 2781 C C . ILE A 1 364 ? 9.368 -12.291 -7.813 1.00 75.19 364 ILE A C 1
ATOM 2783 O O . ILE A 1 364 ? 9.337 -11.153 -8.266 1.00 75.19 364 ILE A O 1
ATOM 2787 N N . TYR A 1 365 ? 9.229 -12.520 -6.503 1.00 85.62 365 TYR A N 1
ATOM 2788 C CA . TYR A 1 365 ? 9.218 -11.430 -5.523 1.00 85.62 365 TYR A CA 1
ATOM 2789 C C . TYR A 1 365 ? 10.606 -10.792 -5.406 1.00 85.62 365 TYR A C 1
ATOM 2791 O O . TYR A 1 365 ? 11.569 -11.446 -4.981 1.00 85.62 365 TYR A O 1
ATOM 2799 N N . ARG A 1 366 ? 10.690 -9.518 -5.790 1.00 86.81 366 ARG A N 1
ATOM 2800 C CA . ARG A 1 366 ? 11.871 -8.664 -5.650 1.00 86.81 366 ARG A CA 1
ATOM 2801 C C . ARG A 1 366 ? 11.676 -7.731 -4.464 1.00 86.81 366 ARG A C 1
ATOM 2803 O O . ARG A 1 366 ? 10.574 -7.219 -4.275 1.00 86.81 366 ARG A O 1
ATOM 2810 N N . LEU A 1 367 ? 12.726 -7.570 -3.662 1.00 91.25 367 LEU A N 1
ATOM 2811 C CA . LEU A 1 367 ? 12.747 -6.630 -2.545 1.00 91.25 367 LEU A CA 1
ATOM 2812 C C . LEU A 1 367 ? 12.574 -5.215 -3.100 1.00 91.25 367 LEU A C 1
ATOM 2814 O O . LEU A 1 367 ? 13.250 -4.872 -4.065 1.00 91.25 367 LEU A O 1
ATOM 2818 N N . MET A 1 368 ? 11.673 -4.437 -2.517 1.00 91.88 368 MET A N 1
ATOM 2819 C CA . MET A 1 368 ? 11.369 -3.061 -2.901 1.00 91.88 368 MET A CA 1
ATOM 2820 C C . MET A 1 368 ? 11.852 -2.095 -1.822 1.00 91.88 368 MET A C 1
ATOM 2822 O O . MET A 1 368 ? 12.020 -2.498 -0.675 1.00 91.88 368 MET A O 1
ATOM 2826 N N . GLN A 1 369 ? 11.995 -0.822 -2.183 1.00 89.56 369 GLN A N 1
ATOM 2827 C CA . GLN A 1 369 ? 12.056 0.274 -1.215 1.00 89.56 369 GLN A CA 1
ATOM 2828 C C . GLN A 1 369 ? 10.839 0.266 -0.276 1.00 89.56 369 GLN A C 1
ATOM 2830 O O . GLN A 1 369 ? 9.731 -0.128 -0.668 1.00 89.56 369 GLN A O 1
ATOM 2835 N N . ASP A 1 370 ? 11.051 0.749 0.944 1.00 89.12 370 ASP A N 1
ATOM 2836 C CA . ASP A 1 370 ? 10.051 0.748 2.006 1.00 89.12 370 ASP A CA 1
ATOM 2837 C C . ASP A 1 370 ? 8.782 1.521 1.672 1.00 89.12 370 ASP A C 1
ATOM 2839 O O . ASP A 1 370 ? 8.783 2.553 0.999 1.00 89.12 370 ASP A O 1
ATOM 2843 N N . TRP A 1 371 ? 7.677 1.028 2.222 1.00 92.62 371 TRP A N 1
ATOM 2844 C CA . TRP A 1 371 ? 6.416 1.739 2.270 1.00 92.62 371 TRP A CA 1
ATOM 2845 C C . TRP A 1 371 ? 6.573 3.090 2.975 1.00 92.62 371 TRP A C 1
ATOM 2847 O O . TRP A 1 371 ? 7.224 3.194 4.016 1.00 92.62 371 TRP A O 1
ATOM 2857 N N . LYS A 1 372 ? 5.897 4.107 2.434 1.00 91.19 372 LYS A N 1
ATOM 2858 C CA . LYS A 1 372 ? 5.683 5.402 3.080 1.00 91.19 372 LYS A CA 1
ATOM 2859 C C . LYS A 1 372 ? 4.198 5.676 3.219 1.00 91.19 372 LYS A C 1
ATOM 2861 O O . LYS A 1 372 ? 3.514 5.918 2.225 1.00 91.19 372 LYS A O 1
ATOM 2866 N N . LEU A 1 373 ? 3.688 5.633 4.445 1.00 94.06 373 LEU A N 1
ATOM 2867 C CA . LEU A 1 373 ? 2.327 6.077 4.727 1.00 94.06 373 LEU A CA 1
ATOM 2868 C C . LEU A 1 373 ? 2.277 7.600 4.641 1.00 94.06 373 LEU A C 1
ATOM 2870 O O . LEU A 1 373 ? 2.982 8.300 5.371 1.00 94.06 373 LEU A O 1
ATOM 2874 N N . HIS A 1 374 ? 1.408 8.097 3.774 1.00 95.50 374 HIS A N 1
ATOM 2875 C CA . HIS A 1 374 ? 1.144 9.517 3.630 1.00 95.50 374 HIS A CA 1
ATOM 2876 C C . HIS A 1 374 ? -0.012 9.963 4.507 1.00 95.50 374 HIS A C 1
ATOM 2878 O O . HIS A 1 374 ? 0.090 11.007 5.146 1.00 95.50 374 HIS A O 1
ATOM 2884 N N . ASP A 1 375 ? -1.085 9.174 4.554 1.00 97.19 375 ASP A N 1
ATOM 2885 C CA . ASP A 1 375 ? -2.239 9.488 5.382 1.00 97.19 375 ASP A CA 1
ATOM 2886 C C . ASP A 1 375 ? -3.061 8.239 5.737 1.00 97.19 375 ASP A C 1
ATOM 2888 O O . ASP A 1 375 ? -3.028 7.234 5.029 1.00 97.19 375 ASP A O 1
ATOM 2892 N N . ILE A 1 376 ? -3.828 8.308 6.822 1.00 97.00 376 ILE A N 1
ATOM 2893 C CA . ILE A 1 376 ? -4.798 7.290 7.243 1.00 97.00 376 ILE A CA 1
ATOM 2894 C C . ILE A 1 376 ? -6.154 7.957 7.452 1.00 97.00 376 ILE A C 1
ATOM 2896 O O . ILE A 1 376 ? -6.225 9.059 7.982 1.00 97.00 376 ILE A O 1
ATOM 2900 N N . THR A 1 377 ? -7.241 7.333 7.007 1.00 98.12 377 THR A N 1
ATOM 2901 C CA . THR A 1 377 ? -8.598 7.879 7.157 1.00 98.12 377 THR A CA 1
ATOM 2902 C C . THR A 1 377 ? -9.512 6.866 7.822 1.00 98.12 377 THR A C 1
ATOM 2904 O O . THR A 1 377 ? -9.647 5.745 7.330 1.00 98.12 377 THR A O 1
ATOM 2907 N N . VAL A 1 378 ? -10.150 7.271 8.919 1.00 98.31 378 VAL A N 1
ATOM 2908 C CA . VAL A 1 378 ? -11.123 6.479 9.668 1.00 98.31 378 VAL A CA 1
ATOM 2909 C C . VAL A 1 378 ? -12.532 6.907 9.300 1.00 98.31 378 VAL A C 1
ATOM 2911 O O . VAL A 1 378 ? -12.849 8.094 9.271 1.00 98.31 378 VAL A O 1
ATOM 2914 N N . MET A 1 379 ? -13.389 5.932 9.015 1.00 97.31 379 MET A N 1
ATOM 2915 C CA . MET A 1 379 ? -14.788 6.165 8.659 1.00 97.31 379 MET A CA 1
ATOM 2916 C C . MET A 1 379 ? -15.640 4.914 8.889 1.00 97.31 379 MET A C 1
ATOM 2918 O O . MET A 1 379 ? -15.115 3.807 8.830 1.00 97.31 379 MET A O 1
ATOM 2922 N N . PRO A 1 380 ? -16.954 5.038 9.118 1.00 96.31 380 PRO A N 1
ATOM 2923 C CA . PRO A 1 380 ? -17.843 3.884 9.235 1.00 96.31 380 PRO A CA 1
ATOM 2924 C C . PRO A 1 380 ? -17.928 3.060 7.945 1.00 96.31 380 PRO A C 1
ATOM 2926 O O . PRO A 1 380 ? -17.878 3.606 6.843 1.00 96.31 380 PRO A O 1
ATOM 2929 N N . TYR A 1 381 ? -18.140 1.748 8.064 1.00 93.12 381 TYR A N 1
ATOM 2930 C CA . TYR A 1 381 ? -18.270 0.831 6.923 1.00 93.12 381 TYR A CA 1
ATOM 2931 C C . TYR A 1 381 ? -19.317 1.293 5.896 1.00 93.12 381 TYR A C 1
ATOM 2933 O O . TYR A 1 381 ? -19.076 1.305 4.689 1.00 93.12 381 TYR A O 1
ATOM 2941 N N . ASN A 1 382 ? -20.474 1.746 6.380 1.00 91.62 382 ASN A N 1
ATOM 2942 C CA . ASN A 1 382 ? -21.577 2.234 5.555 1.00 91.62 382 ASN A CA 1
ATOM 2943 C C . ASN A 1 382 ? -21.303 3.589 4.877 1.00 91.62 382 ASN A C 1
ATOM 2945 O O . ASN A 1 382 ? -21.939 3.873 3.865 1.00 91.62 382 ASN A O 1
ATOM 2949 N N . TYR A 1 383 ? -20.347 4.395 5.357 1.00 95.69 383 TYR A N 1
ATOM 2950 C CA . TYR A 1 383 ? -19.958 5.654 4.701 1.00 95.69 383 TYR A CA 1
ATOM 2951 C C . TYR A 1 383 ? -19.382 5.402 3.300 1.00 95.69 383 TYR A C 1
ATOM 2953 O O . TYR A 1 383 ? -19.627 6.168 2.368 1.00 95.69 383 TYR A O 1
ATOM 2961 N N . LEU A 1 384 ? -18.657 4.292 3.137 1.00 95.19 384 LEU A N 1
ATOM 2962 C CA . LEU A 1 384 ? -18.063 3.874 1.869 1.00 95.19 384 LEU A CA 1
ATOM 2963 C C . LEU A 1 384 ? -18.913 2.871 1.086 1.00 95.19 384 LEU A C 1
ATOM 2965 O O . LEU A 1 384 ? -18.465 2.422 0.030 1.00 95.19 384 LEU A O 1
ATOM 2969 N N . ALA A 1 385 ? -20.100 2.488 1.566 1.00 91.62 385 ALA A N 1
ATOM 2970 C CA . ALA A 1 385 ? -20.934 1.513 0.868 1.00 91.62 385 ALA A CA 1
ATOM 2971 C C . ALA A 1 385 ? -21.222 1.952 -0.578 1.00 91.62 385 ALA A C 1
ATOM 2973 O O . ALA A 1 385 ? -21.278 3.145 -0.893 1.00 91.62 385 ALA A O 1
ATOM 2974 N N . SER A 1 386 ? -21.402 0.984 -1.479 1.00 85.75 386 SER A N 1
ATOM 2975 C CA . SER A 1 386 ? -21.714 1.284 -2.879 1.00 85.75 386 SER A CA 1
ATOM 2976 C C . SER A 1 386 ? -22.966 2.166 -2.987 1.00 85.75 386 SER A C 1
ATOM 2978 O O . SER A 1 386 ? -24.010 1.848 -2.419 1.00 85.75 386 SER A O 1
ATOM 2980 N N . GLY A 1 387 ? -22.849 3.294 -3.694 1.00 85.50 387 GLY A N 1
ATOM 2981 C CA . GLY A 1 387 ? -23.918 4.289 -3.838 1.00 85.50 387 GLY A CA 1
ATOM 2982 C C . GLY A 1 387 ? -24.050 5.294 -2.685 1.00 85.50 387 GLY A C 1
ATOM 2983 O O . GLY A 1 387 ? -24.822 6.242 -2.816 1.00 85.50 387 GLY A O 1
ATOM 2984 N N . ALA A 1 388 ? -23.298 5.148 -1.588 1.00 91.56 388 ALA A N 1
ATOM 2985 C CA . ALA A 1 388 ? -23.264 6.145 -0.520 1.00 91.56 388 ALA A CA 1
ATOM 2986 C C . ALA A 1 388 ? -22.556 7.430 -0.984 1.00 91.56 388 ALA A C 1
ATOM 2988 O O . ALA A 1 388 ? -21.548 7.381 -1.692 1.00 91.56 388 ALA A O 1
ATOM 2989 N N . SER A 1 389 ? -23.041 8.594 -0.541 1.00 93.25 389 SER A N 1
ATOM 2990 C CA . SER A 1 389 ? -22.404 9.888 -0.835 1.00 93.25 389 SER A CA 1
ATOM 2991 C C . SER A 1 389 ? -20.971 9.959 -0.299 1.00 93.25 389 SER A C 1
ATOM 2993 O O . SER A 1 389 ? -20.090 10.495 -0.972 1.00 93.25 389 SER A O 1
ATOM 2995 N N . GLY A 1 390 ? -20.719 9.354 0.866 1.00 95.56 390 GLY A N 1
ATOM 2996 C CA . GLY A 1 390 ? -19.393 9.270 1.475 1.00 95.56 390 GLY A CA 1
ATOM 2997 C C . GLY A 1 390 ? -18.355 8.560 0.602 1.00 95.56 390 GLY A C 1
ATOM 2998 O O . GLY A 1 390 ? -17.199 8.975 0.571 1.00 95.56 390 GLY A O 1
ATOM 2999 N N . ASN A 1 391 ? -18.767 7.573 -0.204 1.00 95.25 391 ASN A N 1
ATOM 3000 C CA . ASN A 1 391 ? -17.882 6.897 -1.153 1.00 95.25 391 ASN A CA 1
ATOM 3001 C C . ASN A 1 391 ? -17.303 7.881 -2.185 1.00 95.25 391 ASN A C 1
ATOM 3003 O O . ASN A 1 391 ? -16.101 7.868 -2.446 1.00 95.25 391 ASN A O 1
ATOM 3007 N N . ALA A 1 392 ? -18.140 8.767 -2.735 1.00 95.44 392 ALA A N 1
ATOM 3008 C CA . ALA A 1 392 ? -17.695 9.790 -3.679 1.00 95.44 392 ALA A CA 1
ATOM 3009 C C . ALA A 1 392 ? -16.798 10.838 -3.001 1.00 95.44 392 ALA A C 1
ATOM 3011 O O . ALA A 1 392 ? -15.745 11.176 -3.538 1.00 95.44 392 ALA A O 1
ATOM 3012 N N . ILE A 1 393 ? -17.171 11.295 -1.799 1.00 97.19 393 ILE A N 1
ATOM 3013 C CA . ILE A 1 393 ? -16.390 12.277 -1.027 1.00 97.19 393 ILE A CA 1
ATOM 3014 C C . ILE A 1 393 ? -14.993 11.728 -0.708 1.00 97.19 393 ILE A C 1
ATOM 3016 O O . ILE A 1 393 ? -13.999 12.434 -0.879 1.00 97.19 393 ILE A O 1
ATOM 3020 N N . TYR A 1 394 ? -14.898 10.463 -0.294 1.00 97.75 394 TYR A N 1
ATOM 3021 C CA . TYR A 1 394 ? -13.620 9.820 0.001 1.00 97.75 394 TYR A CA 1
ATOM 3022 C C . TYR A 1 394 ? -12.721 9.703 -1.238 1.00 97.75 394 TYR A C 1
ATOM 3024 O O . TYR A 1 394 ? -11.541 10.043 -1.175 1.00 97.75 394 TYR A O 1
ATOM 3032 N N . LYS A 1 395 ? -13.274 9.299 -2.389 1.00 96.56 395 LYS A N 1
ATOM 3033 C CA . LYS A 1 395 ? -12.517 9.226 -3.651 1.00 96.56 395 LYS A CA 1
ATOM 3034 C C . LYS A 1 395 ? -11.976 10.590 -4.075 1.00 96.56 395 LYS A C 1
ATOM 3036 O O . LYS A 1 395 ? -10.813 10.691 -4.459 1.00 96.56 395 LYS A O 1
ATOM 3041 N N . SER A 1 396 ? -12.788 11.642 -3.956 1.00 96.31 396 SER A N 1
ATOM 3042 C CA . SER A 1 396 ? -12.334 13.014 -4.206 1.00 96.31 396 SER A CA 1
ATOM 3043 C C . SER A 1 396 ? -11.232 13.437 -3.240 1.00 96.31 396 SER A C 1
ATOM 3045 O O . SER A 1 396 ? -10.278 14.084 -3.655 1.00 96.31 396 SER A O 1
ATOM 3047 N N . TYR A 1 397 ? -11.322 13.049 -1.967 1.00 97.94 397 TYR A N 1
ATOM 3048 C CA . TYR A 1 397 ? -10.269 13.314 -0.992 1.00 97.94 397 TYR A CA 1
ATOM 3049 C C . TYR A 1 397 ? -8.933 12.654 -1.379 1.00 97.94 397 TYR A C 1
ATOM 3051 O O . TYR A 1 397 ? -7.912 13.336 -1.330 1.00 97.94 397 TYR A O 1
ATOM 3059 N N . VAL A 1 398 ? -8.926 11.396 -1.842 1.00 98.12 398 VAL A N 1
ATOM 3060 C CA . VAL A 1 398 ? -7.696 10.728 -2.322 1.00 98.12 398 VAL A CA 1
ATOM 3061 C C . VAL A 1 398 ? -7.078 11.489 -3.501 1.00 98.12 398 VAL A C 1
ATOM 3063 O O . VAL A 1 398 ? -5.882 11.778 -3.483 1.00 98.12 398 VAL A O 1
ATOM 3066 N N . GLY A 1 399 ? -7.888 11.880 -4.492 1.00 96.69 399 GLY A N 1
ATOM 3067 C CA . GLY A 1 399 ? -7.421 12.682 -5.629 1.00 96.69 399 GLY A CA 1
ATOM 3068 C C . GLY A 1 399 ? -6.847 14.038 -5.203 1.00 96.69 399 GLY A C 1
ATOM 3069 O O . GLY A 1 399 ? -5.736 14.387 -5.598 1.00 96.69 399 GLY A O 1
ATOM 3070 N N . ASN A 1 400 ? -7.554 14.760 -4.328 1.00 97.06 400 ASN A N 1
ATOM 3071 C CA . ASN A 1 400 ? -7.115 16.052 -3.792 1.00 97.06 400 ASN A CA 1
ATOM 3072 C C . ASN A 1 400 ? -5.814 15.934 -2.986 1.00 97.06 400 ASN A C 1
ATOM 3074 O O . ASN A 1 400 ? -4.966 16.822 -3.056 1.00 97.06 400 ASN A O 1
ATOM 3078 N N . TYR A 1 401 ? -5.652 14.851 -2.220 1.00 98.38 401 TYR A N 1
ATOM 3079 C CA . TYR A 1 401 ? -4.427 14.581 -1.473 1.00 98.38 401 TYR A CA 1
ATOM 3080 C C . TYR A 1 401 ? -3.239 14.406 -2.415 1.00 98.38 401 TYR A C 1
ATOM 3082 O O . TYR A 1 401 ? -2.228 15.087 -2.265 1.00 98.38 401 TYR A O 1
ATOM 3090 N N . LEU A 1 402 ? -3.374 13.534 -3.416 1.00 98.00 402 LEU A N 1
ATOM 3091 C CA . LEU A 1 402 ? -2.317 13.268 -4.393 1.00 98.00 402 LEU A CA 1
ATOM 3092 C C . LEU A 1 402 ? -2.000 14.502 -5.241 1.00 98.00 402 LEU A C 1
ATOM 3094 O O . LEU A 1 402 ? -0.852 14.712 -5.617 1.00 98.00 402 LEU A O 1
ATOM 3098 N N . GLU A 1 403 ? -2.994 15.348 -5.500 1.00 96.50 403 GLU A N 1
ATOM 3099 C CA . GLU A 1 403 ? -2.811 16.613 -6.203 1.00 96.50 403 GLU A CA 1
ATOM 3100 C C . GLU A 1 403 ? -1.995 17.610 -5.377 1.00 96.50 403 GLU A C 1
ATOM 3102 O O . GLU A 1 403 ? -1.063 18.219 -5.909 1.00 96.50 403 GLU A O 1
ATOM 3107 N N . GLN A 1 404 ? -2.322 17.770 -4.092 1.00 97.44 404 GLN A N 1
ATOM 3108 C CA . GLN A 1 404 ? -1.556 18.633 -3.194 1.00 97.44 404 GLN A CA 1
ATOM 3109 C C . GLN A 1 404 ? -0.148 18.093 -2.964 1.00 97.44 404 GLN A C 1
ATOM 3111 O O . GLN A 1 404 ? 0.797 18.876 -2.952 1.00 97.44 404 GLN A O 1
ATOM 3116 N N . LEU A 1 405 ? -0.001 16.772 -2.850 1.00 97.19 405 LEU A N 1
ATOM 3117 C CA . LEU A 1 405 ? 1.297 16.116 -2.752 1.00 97.19 405 LEU A CA 1
ATOM 3118 C C . LEU A 1 405 ? 2.136 16.365 -4.011 1.00 97.19 405 LEU A C 1
ATOM 3120 O O . LEU A 1 405 ? 3.274 16.797 -3.909 1.00 97.19 405 LEU A O 1
ATOM 3124 N N . LEU A 1 406 ? 1.576 16.182 -5.210 1.00 96.62 406 LEU A N 1
ATOM 3125 C CA . LEU A 1 406 ? 2.288 16.476 -6.455 1.00 96.62 406 LEU A CA 1
ATOM 3126 C C . LEU A 1 406 ? 2.706 17.954 -6.537 1.00 96.62 406 LEU A C 1
ATOM 3128 O O . LEU A 1 406 ? 3.773 18.264 -7.063 1.00 96.62 406 LEU A O 1
ATOM 3132 N N . ALA A 1 407 ? 1.886 18.873 -6.022 1.00 95.81 407 ALA A N 1
ATOM 3133 C CA . ALA A 1 407 ? 2.172 20.305 -6.045 1.00 95.81 407 ALA A CA 1
ATOM 3134 C C . ALA A 1 407 ? 3.365 20.718 -5.162 1.00 95.81 407 ALA A C 1
ATOM 3136 O O . ALA A 1 407 ? 3.944 21.774 -5.415 1.00 95.81 407 ALA A O 1
ATOM 3137 N N . THR A 1 408 ? 3.767 19.912 -4.169 1.00 94.56 408 THR A N 1
ATOM 3138 C CA . THR A 1 408 ? 4.957 20.209 -3.346 1.00 94.56 408 THR A CA 1
ATOM 3139 C C . THR A 1 408 ? 6.263 20.036 -4.123 1.00 94.56 408 THR A C 1
ATOM 3141 O O . THR A 1 408 ? 7.270 20.639 -3.762 1.00 94.56 408 THR A O 1
ATOM 3144 N N . GLY A 1 409 ? 6.258 19.216 -5.182 1.00 91.44 409 GLY A N 1
ATOM 3145 C CA . GLY A 1 409 ? 7.471 18.795 -5.886 1.00 91.44 409 GLY A CA 1
ATOM 3146 C C . GLY A 1 409 ? 8.256 17.681 -5.180 1.00 91.44 409 GLY A C 1
ATOM 3147 O O . GLY A 1 409 ? 9.290 17.264 -5.697 1.00 91.44 409 GLY A O 1
ATOM 3148 N N . ASP A 1 410 ? 7.766 17.179 -4.044 1.00 88.94 410 ASP A N 1
ATOM 3149 C CA . ASP A 1 410 ? 8.376 16.108 -3.255 1.00 88.94 410 ASP A CA 1
ATOM 3150 C C . ASP A 1 410 ? 7.309 15.106 -2.794 1.00 88.94 410 ASP A C 1
ATOM 3152 O O . ASP A 1 410 ? 6.473 15.402 -1.936 1.00 88.94 410 ASP A O 1
ATOM 3156 N N . LEU A 1 411 ? 7.363 13.898 -3.359 1.00 91.38 411 LEU A N 1
ATOM 3157 C CA . LEU A 1 411 ? 6.455 12.811 -2.999 1.00 91.38 411 LEU A CA 1
ATOM 3158 C C . LEU A 1 411 ? 6.866 12.080 -1.715 1.00 91.38 411 LEU A C 1
ATOM 3160 O O . LEU A 1 411 ? 6.098 11.251 -1.256 1.00 91.38 411 LEU A O 1
ATOM 3164 N N . GLY A 1 412 ? 8.039 12.347 -1.129 1.00 86.00 412 GLY A N 1
ATOM 3165 C CA . GLY A 1 412 ? 8.486 11.709 0.116 1.00 86.00 412 GLY A CA 1
ATOM 3166 C C . GLY A 1 412 ? 7.907 12.340 1.388 1.00 86.00 412 GLY A C 1
ATOM 3167 O O . GLY A 1 412 ? 7.898 11.708 2.450 1.00 86.00 412 GLY A O 1
ATOM 3168 N N . THR A 1 413 ? 7.391 13.568 1.291 1.00 85.88 413 THR A N 1
ATOM 3169 C CA . THR A 1 413 ? 6.902 14.349 2.435 1.00 85.88 413 THR A CA 1
ATOM 3170 C C . THR A 1 413 ? 5.375 14.416 2.450 1.00 85.88 413 THR A C 1
ATOM 3172 O O . THR A 1 413 ? 4.750 14.845 1.484 1.00 85.88 413 THR A O 1
ATOM 3175 N N . SER A 1 414 ? 4.746 14.007 3.557 1.00 90.12 414 SER A N 1
ATOM 3176 C CA . SER A 1 414 ? 3.285 14.072 3.715 1.00 90.12 414 SER A CA 1
ATOM 3177 C C . SER A 1 414 ? 2.748 15.504 3.656 1.00 90.12 414 SER A C 1
ATOM 3179 O O . SER A 1 414 ? 3.407 16.455 4.073 1.00 90.12 414 SER A O 1
ATOM 3181 N N . VAL A 1 415 ? 1.505 15.638 3.193 1.00 95.12 415 VAL A N 1
ATOM 3182 C CA . VAL A 1 415 ? 0.767 16.904 3.144 1.00 95.12 415 VAL A CA 1
ATOM 3183 C C . VAL A 1 415 ? -0.475 16.821 4.022 1.00 95.12 415 VAL A C 1
ATOM 3185 O O . VAL A 1 415 ? -0.964 15.738 4.329 1.00 95.12 415 VAL A O 1
ATOM 3188 N N . THR A 1 416 ? -1.018 17.971 4.411 1.00 94.06 416 THR A N 1
ATOM 3189 C CA . THR A 1 416 ? -2.260 18.025 5.190 1.00 94.06 416 THR A CA 1
ATOM 3190 C C . THR A 1 416 ? -3.419 18.402 4.285 1.00 94.06 416 THR A C 1
ATOM 3192 O O . THR A 1 416 ? -3.485 19.525 3.791 1.00 94.06 416 THR A O 1
ATOM 3195 N N . VAL A 1 417 ? -4.379 17.491 4.134 1.00 95.75 417 VAL A N 1
ATOM 3196 C CA . VAL A 1 417 ? -5.646 17.748 3.438 1.00 95.75 417 VAL A CA 1
ATOM 3197 C C . VAL A 1 417 ? -6.805 17.542 4.403 1.00 95.75 417 VAL A C 1
ATOM 3199 O O . VAL A 1 417 ? -6.797 16.617 5.214 1.00 95.75 417 VAL A O 1
ATOM 3202 N N . ALA A 1 418 ? -7.815 18.413 4.326 1.00 95.94 418 ALA A N 1
ATOM 3203 C CA . ALA A 1 418 ? -9.019 18.277 5.135 1.00 95.94 418 ALA A CA 1
ATOM 3204 C C . ALA A 1 418 ? -9.679 16.911 4.892 1.00 95.94 418 ALA A C 1
ATOM 3206 O O . ALA A 1 418 ? -9.945 16.527 3.751 1.00 95.94 418 ALA A O 1
ATOM 3207 N N . LYS A 1 419 ? -9.942 16.185 5.980 1.00 96.00 419 LYS A N 1
ATOM 3208 C CA . LYS A 1 419 ? -10.536 14.848 5.936 1.00 96.00 419 LYS A CA 1
ATOM 3209 C C . LYS A 1 419 ? -11.963 14.862 5.360 1.00 96.00 419 LYS A C 1
ATOM 3211 O O . LYS A 1 419 ? -12.653 15.878 5.492 1.00 96.00 419 LYS A O 1
ATOM 3216 N N . PRO A 1 420 ? -12.446 13.737 4.792 1.00 96.44 420 PRO A N 1
ATOM 3217 C CA . PRO A 1 420 ? -13.814 13.612 4.285 1.00 96.44 420 PRO A CA 1
ATOM 3218 C C . PRO A 1 420 ? -14.864 14.041 5.315 1.00 96.44 420 PRO A C 1
ATOM 3220 O O . PRO A 1 420 ? -14.854 13.589 6.464 1.00 96.44 420 PRO A O 1
ATOM 3223 N N . THR A 1 421 ? -15.781 14.920 4.919 1.00 95.12 421 THR A N 1
ATOM 3224 C CA . THR A 1 421 ? -16.831 15.431 5.807 1.00 95.12 421 THR A CA 1
ATOM 3225 C C . THR A 1 421 ? -17.969 14.425 5.976 1.00 95.12 421 THR A C 1
ATOM 3227 O O . THR A 1 421 ? -18.183 13.544 5.141 1.00 95.12 421 THR A O 1
ATOM 3230 N N . GLY A 1 422 ? -18.723 14.557 7.071 1.00 94.88 422 GLY A N 1
ATOM 3231 C CA . GLY A 1 422 ? -19.921 13.748 7.312 1.00 94.88 422 GLY A CA 1
ATOM 3232 C C . GLY A 1 422 ? -19.647 12.274 7.616 1.00 94.88 422 GLY A C 1
ATOM 3233 O O . GLY A 1 422 ? -20.543 11.468 7.418 1.00 94.88 422 GLY A O 1
ATOM 3234 N N . ARG A 1 423 ? -18.431 11.924 8.056 1.00 95.50 423 ARG A N 1
ATOM 3235 C CA . ARG A 1 423 ? -18.046 10.558 8.455 1.00 95.50 423 ARG A CA 1
ATOM 3236 C C . ARG A 1 423 ? -18.264 10.256 9.943 1.00 95.50 423 ARG A C 1
ATOM 3238 O O . ARG A 1 423 ? -18.255 9.093 10.326 1.00 95.50 423 ARG A O 1
ATOM 3245 N N . ASP A 1 424 ? -18.455 11.283 10.767 1.00 96.56 424 ASP A N 1
ATOM 3246 C CA . ASP A 1 424 ? -18.659 11.134 12.211 1.00 96.56 424 ASP A CA 1
ATOM 3247 C C . ASP A 1 424 ? -20.012 10.488 12.533 1.00 96.56 424 ASP A C 1
ATOM 3249 O O . ASP A 1 424 ? -21.031 10.847 11.939 1.00 96.56 424 ASP A O 1
ATOM 3253 N N . LEU A 1 425 ? -20.023 9.576 13.511 1.00 96.00 425 LEU A N 1
ATOM 3254 C CA . LEU A 1 425 ? -21.214 8.902 14.041 1.00 96.00 425 LEU A CA 1
ATOM 3255 C C . LEU A 1 425 ? -21.919 9.797 15.067 1.00 96.00 425 LEU A C 1
ATOM 3257 O O . LEU A 1 425 ? -22.035 9.459 16.242 1.00 96.00 425 LEU A O 1
ATOM 3261 N N . VAL A 1 426 ? -22.332 10.977 14.624 1.00 92.94 426 VAL A N 1
ATOM 3262 C CA . VAL A 1 426 ? -23.020 11.997 15.424 1.00 92.94 426 VAL A CA 1
ATOM 3263 C C . VAL A 1 426 ? -24.349 12.359 14.775 1.00 92.94 426 VAL A C 1
ATOM 3265 O O . VAL A 1 426 ? -24.601 12.011 13.616 1.00 92.94 426 VAL A O 1
ATOM 3268 N N . SER A 1 427 ? -25.209 13.081 15.497 1.00 77.56 427 SER A N 1
ATOM 3269 C CA . SER A 1 427 ? -26.399 13.696 14.895 1.00 77.56 427 SER A CA 1
ATOM 3270 C C . SER A 1 427 ? -26.038 14.433 13.586 1.00 77.56 427 SER A C 1
ATOM 3272 O O . SER A 1 427 ? -25.271 15.393 13.572 1.00 77.56 427 SER A O 1
ATOM 3274 N N . GLY A 1 428 ? -26.522 13.928 12.442 1.00 79.25 428 GLY A N 1
ATOM 3275 C CA . GLY A 1 428 ? -26.044 14.364 11.125 1.00 79.25 428 GLY A CA 1
ATOM 3276 C C . GLY A 1 428 ? -26.124 13.279 10.050 1.00 79.25 428 GLY A C 1
ATOM 3277 O O . GLY A 1 428 ? -27.060 12.485 10.035 1.00 79.25 428 GLY A O 1
ATOM 3278 N N . ALA A 1 429 ? -25.152 13.267 9.130 1.00 80.06 429 ALA A N 1
ATOM 3279 C CA . ALA A 1 429 ? -25.170 12.422 7.930 1.00 80.06 429 ALA A CA 1
ATOM 3280 C C . ALA A 1 429 ? -25.104 10.912 8.224 1.00 80.06 429 ALA A C 1
ATOM 3282 O O . ALA A 1 429 ? -25.799 10.146 7.559 1.00 80.06 429 ALA A O 1
ATOM 3283 N N . MET A 1 430 ? -24.304 10.490 9.212 1.00 90.62 430 MET A N 1
ATOM 3284 C CA . MET A 1 430 ? -24.225 9.076 9.616 1.00 90.62 430 MET A CA 1
ATOM 3285 C C . MET A 1 430 ? -25.181 8.712 10.749 1.00 90.62 430 MET A C 1
ATOM 3287 O O . MET A 1 430 ? -25.484 7.533 10.923 1.00 90.62 430 MET A O 1
ATOM 3291 N N . GLY A 1 431 ? -25.667 9.711 11.489 1.00 90.31 431 GLY A N 1
ATOM 3292 C CA . GLY A 1 431 ? -26.457 9.512 12.696 1.00 90.31 431 GLY A CA 1
ATOM 3293 C C . GLY A 1 431 ? -25.609 9.073 13.890 1.00 90.31 431 GLY A C 1
ATOM 3294 O O . GLY A 1 431 ? -24.502 8.550 13.749 1.00 90.31 431 GLY A O 1
ATOM 3295 N N . SER A 1 432 ? -26.151 9.297 15.084 1.00 91.94 432 SER A N 1
ATOM 3296 C CA . SER A 1 432 ? -25.629 8.703 16.309 1.00 91.94 432 SER A CA 1
ATOM 3297 C C . SER A 1 432 ? -25.952 7.210 16.354 1.00 91.94 432 SER A C 1
ATOM 3299 O O . SER A 1 432 ? -26.909 6.736 15.735 1.00 91.94 432 SER A O 1
ATOM 3301 N N . ILE A 1 433 ? -25.150 6.460 17.103 1.00 90.81 433 ILE A N 1
ATOM 3302 C CA . ILE A 1 433 ? -25.395 5.036 17.349 1.00 90.81 433 ILE A CA 1
ATOM 3303 C C . ILE A 1 433 ? -26.173 4.873 18.654 1.00 90.81 433 ILE A C 1
ATOM 3305 O O . ILE A 1 433 ? -26.200 5.781 19.478 1.00 90.81 433 ILE A O 1
ATOM 3309 N N . THR A 1 434 ? -26.844 3.746 18.862 1.00 86.25 434 THR A N 1
ATOM 3310 C CA . THR A 1 434 ? -27.588 3.490 20.108 1.00 86.25 434 THR A CA 1
ATOM 3311 C C . THR A 1 434 ? -26.767 2.598 21.026 1.00 86.25 434 THR A C 1
ATOM 3313 O O . THR A 1 434 ? -26.073 1.700 20.549 1.00 86.25 434 THR A O 1
ATOM 3316 N N . GLN A 1 435 ? -26.840 2.810 22.338 1.00 82.00 435 GLN A N 1
ATOM 3317 C CA . GLN A 1 435 ? -26.204 1.903 23.294 1.00 82.00 435 GLN A CA 1
ATOM 3318 C C . GLN A 1 435 ? -26.634 0.441 23.058 1.00 82.00 435 GLN A C 1
ATOM 3320 O O . GLN A 1 435 ? -27.803 0.160 22.788 1.00 82.00 435 GLN A O 1
ATOM 3325 N N . GLY A 1 436 ? -25.674 -0.483 23.136 1.00 73.06 436 GLY A N 1
ATOM 3326 C CA . GLY A 1 436 ? -25.836 -1.903 22.815 1.00 73.06 436 GLY A CA 1
ATOM 3327 C C . GLY A 1 436 ? -25.654 -2.246 21.331 1.00 73.06 436 GLY A C 1
ATOM 3328 O O . GLY A 1 436 ? -25.600 -3.425 20.987 1.00 73.06 436 GLY A O 1
ATOM 3329 N N . SER A 1 437 ? -25.543 -1.253 20.440 1.00 81.88 437 SER A N 1
ATOM 3330 C CA . SER A 1 437 ? -25.238 -1.494 19.024 1.00 81.88 437 SER A CA 1
ATOM 3331 C C . SER A 1 437 ? -23.743 -1.696 18.775 1.00 81.88 437 SER A C 1
ATOM 3333 O O . SER A 1 437 ? -22.893 -1.235 19.543 1.00 81.88 437 SER A O 1
ATOM 3335 N N . THR A 1 438 ? -23.430 -2.363 17.665 1.00 86.44 438 THR A N 1
ATOM 3336 C CA . THR A 1 438 ? -22.069 -2.480 17.146 1.00 86.44 438 THR A CA 1
ATOM 3337 C C . THR A 1 438 ? -21.968 -1.866 15.757 1.00 86.44 438 THR A C 1
ATOM 3339 O O . THR A 1 438 ? -22.902 -1.950 14.957 1.00 86.44 438 THR A O 1
ATOM 3342 N N . VAL A 1 439 ? -20.833 -1.230 15.464 1.00 90.56 439 VAL A N 1
ATOM 3343 C CA . VAL A 1 439 ? -20.574 -0.599 14.161 1.00 90.56 439 VAL A CA 1
ATOM 3344 C C . VAL A 1 439 ? -19.150 -0.894 13.720 1.00 90.56 439 VAL A C 1
ATOM 3346 O O . VAL A 1 439 ? -18.198 -0.576 14.426 1.00 90.56 439 VAL A O 1
ATOM 3349 N N . GLN A 1 440 ? -18.995 -1.483 12.534 1.00 93.88 440 GLN A N 1
ATOM 3350 C CA . GLN A 1 440 ? -17.683 -1.676 11.925 1.00 93.88 440 GLN A CA 1
ATOM 3351 C C . GLN A 1 440 ? -17.169 -0.342 11.375 1.00 93.88 440 GLN A C 1
ATOM 3353 O O . GLN A 1 440 ? -17.822 0.296 10.544 1.00 93.88 440 GLN A O 1
ATOM 3358 N N . LEU A 1 441 ? -15.979 0.058 11.807 1.00 96.81 441 LEU A N 1
ATOM 3359 C CA . LEU A 1 441 ? -15.204 1.124 11.194 1.00 96.81 441 LEU A CA 1
ATOM 3360 C C . LEU A 1 441 ? -14.211 0.570 10.178 1.00 96.81 441 LEU A C 1
ATOM 3362 O O . LEU A 1 441 ? -13.786 -0.586 10.226 1.00 96.81 441 LEU A O 1
ATOM 3366 N N . LEU A 1 442 ? -13.833 1.446 9.261 1.00 96.44 442 LEU A N 1
ATOM 3367 C CA . LEU A 1 442 ? -12.782 1.268 8.286 1.00 96.44 442 LEU A CA 1
ATOM 3368 C C . LEU A 1 442 ? -11.630 2.211 8.614 1.00 96.44 442 LEU A C 1
ATOM 3370 O O . LEU A 1 442 ? -11.869 3.390 8.864 1.00 96.44 442 LEU A O 1
ATOM 3374 N N . SER A 1 443 ? -10.398 1.713 8.562 1.00 96.81 443 SER A N 1
ATOM 3375 C CA . SER A 1 443 ? -9.206 2.533 8.382 1.00 96.81 443 SER A CA 1
ATOM 3376 C C . SER A 1 443 ? -8.671 2.293 6.972 1.00 96.81 443 SER A C 1
ATOM 3378 O O . SER A 1 443 ? -8.567 1.155 6.505 1.00 96.81 443 SER A O 1
ATOM 3380 N N . ARG A 1 444 ? -8.423 3.386 6.252 1.00 97.06 444 ARG A N 1
ATOM 3381 C CA . ARG A 1 444 ? -7.933 3.377 4.873 1.00 97.06 444 ARG A CA 1
ATOM 3382 C C . ARG A 1 444 ? -6.626 4.149 4.804 1.00 97.06 444 ARG A C 1
ATOM 3384 O O . ARG A 1 444 ? -6.606 5.346 5.090 1.00 97.06 444 ARG A O 1
ATOM 3391 N N . SER A 1 445 ? -5.550 3.454 4.467 1.00 97.12 445 SER A N 1
ATOM 3392 C CA . SER A 1 445 ? -4.190 3.989 4.441 1.00 97.12 445 SER A CA 1
ATOM 3393 C C . SER A 1 445 ? -3.775 4.337 3.016 1.00 97.12 445 SER A C 1
ATOM 3395 O O . SER A 1 445 ? -3.895 3.505 2.123 1.00 97.12 445 SER A O 1
ATOM 3397 N N . LEU A 1 446 ? -3.252 5.542 2.805 1.00 97.88 446 LEU A N 1
ATOM 3398 C CA . LEU A 1 446 ? -2.700 5.991 1.532 1.00 97.88 446 LEU A CA 1
ATOM 3399 C C . LEU A 1 446 ? -1.174 5.934 1.592 1.00 97.88 446 LEU A C 1
ATOM 3401 O O . LEU A 1 446 ? -0.551 6.728 2.295 1.00 97.88 446 LEU A O 1
ATOM 3405 N N . TYR A 1 447 ? -0.585 5.005 0.848 1.00 97.06 447 TYR A N 1
ATOM 3406 C CA . TYR A 1 447 ? 0.858 4.894 0.652 1.00 97.06 447 TYR A CA 1
ATOM 3407 C C . TYR A 1 447 ? 1.253 5.486 -0.699 1.00 97.06 447 TYR A C 1
ATOM 3409 O O . TYR A 1 447 ? 0.506 5.340 -1.667 1.00 97.06 447 TYR A O 1
ATOM 3417 N N . VAL A 1 448 ? 2.414 6.136 -0.781 1.00 96.19 448 VAL A N 1
ATOM 3418 C CA . VAL A 1 448 ? 2.950 6.693 -2.035 1.00 96.19 448 VAL A CA 1
ATOM 3419 C C . VAL A 1 448 ? 4.449 6.425 -2.093 1.00 96.19 448 VAL A C 1
ATOM 3421 O O . VAL A 1 448 ? 5.152 6.678 -1.119 1.00 96.19 448 VAL A O 1
ATOM 3424 N N . ASP A 1 449 ? 4.937 5.896 -3.214 1.00 93.75 449 ASP A N 1
ATOM 3425 C CA . ASP A 1 449 ? 6.380 5.741 -3.414 1.00 93.75 449 ASP A CA 1
ATOM 3426 C C . ASP A 1 449 ? 7.007 7.093 -3.809 1.00 93.75 449 ASP A C 1
ATOM 3428 O O . ASP A 1 449 ? 6.436 7.827 -4.625 1.00 93.75 449 ASP A O 1
ATOM 3432 N N . PRO A 1 450 ? 8.196 7.437 -3.288 1.00 89.94 450 PRO A N 1
ATOM 3433 C CA . PRO A 1 450 ? 8.923 8.606 -3.761 1.00 89.94 450 PRO A CA 1
ATOM 3434 C C . PRO A 1 450 ? 9.374 8.418 -5.217 1.00 89.94 450 PRO A C 1
ATOM 3436 O O . PRO A 1 450 ? 9.659 7.308 -5.670 1.00 89.94 450 PRO A O 1
ATOM 3439 N N . LEU A 1 451 ? 9.484 9.530 -5.943 1.00 89.88 451 LEU A N 1
ATOM 3440 C CA . LEU A 1 451 ? 10.071 9.599 -7.281 1.00 89.88 451 LEU A CA 1
ATOM 3441 C C . LEU A 1 451 ? 11.164 10.667 -7.296 1.00 89.88 451 LEU A C 1
ATOM 3443 O O . LEU A 1 451 ? 11.136 11.609 -6.505 1.00 89.88 451 LEU A O 1
ATOM 3447 N N . SER A 1 452 ? 12.094 10.565 -8.247 1.00 87.56 452 SER A N 1
ATOM 3448 C CA . SER A 1 452 ? 13.100 11.606 -8.452 1.00 87.56 452 SER A CA 1
ATOM 3449 C C . SER A 1 452 ? 12.464 12.957 -8.795 1.00 87.56 452 SER A C 1
ATOM 3451 O O . SER A 1 452 ? 11.401 13.037 -9.412 1.00 87.56 452 SER A O 1
ATOM 3453 N N . SER A 1 453 ? 13.145 14.051 -8.452 1.00 87.44 453 SER A N 1
ATOM 3454 C CA . SER A 1 453 ? 12.647 15.410 -8.707 1.00 87.44 453 SER A CA 1
ATOM 3455 C C . SER A 1 453 ? 12.365 15.685 -10.192 1.00 87.44 453 SER A C 1
ATOM 3457 O O . SER A 1 453 ? 11.403 16.381 -10.523 1.00 87.44 453 SER A O 1
ATOM 3459 N N . SER A 1 454 ? 13.151 15.099 -11.103 1.00 88.50 454 SER A N 1
ATOM 3460 C CA . SER A 1 454 ? 12.920 15.189 -12.550 1.00 88.50 454 SER A CA 1
ATOM 3461 C C . SER A 1 454 ? 11.656 14.445 -12.986 1.00 88.50 454 SER A C 1
ATOM 3463 O O . SER A 1 454 ? 10.906 14.964 -13.812 1.00 88.50 454 SER A O 1
ATOM 3465 N N . ALA A 1 455 ? 11.379 13.275 -12.404 1.00 91.31 455 ALA A N 1
ATOM 3466 C CA . ALA A 1 455 ? 10.141 12.536 -12.630 1.00 91.31 455 ALA A CA 1
ATOM 3467 C C . ALA A 1 455 ? 8.920 13.315 -12.123 1.00 91.31 455 ALA A C 1
ATOM 3469 O O . ALA A 1 455 ? 7.955 13.491 -12.864 1.00 91.31 455 ALA A O 1
ATOM 3470 N N . VAL A 1 456 ? 8.985 13.858 -10.903 1.00 92.75 456 VAL A N 1
ATOM 3471 C CA . VAL A 1 456 ? 7.906 14.686 -10.338 1.00 92.75 456 VAL A CA 1
ATOM 3472 C C . VAL A 1 456 ? 7.640 15.911 -11.218 1.00 92.75 456 VAL A C 1
ATOM 3474 O O . VAL A 1 456 ? 6.492 16.181 -11.566 1.00 92.75 456 VAL A O 1
ATOM 3477 N N . THR A 1 457 ? 8.694 16.597 -11.668 1.00 92.50 457 THR A N 1
ATOM 3478 C CA . THR A 1 457 ? 8.582 17.737 -12.597 1.00 92.50 457 THR A CA 1
ATOM 3479 C C . THR A 1 457 ? 7.933 17.330 -13.924 1.00 92.50 457 THR A C 1
ATOM 3481 O O . THR A 1 457 ? 7.087 18.051 -14.454 1.00 92.50 457 THR A O 1
ATOM 3484 N N . ALA A 1 458 ? 8.281 16.161 -14.470 1.00 90.94 458 ALA A N 1
ATOM 3485 C CA . ALA A 1 458 ? 7.664 15.660 -15.695 1.00 90.94 458 ALA A CA 1
ATOM 3486 C C . ALA A 1 458 ? 6.154 15.424 -15.517 1.00 90.94 458 ALA A C 1
ATOM 3488 O O . ALA A 1 458 ? 5.364 15.849 -16.360 1.00 90.94 458 ALA A O 1
ATOM 3489 N N . ILE A 1 459 ? 5.740 14.827 -14.395 1.00 92.19 459 ILE A N 1
ATOM 3490 C CA . ILE A 1 459 ? 4.325 14.588 -14.077 1.00 92.19 459 ILE A CA 1
ATOM 3491 C C . ILE A 1 459 ? 3.577 15.915 -13.865 1.00 92.19 459 ILE A C 1
ATOM 3493 O O . ILE A 1 459 ? 2.463 16.080 -14.364 1.00 92.19 459 ILE A O 1
ATOM 3497 N N . GLN A 1 460 ? 4.193 16.897 -13.198 1.00 94.06 460 GLN A N 1
ATOM 3498 C CA . GLN A 1 460 ? 3.636 18.249 -13.063 1.00 94.06 460 GLN A CA 1
ATOM 3499 C C . GLN A 1 460 ? 3.398 18.910 -14.430 1.00 94.06 460 GLN A C 1
ATOM 3501 O O . GLN A 1 460 ? 2.340 19.500 -14.645 1.00 94.06 460 GLN A O 1
ATOM 3506 N N . ASN A 1 461 ? 4.338 18.772 -15.371 1.00 90.94 461 ASN A N 1
ATOM 3507 C CA . ASN A 1 461 ? 4.196 19.303 -16.729 1.00 90.94 461 ASN A CA 1
ATOM 3508 C C . ASN A 1 461 ? 3.078 18.602 -17.516 1.00 90.94 461 ASN A C 1
ATOM 3510 O O . ASN A 1 461 ? 2.326 19.268 -18.229 1.00 90.94 461 ASN A O 1
ATOM 3514 N N . ILE A 1 462 ? 2.931 17.281 -17.361 1.00 88.19 462 ILE A N 1
ATOM 3515 C CA . ILE A 1 462 ? 1.822 16.513 -17.952 1.00 88.19 462 ILE A CA 1
ATOM 3516 C C . ILE A 1 462 ? 0.487 17.018 -17.403 1.00 88.19 462 ILE A C 1
ATOM 3518 O O . ILE A 1 462 ? -0.418 17.332 -18.174 1.00 88.19 462 ILE A O 1
ATOM 3522 N N . LYS A 1 463 ? 0.381 17.182 -16.080 1.00 88.94 463 LYS A N 1
ATOM 3523 C CA . LYS A 1 463 ? -0.813 17.742 -15.440 1.00 88.94 463 LYS A CA 1
ATOM 3524 C C . LYS A 1 463 ? -1.122 19.157 -15.935 1.00 88.94 463 LYS A C 1
ATOM 3526 O O . LYS A 1 463 ? -2.274 19.455 -16.238 1.00 88.94 463 LYS A O 1
ATOM 3531 N N . ALA A 1 464 ? -0.117 20.031 -16.026 1.00 88.94 464 ALA A N 1
ATOM 3532 C CA . ALA A 1 464 ? -0.285 21.407 -16.500 1.00 88.94 464 ALA A CA 1
ATOM 3533 C C . ALA A 1 464 ? -0.788 21.467 -17.954 1.00 88.94 464 ALA A C 1
ATOM 3535 O O . ALA A 1 464 ? -1.560 22.357 -18.304 1.00 88.94 464 ALA A O 1
ATOM 3536 N N . ALA A 1 465 ? -0.421 20.479 -18.773 1.00 85.38 465 ALA A N 1
ATOM 3537 C CA . ALA A 1 465 ? -0.943 20.282 -20.124 1.00 85.38 465 ALA A CA 1
ATOM 3538 C C . ALA A 1 465 ? -2.324 19.591 -20.165 1.00 85.38 465 ALA A C 1
ATOM 3540 O O . ALA A 1 465 ? -2.781 19.194 -21.233 1.00 85.38 465 ALA A O 1
ATOM 3541 N N . SER A 1 466 ? -3.010 19.451 -19.023 1.00 79.25 466 SER A N 1
ATOM 3542 C CA . SER A 1 466 ? -4.278 18.713 -18.876 1.00 79.25 466 SER A CA 1
ATOM 3543 C C . SER A 1 466 ? -4.193 17.226 -19.248 1.00 79.25 466 SER A C 1
ATOM 3545 O O . SER A 1 466 ? -5.208 16.598 -19.545 1.00 79.25 466 SER A O 1
ATOM 3547 N N . GLY A 1 467 ? -2.990 16.647 -19.220 1.00 76.44 467 GLY A N 1
ATOM 3548 C CA . GLY A 1 467 ? -2.784 15.212 -19.355 1.00 76.44 467 GLY A CA 1
ATOM 3549 C C . GLY A 1 467 ? -3.213 14.460 -18.095 1.00 76.44 467 GLY A C 1
ATOM 3550 O O . GLY A 1 467 ? -3.191 15.001 -16.983 1.00 76.44 467 GLY A O 1
ATOM 3551 N N . ALA A 1 468 ? -3.585 13.189 -18.257 1.00 82.50 468 ALA A N 1
ATOM 3552 C CA . ALA A 1 468 ? -3.857 12.335 -17.108 1.00 82.50 468 ALA A CA 1
ATOM 3553 C C . ALA A 1 468 ? -2.544 12.038 -16.382 1.00 82.50 468 ALA A C 1
ATOM 3555 O O . ALA A 1 468 ? -1.611 11.470 -16.946 1.00 82.50 468 ALA A O 1
ATOM 3556 N N . TRP A 1 469 ? -2.475 12.482 -15.134 1.00 91.06 469 TRP A N 1
ATOM 3557 C CA . TRP A 1 469 ? -1.270 12.435 -14.312 1.00 91.06 469 TRP A CA 1
ATOM 3558 C C . TRP A 1 469 ? -1.420 11.465 -13.141 1.00 91.06 469 TRP A C 1
ATOM 3560 O O . TRP A 1 469 ? -0.422 10.991 -12.607 1.00 91.06 469 TRP A O 1
ATOM 3570 N N . LEU A 1 470 ? -2.655 11.145 -12.739 1.00 92.94 470 LEU A N 1
ATOM 3571 C CA . LEU A 1 470 ? -2.914 10.316 -11.566 1.00 92.94 470 LEU A CA 1
ATOM 3572 C C . LEU A 1 470 ? -2.478 8.860 -11.789 1.00 92.94 470 LEU A C 1
ATOM 3574 O O . LEU A 1 470 ? -2.007 8.220 -10.855 1.00 92.94 470 LEU A O 1
ATOM 3578 N N . SER A 1 471 ? -2.538 8.359 -13.029 1.00 89.31 471 SER A N 1
ATOM 3579 C CA . SER A 1 471 ? -1.971 7.055 -13.409 1.00 89.31 471 SER A CA 1
ATOM 3580 C C . SER A 1 471 ? -0.439 7.012 -13.399 1.00 89.31 471 SER A C 1
ATOM 3582 O O . SER A 1 471 ? 0.139 5.927 -13.382 1.00 89.31 471 SER A O 1
ATOM 3584 N N . LEU A 1 472 ? 0.221 8.173 -13.333 1.00 91.81 472 LEU A N 1
ATOM 3585 C CA . LEU A 1 472 ? 1.673 8.310 -13.199 1.00 91.81 472 LEU A CA 1
ATOM 3586 C C . LEU A 1 472 ? 2.116 8.535 -11.746 1.00 91.81 472 LEU A C 1
ATOM 3588 O O . LEU A 1 472 ? 3.304 8.704 -11.486 1.00 91.81 472 LEU A O 1
ATOM 3592 N N . MET A 1 473 ? 1.183 8.516 -10.791 1.00 94.44 473 MET A N 1
ATOM 3593 C CA . MET A 1 473 ? 1.483 8.589 -9.363 1.00 94.44 473 MET A CA 1
ATOM 3594 C C . MET A 1 473 ? 1.577 7.175 -8.769 1.00 94.44 473 MET A C 1
ATOM 3596 O O . MET A 1 473 ? 0.621 6.400 -8.881 1.00 94.44 473 MET A O 1
ATOM 3600 N N . PRO A 1 474 ? 2.678 6.809 -8.089 1.00 94.81 474 PRO A N 1
ATOM 3601 C CA . PRO A 1 474 ? 2.855 5.474 -7.524 1.00 94.81 474 PRO A CA 1
ATOM 3602 C C . PRO A 1 474 ? 2.177 5.357 -6.150 1.00 94.81 474 PRO A C 1
ATOM 3604 O O . PRO A 1 474 ? 2.836 5.196 -5.125 1.00 94.81 474 PRO A O 1
ATOM 3607 N N . PHE A 1 475 ? 0.848 5.482 -6.121 1.00 96.69 475 PHE A N 1
ATOM 3608 C CA . PHE A 1 475 ? 0.054 5.413 -4.892 1.00 96.69 475 PHE A CA 1
ATOM 3609 C C . PHE A 1 475 ? -0.677 4.075 -4.724 1.00 96.69 475 PHE A C 1
ATOM 3611 O O . PHE A 1 475 ? -1.006 3.395 -5.706 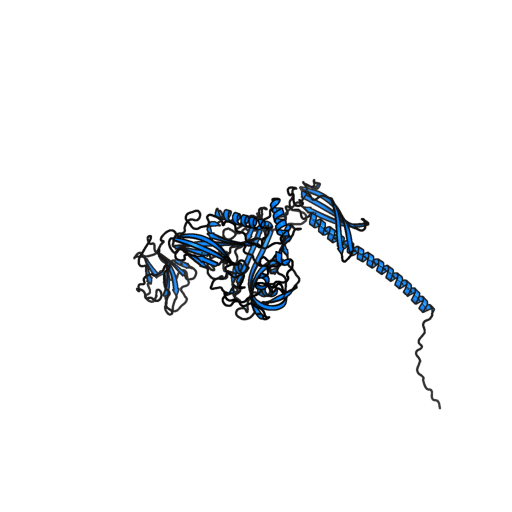1.00 96.69 475 PHE A O 1
ATOM 3618 N N . TYR A 1 476 ? -0.968 3.743 -3.465 1.00 96.88 476 TYR A N 1
ATOM 3619 C CA . TYR A 1 476 ? -1.638 2.517 -3.039 1.00 96.88 476 TYR A CA 1
ATOM 3620 C C . TYR A 1 476 ? -2.574 2.833 -1.874 1.00 96.88 476 TYR A C 1
ATOM 3622 O O . TYR A 1 476 ? -2.147 3.242 -0.795 1.00 96.88 476 TYR A O 1
ATOM 3630 N N . GLU A 1 477 ? -3.870 2.667 -2.111 1.00 96.38 477 GLU A N 1
ATOM 3631 C CA . GLU A 1 477 ? -4.917 2.914 -1.124 1.00 96.38 477 GLU A CA 1
ATOM 3632 C C . GLU A 1 477 ? -5.341 1.564 -0.531 1.00 96.38 477 GLU A C 1
ATOM 3634 O O . GLU A 1 477 ? -5.846 0.701 -1.248 1.00 96.38 477 GLU A O 1
ATOM 3639 N N . ILE A 1 478 ? -5.033 1.338 0.747 1.00 96.31 478 ILE A N 1
ATOM 3640 C CA . ILE A 1 478 ? -5.067 0.029 1.404 1.00 96.31 478 ILE A CA 1
ATOM 3641 C C . ILE A 1 478 ? -6.137 0.009 2.498 1.00 96.31 478 ILE A C 1
ATOM 3643 O O . ILE A 1 478 ? -6.151 0.859 3.389 1.00 96.31 478 ILE A O 1
ATOM 3647 N N . ASN A 1 479 ? -6.977 -1.033 2.496 1.00 95.75 479 ASN A N 1
ATOM 3648 C CA . ASN A 1 479 ? -7.864 -1.355 3.617 1.00 95.75 479 ASN A CA 1
ATOM 3649 C C . ASN A 1 479 ? -7.051 -1.841 4.827 1.00 95.75 479 ASN A C 1
ATOM 3651 O O . ASN A 1 479 ? -6.763 -3.030 4.952 1.00 95.75 479 ASN A O 1
ATOM 3655 N N . SER A 1 480 ? -6.675 -0.932 5.720 1.00 95.00 480 SER A N 1
ATOM 3656 C CA . SER A 1 480 ? -5.769 -1.208 6.833 1.00 95.00 480 SER A CA 1
ATOM 3657 C C . SER A 1 480 ? -6.489 -1.553 8.138 1.00 95.00 480 SER A C 1
ATOM 3659 O O . SER A 1 480 ? -5.843 -1.585 9.181 1.00 95.00 480 SER A O 1
ATOM 3661 N N . VAL A 1 481 ? -7.793 -1.863 8.115 1.00 93.62 481 VAL A N 1
ATOM 3662 C CA . VAL A 1 481 ? -8.599 -2.144 9.327 1.00 93.62 481 VAL A CA 1
ATOM 3663 C C . VAL A 1 481 ? -7.961 -3.186 10.223 1.00 93.62 481 VAL A C 1
ATOM 3665 O O . VAL A 1 481 ? -7.781 -2.972 11.420 1.00 93.62 481 VAL A O 1
ATOM 3668 N N . LEU A 1 482 ? -7.603 -4.305 9.608 1.00 91.06 482 LEU A N 1
ATOM 3669 C CA . LEU A 1 482 ? -7.039 -5.474 10.261 1.00 91.06 482 LEU A CA 1
ATOM 3670 C C . LEU A 1 482 ? -5.539 -5.314 10.586 1.00 91.06 482 LEU A C 1
ATOM 3672 O O . LEU A 1 482 ? -4.951 -6.209 11.189 1.00 91.06 482 LEU A O 1
ATOM 3676 N N . LEU A 1 483 ? -4.935 -4.183 10.206 1.00 91.88 483 LEU A N 1
ATOM 3677 C CA . LEU A 1 483 ? -3.506 -3.885 10.345 1.00 91.88 483 LEU A CA 1
ATOM 3678 C C . LEU A 1 483 ? -3.233 -2.670 11.244 1.00 91.88 483 LEU A C 1
ATOM 3680 O O . LEU A 1 483 ? -2.146 -2.536 11.787 1.00 91.88 483 LEU A O 1
ATOM 3684 N N . SER A 1 484 ? -4.209 -1.775 11.398 1.00 92.50 484 SER A N 1
ATOM 3685 C CA . SER A 1 484 ? -4.098 -0.558 12.205 1.00 92.50 484 SER A CA 1
ATOM 3686 C C . SER A 1 484 ? -4.350 -0.861 13.677 1.00 92.50 484 SER A C 1
ATOM 3688 O O . SER A 1 484 ? -5.026 -1.836 14.009 1.00 92.50 484 SER A O 1
ATOM 3690 N N . ASN A 1 485 ? -3.846 0.002 14.553 1.00 90.75 485 ASN A N 1
ATOM 3691 C CA . ASN A 1 485 ? -4.104 -0.056 15.985 1.00 90.75 485 ASN A CA 1
ATOM 3692 C C . ASN A 1 485 ? -5.248 0.877 16.363 1.00 90.75 485 ASN A C 1
ATOM 3694 O O . ASN A 1 485 ? -5.228 2.056 16.008 1.00 90.75 485 ASN A O 1
ATOM 3698 N N . TRP A 1 486 ? -6.229 0.338 17.076 1.00 93.00 486 TRP A N 1
ATOM 3699 C CA . TRP A 1 486 ? -7.480 1.013 17.394 1.00 93.00 486 TRP A CA 1
ATOM 3700 C C . TRP A 1 486 ? -7.556 1.417 18.861 1.00 93.00 486 TRP A C 1
ATOM 3702 O O . TRP A 1 486 ? -7.114 0.692 19.751 1.00 93.00 486 TRP A O 1
ATOM 3712 N N . SER A 1 487 ? -8.153 2.576 19.119 1.00 93.62 487 SER A N 1
ATOM 3713 C CA . SER A 1 487 ? -8.358 3.084 20.474 1.00 93.62 487 SER A CA 1
ATOM 3714 C C . SER A 1 487 ? -9.634 3.918 20.583 1.00 93.62 487 SER A C 1
ATOM 3716 O O . SER A 1 487 ? -10.099 4.511 19.609 1.00 93.62 487 SER A O 1
ATOM 3718 N N . SER A 1 488 ? -10.200 3.953 21.792 1.00 95.69 488 SER A N 1
ATOM 3719 C CA . SER A 1 488 ? -11.297 4.847 22.174 1.00 95.69 488 SER A CA 1
ATOM 3720 C C . SER A 1 488 ? -10.837 5.724 23.329 1.00 95.69 488 SER A C 1
ATOM 3722 O O . SER A 1 488 ? -10.223 5.231 24.277 1.00 95.69 488 SER A O 1
ATOM 3724 N N . THR A 1 489 ? -11.132 7.021 23.267 1.00 96.06 489 THR A N 1
ATOM 3725 C CA . THR A 1 489 ? -10.741 7.967 24.323 1.00 96.06 489 THR A CA 1
ATOM 3726 C C . THR A 1 489 ? -11.634 7.889 25.561 1.00 96.06 489 THR A C 1
ATOM 3728 O O . THR A 1 489 ? -11.220 8.310 26.639 1.00 96.06 489 THR A O 1
ATOM 3731 N N . ASN A 1 490 ? -12.843 7.339 25.428 1.00 89.50 490 ASN A N 1
ATOM 3732 C CA . ASN A 1 490 ? -13.806 7.166 26.510 1.00 89.50 490 ASN A CA 1
ATOM 3733 C C . ASN A 1 490 ? -14.519 5.809 26.375 1.00 89.50 490 ASN A C 1
ATOM 3735 O O . ASN A 1 490 ? -15.607 5.696 25.806 1.00 89.50 490 ASN A O 1
ATOM 3739 N N . MET A 1 491 ? -13.868 4.766 26.897 1.00 87.25 491 MET A N 1
ATOM 3740 C CA . MET A 1 491 ? -14.364 3.384 26.873 1.00 87.25 491 MET A CA 1
ATOM 3741 C C . MET A 1 491 ? -15.733 3.183 27.553 1.00 87.25 491 MET A C 1
ATOM 3743 O O . MET A 1 491 ? -16.515 2.397 27.020 1.00 87.25 491 MET A O 1
ATOM 3747 N N . PRO A 1 492 ? -16.076 3.891 28.652 1.00 83.44 492 PRO A N 1
ATOM 3748 C CA . PRO A 1 492 ? -17.436 3.877 29.199 1.00 83.44 492 PRO A CA 1
ATOM 3749 C C . PRO A 1 492 ? -18.540 4.326 28.227 1.00 83.44 492 PRO A C 1
ATOM 3751 O O . PRO A 1 492 ? -19.690 3.942 28.411 1.00 83.44 492 PRO A O 1
ATOM 3754 N N . VAL A 1 493 ? -18.221 5.124 27.197 1.00 84.69 493 VAL A N 1
ATOM 3755 C CA . VAL A 1 493 ? -19.181 5.515 26.148 1.00 84.69 493 VAL A CA 1
ATOM 3756 C C . VAL A 1 493 ? -19.179 4.500 25.011 1.00 84.69 493 VAL A C 1
ATOM 3758 O O . VAL A 1 493 ? -20.227 3.975 24.646 1.00 84.69 493 VAL A O 1
ATOM 3761 N N . ALA A 1 494 ? -18.011 4.187 24.451 1.00 89.12 494 ALA A N 1
ATOM 3762 C CA . ALA A 1 494 ? -17.886 3.127 23.456 1.00 89.12 494 ALA A CA 1
ATOM 3763 C C . ALA A 1 494 ? -16.487 2.512 23.479 1.00 89.12 494 ALA A C 1
ATOM 3765 O O . ALA A 1 494 ? -15.487 3.225 23.593 1.00 89.12 494 ALA A O 1
ATOM 3766 N N . THR A 1 495 ? -16.406 1.196 23.316 1.00 89.62 495 THR A N 1
ATOM 3767 C CA . THR A 1 495 ? -15.145 0.473 23.111 1.00 89.62 495 THR A CA 1
ATOM 3768 C C . THR A 1 495 ? -14.930 0.198 21.627 1.00 89.62 495 THR A C 1
ATOM 3770 O O . THR A 1 495 ? -15.865 0.275 20.830 1.00 89.62 495 THR A O 1
ATOM 3773 N N . VAL A 1 496 ? -13.692 -0.117 21.247 1.00 92.00 496 VAL A N 1
ATOM 3774 C CA . VAL A 1 496 ? -13.344 -0.559 19.895 1.00 92.00 496 VAL A CA 1
ATOM 3775 C C . VAL A 1 496 ? -12.464 -1.797 19.986 1.00 92.00 496 VAL A C 1
ATOM 3777 O O . VAL A 1 496 ? -11.521 -1.827 20.775 1.00 92.00 496 VAL A O 1
ATOM 3780 N N . GLU A 1 497 ? -12.793 -2.818 19.201 1.00 87.94 497 GLU A N 1
ATOM 3781 C CA . GLU A 1 497 ? -12.003 -4.045 19.140 1.00 87.94 497 GLU A CA 1
ATOM 3782 C C . GLU A 1 497 ? -10.635 -3.786 18.504 1.00 87.94 497 GLU A C 1
ATOM 3784 O O . GLU A 1 497 ? -10.516 -3.055 17.513 1.00 87.94 497 GLU A O 1
ATOM 3789 N N . ASN A 1 498 ? -9.608 -4.410 19.078 1.00 87.31 498 ASN A N 1
ATOM 3790 C CA . ASN A 1 498 ? -8.215 -4.276 18.664 1.00 87.31 498 ASN A CA 1
ATOM 3791 C C . ASN A 1 498 ? -7.428 -5.562 18.967 1.00 87.31 498 ASN A C 1
ATOM 3793 O O . ASN A 1 498 ? -6.444 -5.551 19.703 1.00 87.31 498 ASN A O 1
ATOM 3797 N N . GLU A 1 499 ? -7.912 -6.697 18.466 1.00 82.25 499 GLU A N 1
ATOM 3798 C CA . GLU A 1 499 ? -7.279 -7.999 18.699 1.00 82.25 499 GLU A CA 1
ATOM 3799 C C . GLU A 1 499 ? -5.918 -8.102 17.998 1.00 82.25 499 GLU A C 1
ATOM 3801 O O . GLU A 1 499 ? -5.676 -7.434 16.996 1.00 82.25 499 GLU A O 1
ATOM 3806 N N . GLY A 1 500 ? -5.017 -8.961 18.479 1.00 78.81 500 GLY A N 1
ATOM 3807 C CA . GLY A 1 500 ? -3.744 -9.221 17.799 1.00 78.81 500 GLY A CA 1
ATOM 3808 C C . GLY A 1 500 ? -3.944 -9.718 16.362 1.00 78.81 500 GLY A C 1
ATOM 3809 O O . GLY A 1 500 ? -4.938 -10.374 16.057 1.00 78.81 500 GLY A O 1
ATOM 3810 N N . VAL A 1 501 ? -3.006 -9.399 15.466 1.00 80.69 501 VAL A N 1
ATOM 3811 C CA . VAL A 1 501 ? -3.077 -9.877 14.078 1.00 80.69 501 VAL A CA 1
ATOM 3812 C C . VAL A 1 501 ? -2.965 -11.397 14.048 1.00 80.69 501 VAL A C 1
ATOM 3814 O O . VAL A 1 501 ? -2.043 -11.963 14.629 1.00 80.69 501 VAL A O 1
ATOM 3817 N N . VAL A 1 502 ? -3.895 -12.049 13.349 1.00 80.38 502 VAL A N 1
ATOM 3818 C CA . VAL A 1 502 ? -3.890 -13.496 13.093 1.00 80.38 502 VAL A CA 1
ATOM 3819 C C . VAL A 1 502 ? -4.153 -13.777 11.615 1.00 80.38 502 VAL A C 1
ATOM 3821 O O . VAL A 1 502 ? -4.534 -12.893 10.848 1.00 80.38 502 VAL A O 1
ATOM 3824 N N . THR A 1 503 ? -3.963 -15.030 11.206 1.00 82.31 503 THR A N 1
ATOM 3825 C CA . THR A 1 503 ? -4.272 -15.471 9.843 1.00 82.31 503 THR A CA 1
ATOM 3826 C C . THR A 1 503 ? -5.762 -15.345 9.538 1.00 82.31 503 THR A C 1
ATOM 3828 O O . THR A 1 503 ? -6.595 -15.903 10.254 1.00 82.31 503 THR A O 1
ATOM 3831 N N . VAL A 1 504 ? -6.101 -14.680 8.431 1.00 76.81 504 VAL A N 1
ATOM 3832 C CA . VAL A 1 504 ? -7.481 -14.645 7.921 1.00 76.81 504 VAL A CA 1
ATOM 3833 C C . VAL A 1 504 ? -7.804 -15.968 7.224 1.00 76.81 504 VAL A C 1
ATOM 3835 O O . VAL A 1 504 ? -7.198 -16.306 6.210 1.00 76.81 504 VAL A O 1
ATOM 3838 N N . VAL A 1 505 ? -8.763 -16.727 7.763 1.00 72.50 505 VAL A N 1
ATOM 3839 C CA . VAL A 1 505 ? -9.073 -18.097 7.303 1.00 72.50 505 VAL A CA 1
ATOM 3840 C C . VAL A 1 505 ? -10.081 -18.117 6.149 1.00 72.50 505 VAL A C 1
ATOM 3842 O O . VAL A 1 505 ? -9.945 -18.924 5.232 1.00 72.50 505 VAL A O 1
ATOM 3845 N N . ASP A 1 506 ? -11.073 -17.221 6.167 1.00 73.75 506 ASP A N 1
ATOM 3846 C CA . ASP A 1 506 ? -12.112 -17.120 5.131 1.00 73.75 506 ASP A CA 1
ATOM 3847 C C . ASP A 1 506 ? -12.318 -15.657 4.698 1.00 73.75 506 ASP A C 1
ATOM 3849 O O . ASP A 1 506 ? -13.287 -14.999 5.090 1.00 73.75 506 ASP A O 1
ATOM 3853 N N . PRO A 1 507 ? -11.394 -15.102 3.895 1.00 77.62 507 PRO A N 1
ATOM 3854 C CA . PRO A 1 507 ? -11.477 -13.708 3.471 1.00 77.62 507 PRO A CA 1
ATOM 3855 C C . PRO A 1 507 ? -12.638 -13.430 2.505 1.00 77.62 507 PRO A C 1
ATOM 3857 O O . PRO A 1 507 ? -12.979 -12.262 2.295 1.00 77.62 507 PRO A O 1
ATOM 3860 N N . ALA A 1 508 ? -13.231 -14.464 1.897 1.00 71.81 508 ALA A N 1
ATOM 3861 C CA . ALA A 1 508 ? -14.322 -14.317 0.940 1.00 71.81 508 ALA A CA 1
ATOM 3862 C C . ALA A 1 508 ? -15.663 -14.091 1.645 1.00 71.81 508 ALA A C 1
ATOM 3864 O O . ALA A 1 508 ? -16.399 -13.184 1.258 1.00 71.81 508 ALA A O 1
ATOM 3865 N N . LEU A 1 509 ? -15.961 -14.882 2.681 1.00 69.44 509 LEU A N 1
ATOM 3866 C CA . LEU A 1 509 ? -17.247 -14.829 3.382 1.00 69.44 509 LEU A CA 1
ATOM 3867 C C . LEU A 1 509 ? -17.173 -14.117 4.734 1.00 69.44 509 LEU A C 1
ATOM 3869 O O . LEU A 1 509 ? -18.194 -13.625 5.208 1.00 69.44 509 LEU A O 1
ATOM 3873 N N . ASN A 1 510 ? -15.996 -14.061 5.365 1.00 73.88 510 ASN A N 1
ATOM 3874 C CA . ASN A 1 510 ? -15.865 -13.590 6.741 1.00 73.88 510 ASN A CA 1
ATOM 3875 C C . ASN A 1 510 ? -14.532 -12.874 7.013 1.00 73.88 510 ASN A C 1
ATOM 3877 O O . ASN A 1 510 ? -13.788 -13.210 7.939 1.00 73.88 510 ASN A O 1
ATOM 3881 N N . TYR A 1 511 ? -14.236 -11.860 6.199 1.00 78.62 511 TYR A N 1
ATOM 3882 C CA . TYR A 1 511 ? -12.987 -11.102 6.290 1.00 78.62 511 TYR A CA 1
ATOM 3883 C C . TYR A 1 511 ? -12.735 -10.510 7.690 1.00 78.62 511 TYR A C 1
ATOM 3885 O O . TYR A 1 511 ? -11.626 -10.610 8.200 1.00 78.62 511 TYR A O 1
ATOM 3893 N N . TYR A 1 512 ? -13.775 -9.984 8.345 1.00 80.38 512 TYR A N 1
ATOM 3894 C CA . TYR A 1 512 ? -13.694 -9.372 9.680 1.00 80.38 512 TYR A CA 1
ATOM 3895 C C . TYR A 1 512 ? -13.964 -10.339 10.846 1.00 80.38 512 TYR A C 1
ATOM 3897 O O . TYR A 1 512 ? -14.130 -9.894 11.978 1.00 80.38 512 TYR A O 1
ATOM 3905 N N . GLY A 1 513 ? -14.075 -11.648 10.594 1.00 71.88 513 GLY A N 1
ATOM 3906 C CA . GLY A 1 513 ? -14.465 -12.606 11.635 1.00 71.88 513 GLY A CA 1
ATOM 3907 C C . GLY A 1 513 ? -13.397 -13.607 12.052 1.00 71.88 513 GLY A C 1
ATOM 3908 O O . GLY A 1 513 ? -13.670 -14.401 12.946 1.00 71.88 513 GLY A O 1
ATOM 3909 N N . SER A 1 514 ? -12.205 -13.590 11.440 1.00 71.75 514 SER A N 1
ATOM 3910 C CA . SER A 1 514 ? -11.060 -14.365 11.964 1.00 71.75 514 SER A CA 1
ATOM 3911 C C . SER A 1 514 ? -10.482 -13.722 13.230 1.00 71.75 514 SER A C 1
ATOM 3913 O O . SER A 1 514 ? -10.050 -14.430 14.132 1.00 71.75 514 SER A O 1
ATOM 3915 N N . TYR A 1 515 ? -10.514 -12.391 13.286 1.00 73.44 515 TYR A N 1
ATOM 3916 C CA . TYR A 1 515 ? -10.241 -11.556 14.452 1.00 73.44 515 TYR A CA 1
ATOM 3917 C C . TYR A 1 515 ? -10.883 -10.184 14.244 1.00 73.44 515 TYR A C 1
ATOM 3919 O O . TYR A 1 515 ? -11.197 -9.803 13.110 1.00 73.44 515 TYR A O 1
ATOM 3927 N N . LYS A 1 516 ? -11.092 -9.447 15.332 1.00 81.12 516 LYS A N 1
ATOM 3928 C CA . LYS A 1 516 ? -11.838 -8.190 15.351 1.00 81.12 516 LYS A CA 1
ATOM 3929 C C . LYS A 1 516 ? -10.910 -6.996 15.541 1.00 81.12 516 LYS A C 1
ATOM 3931 O O . LYS A 1 516 ? -10.212 -6.865 16.545 1.00 81.12 516 LYS A O 1
ATOM 3936 N N . ARG A 1 517 ? -10.963 -6.076 14.579 1.00 88.38 517 ARG A N 1
ATOM 3937 C CA . ARG A 1 517 ? -10.372 -4.737 14.670 1.00 88.38 517 ARG A CA 1
ATOM 3938 C C . ARG A 1 517 ? -11.332 -3.695 14.117 1.00 88.38 517 ARG A C 1
ATOM 3940 O O . ARG A 1 517 ? -12.038 -3.957 13.142 1.00 88.38 517 ARG A O 1
ATOM 3947 N N . GLY A 1 518 ? -11.377 -2.524 14.744 1.00 91.31 518 GLY A N 1
ATOM 3948 C CA . GLY A 1 518 ? -12.229 -1.415 14.309 1.00 91.31 518 GLY A CA 1
ATOM 3949 C C . GLY A 1 518 ? -13.729 -1.643 14.510 1.00 91.31 518 GLY A C 1
ATOM 3950 O O . GLY A 1 518 ? -14.529 -0.875 13.986 1.00 91.31 518 GLY A O 1
ATOM 3951 N N . LEU A 1 519 ? -14.139 -2.678 15.251 1.00 92.06 519 LEU A N 1
ATOM 3952 C CA . LEU A 1 519 ? -15.542 -2.911 15.592 1.00 92.06 519 LEU A CA 1
ATOM 3953 C C . LEU A 1 519 ? -15.883 -2.150 16.876 1.00 92.06 519 LEU A C 1
ATOM 3955 O O . LEU A 1 519 ? -15.370 -2.477 17.942 1.00 92.06 519 LEU A O 1
ATOM 3959 N N . ILE A 1 520 ? -16.743 -1.140 16.780 1.00 92.56 520 ILE A N 1
ATOM 3960 C CA . ILE A 1 520 ? -17.244 -0.404 17.942 1.00 92.56 520 ILE A CA 1
ATOM 3961 C C . ILE A 1 520 ? -18.284 -1.247 18.678 1.00 92.56 520 ILE A C 1
ATOM 3963 O O . ILE A 1 520 ? -19.155 -1.827 18.030 1.00 92.56 520 ILE A O 1
ATOM 3967 N N . SER A 1 521 ? -18.255 -1.214 20.012 1.00 88.56 521 SER A N 1
ATOM 3968 C CA . SER A 1 521 ? -19.398 -1.562 20.866 1.00 88.56 521 SER A CA 1
ATOM 3969 C C . SER A 1 521 ? -19.859 -0.325 21.638 1.00 88.56 521 SER A C 1
ATOM 3971 O O . SER A 1 521 ? -19.085 0.264 22.392 1.00 88.56 521 SER A O 1
ATOM 3973 N N . ALA A 1 522 ? -21.109 0.093 21.439 1.00 89.00 522 ALA A N 1
ATOM 3974 C CA . ALA A 1 522 ? -21.694 1.240 22.130 1.00 89.00 522 ALA A CA 1
ATOM 3975 C C . ALA A 1 522 ? -22.047 0.861 23.578 1.00 89.00 522 ALA A C 1
ATOM 3977 O O . ALA A 1 522 ? -22.976 0.084 23.804 1.00 89.00 522 ALA A O 1
ATOM 3978 N N . VAL A 1 523 ? -21.307 1.397 24.551 1.00 82.06 523 VAL A N 1
ATOM 3979 C CA . VAL A 1 523 ? -21.368 0.985 25.962 1.00 82.06 523 VAL A CA 1
ATOM 3980 C C . VAL A 1 523 ? -22.309 1.849 26.779 1.00 82.06 523 VAL A C 1
ATOM 3982 O O . VAL A 1 523 ? -23.084 1.282 27.533 1.00 82.06 523 VAL A O 1
ATOM 3985 N N . GLY A 1 524 ? -22.283 3.171 26.632 1.00 73.88 524 GLY A N 1
ATOM 3986 C CA . GLY A 1 524 ? -23.046 4.095 27.472 1.00 73.88 524 GLY A CA 1
ATOM 3987 C C . GLY A 1 524 ? -23.291 5.428 26.778 1.00 73.88 524 GLY A C 1
ATOM 3988 O O . GLY A 1 524 ? -22.570 5.793 25.849 1.00 73.88 524 GLY A O 1
ATOM 3989 N N . GLY A 1 525 ? -24.327 6.149 27.205 1.00 82.88 525 GLY A N 1
ATOM 3990 C CA . GLY A 1 525 ? -24.690 7.432 26.605 1.00 82.88 525 GLY A CA 1
ATOM 3991 C C . GLY A 1 525 ? -23.571 8.475 26.714 1.00 82.88 525 GLY A C 1
ATOM 3992 O O . GLY A 1 525 ? -22.970 8.652 27.774 1.00 82.88 525 GLY A O 1
ATOM 3993 N N . GLY A 1 526 ? -23.303 9.199 25.626 1.00 87.81 526 GLY A N 1
ATOM 3994 C CA . GLY A 1 526 ? -22.300 10.264 25.607 1.00 87.81 526 GLY A CA 1
ATOM 3995 C C . GLY A 1 526 ? -21.564 10.385 24.279 1.00 87.81 526 GLY A C 1
ATOM 3996 O O . GLY A 1 526 ? -22.031 9.924 23.239 1.00 87.81 526 GLY A O 1
ATOM 3997 N N . THR A 1 527 ? -20.392 11.016 24.316 1.00 93.62 527 THR A N 1
ATOM 3998 C CA . THR A 1 527 ? -19.531 11.200 23.143 1.00 93.62 527 THR A CA 1
ATOM 3999 C C . THR A 1 527 ? -18.123 10.694 23.438 1.00 93.62 527 THR A C 1
ATOM 4001 O O . THR A 1 527 ? -17.567 10.959 24.505 1.00 93.62 527 THR A O 1
ATOM 4004 N N . THR A 1 528 ? -17.542 9.968 22.487 1.00 95.75 528 THR A N 1
ATOM 4005 C CA . THR A 1 528 ? -16.145 9.518 22.503 1.00 95.75 528 THR A CA 1
ATOM 4006 C C . THR A 1 528 ? -15.494 9.773 21.146 1.00 95.75 528 THR A C 1
ATOM 4008 O O . THR A 1 528 ? -16.182 10.023 20.157 1.00 95.75 528 THR A O 1
ATOM 4011 N N . SER A 1 529 ? -14.166 9.717 21.094 1.00 97.31 529 SER A N 1
ATOM 4012 C CA . SER A 1 529 ? -13.421 9.634 19.839 1.00 97.31 529 SER A CA 1
ATOM 4013 C C . SER A 1 529 ? -12.900 8.214 19.676 1.00 97.31 529 SER A C 1
ATOM 4015 O O . SER A 1 529 ? -12.301 7.668 20.606 1.00 97.31 529 SER A O 1
ATOM 4017 N N . VAL A 1 530 ? -13.134 7.627 18.504 1.00 98.06 530 VAL A N 1
ATOM 4018 C CA . VAL A 1 530 ? -12.561 6.336 18.116 1.00 98.06 530 VAL A CA 1
ATOM 4019 C C . VAL A 1 530 ? -11.574 6.582 16.988 1.00 98.06 530 VAL A C 1
ATOM 4021 O O . VAL A 1 530 ? -11.928 7.172 15.965 1.00 98.06 530 VAL A O 1
ATOM 4024 N N . SER A 1 531 ? -10.335 6.137 17.177 1.00 97.25 531 SER A N 1
ATOM 4025 C CA . SER A 1 531 ? -9.233 6.390 16.250 1.00 97.25 531 SER A CA 1
ATOM 4026 C C . SER A 1 531 ? -8.505 5.120 15.847 1.00 97.25 531 SER A C 1
ATOM 4028 O O . SER A 1 531 ? -8.447 4.156 16.611 1.00 97.25 531 SER A O 1
ATOM 4030 N N . ALA A 1 532 ? -7.920 5.161 14.653 1.00 96.56 532 ALA A N 1
ATOM 4031 C CA . ALA A 1 532 ? -6.974 4.176 14.162 1.00 96.56 532 ALA A CA 1
ATOM 4032 C C . ALA A 1 532 ? -5.634 4.857 13.910 1.00 96.56 532 ALA A C 1
ATOM 4034 O O . ALA A 1 532 ? -5.582 5.996 13.437 1.00 96.56 532 ALA A O 1
ATOM 4035 N N . ALA A 1 533 ? -4.554 4.142 14.189 1.00 93.94 533 ALA A N 1
ATOM 4036 C CA . ALA A 1 533 ? -3.210 4.629 13.978 1.00 93.94 533 ALA A CA 1
ATOM 4037 C C . ALA A 1 533 ? -2.327 3.568 13.315 1.00 93.94 533 ALA A C 1
ATOM 4039 O O . ALA A 1 533 ? -2.480 2.368 13.553 1.00 93.94 533 ALA A O 1
ATOM 4040 N N . SER A 1 534 ? -1.398 4.023 12.478 1.00 92.12 534 SER A N 1
ATOM 4041 C CA . SER A 1 534 ? -0.453 3.180 11.748 1.00 92.12 534 SER A CA 1
ATOM 4042 C C . SER A 1 534 ? 0.938 3.805 11.756 1.00 92.12 534 SER A C 1
ATOM 4044 O O . SER A 1 534 ? 1.080 5.026 11.744 1.00 92.12 534 SER A O 1
ATOM 4046 N N . LEU A 1 535 ? 1.968 2.958 11.757 1.00 89.12 535 LEU A N 1
ATOM 4047 C CA . LEU A 1 535 ? 3.342 3.408 11.559 1.00 89.12 535 LEU A CA 1
ATOM 4048 C C . LEU A 1 535 ? 3.527 3.753 10.087 1.00 89.12 535 LEU A C 1
ATOM 4050 O O . LEU A 1 535 ? 2.834 3.202 9.222 1.00 89.12 535 LEU A O 1
ATOM 4054 N N . ILE A 1 536 ? 4.440 4.681 9.819 1.00 88.38 536 ILE A N 1
ATOM 4055 C CA . ILE A 1 536 ? 4.656 5.188 8.463 1.00 88.38 536 ILE A CA 1
ATOM 4056 C C . ILE A 1 536 ? 5.474 4.257 7.563 1.00 88.38 536 ILE A C 1
ATOM 4058 O O . ILE A 1 536 ? 5.469 4.457 6.352 1.00 88.38 536 ILE A O 1
ATOM 4062 N N . THR A 1 537 ? 6.148 3.266 8.147 1.00 87.69 537 THR A N 1
ATOM 4063 C CA . THR A 1 537 ? 7.048 2.306 7.489 1.00 87.69 537 THR A CA 1
ATOM 4064 C C . THR A 1 537 ? 6.327 1.003 7.115 1.00 87.69 537 THR A C 1
ATOM 4066 O O . THR A 1 537 ? 5.111 0.854 7.305 1.00 87.69 537 THR A O 1
ATOM 4069 N N . ASN A 1 538 ? 7.089 0.004 6.653 1.00 90.69 538 ASN A N 1
ATOM 4070 C CA . ASN A 1 538 ? 6.604 -1.361 6.438 1.00 90.69 538 ASN A CA 1
ATOM 4071 C C . ASN A 1 538 ? 5.916 -1.967 7.679 1.00 90.69 538 ASN A C 1
ATOM 4073 O O . ASN A 1 538 ? 4.992 -2.771 7.527 1.00 90.69 538 ASN A O 1
ATOM 4077 N N . THR A 1 539 ? 6.295 -1.551 8.894 1.00 87.50 539 THR A N 1
ATOM 4078 C CA . THR A 1 539 ? 5.693 -2.014 10.157 1.00 87.50 539 THR A CA 1
ATOM 4079 C C . THR A 1 539 ? 4.185 -1.718 10.226 1.00 87.50 539 THR A C 1
ATOM 4081 O O . THR A 1 539 ? 3.408 -2.489 10.797 1.00 87.50 539 THR A O 1
ATOM 4084 N N . GLY A 1 540 ? 3.727 -0.636 9.581 1.00 89.25 540 GLY A N 1
ATOM 4085 C CA . GLY A 1 540 ? 2.302 -0.308 9.469 1.00 89.25 540 GLY A CA 1
ATOM 4086 C C . GLY A 1 540 ? 1.492 -1.316 8.644 1.00 89.25 540 GLY A C 1
ATOM 4087 O O . GLY A 1 540 ? 0.289 -1.452 8.846 1.00 89.25 540 GLY A O 1
ATOM 4088 N N . VAL A 1 541 ? 2.147 -2.067 7.752 1.00 92.19 541 VAL A N 1
ATOM 4089 C CA . VAL A 1 541 ? 1.498 -3.043 6.863 1.00 92.19 541 VAL A CA 1
ATOM 4090 C C . VAL A 1 541 ? 1.443 -4.444 7.478 1.00 92.19 541 VAL A C 1
ATOM 4092 O O . VAL A 1 541 ? 0.566 -5.215 7.118 1.00 92.19 541 VAL A O 1
ATOM 4095 N N . ILE A 1 542 ? 2.315 -4.785 8.432 1.00 89.12 542 ILE A N 1
ATOM 4096 C CA . ILE A 1 542 ? 2.370 -6.128 9.055 1.00 89.12 542 ILE A CA 1
ATOM 4097 C C . ILE A 1 542 ? 1.532 -6.286 10.334 1.00 89.12 542 ILE A C 1
ATOM 4099 O O . ILE A 1 542 ? 1.491 -7.385 10.894 1.00 89.12 542 ILE A O 1
ATOM 4103 N N . GLY A 1 543 ? 0.863 -5.224 10.803 1.00 77.81 543 GLY A N 1
ATOM 4104 C CA . GLY A 1 543 ? -0.109 -5.341 11.896 1.00 77.81 543 GLY A CA 1
ATOM 4105 C C . GLY A 1 543 ? -0.106 -4.279 12.988 1.00 77.81 543 GLY A C 1
ATOM 4106 O O . GLY A 1 543 ? -0.959 -4.380 13.869 1.00 77.81 543 GLY A O 1
ATOM 4107 N N . HIS A 1 544 ? 0.795 -3.289 12.917 1.00 70.25 544 HIS A N 1
ATOM 4108 C CA . HIS A 1 544 ? 1.041 -2.252 13.930 1.00 70.25 544 HIS A CA 1
ATOM 4109 C C . HIS A 1 544 ? 1.312 -2.797 15.348 1.00 70.25 544 HIS A C 1
ATOM 4111 O O . HIS A 1 544 ? 0.657 -3.707 15.848 1.00 70.25 544 HIS A O 1
ATOM 4117 N N . ARG A 1 545 ? 2.283 -2.215 16.055 1.00 69.38 545 ARG A N 1
ATOM 4118 C CA . ARG A 1 545 ? 2.585 -2.618 17.435 1.00 69.38 545 ARG A CA 1
ATOM 4119 C C . ARG A 1 545 ? 1.426 -2.240 18.366 1.00 69.38 545 ARG A C 1
ATOM 4121 O O . ARG A 1 545 ? 1.165 -1.058 18.571 1.00 69.38 545 ARG A O 1
ATOM 4128 N N . ASP A 1 546 ? 0.797 -3.227 18.992 1.00 57.97 546 ASP A N 1
ATOM 4129 C CA . ASP A 1 546 ? 0.053 -3.041 20.243 1.00 57.97 546 ASP A CA 1
ATOM 4130 C C . ASP A 1 546 ? 0.914 -3.525 21.432 1.00 57.97 546 ASP A C 1
ATOM 4132 O O . ASP A 1 546 ? 2.004 -4.073 21.243 1.00 57.97 546 ASP A O 1
ATOM 4136 N N . ALA A 1 547 ? 0.461 -3.304 22.670 1.00 50.19 547 ALA A N 1
ATOM 4137 C CA . ALA A 1 547 ? 1.201 -3.718 23.870 1.00 50.19 547 ALA A CA 1
ATOM 4138 C C . ALA A 1 547 ? 1.404 -5.247 23.982 1.00 50.19 547 ALA A C 1
ATOM 4140 O O . ALA A 1 547 ? 2.198 -5.699 24.802 1.00 50.19 547 ALA A O 1
ATOM 4141 N N . VAL A 1 548 ? 0.689 -6.038 23.177 1.00 49.88 548 VAL A N 1
ATOM 4142 C CA . VAL A 1 548 ? 0.711 -7.505 23.166 1.00 49.88 548 VAL A CA 1
ATOM 4143 C C . VAL A 1 548 ? 1.600 -8.038 22.026 1.00 49.88 548 VAL A C 1
ATOM 4145 O O . VAL A 1 548 ? 2.194 -9.103 22.164 1.00 49.88 548 VAL A O 1
ATOM 4148 N N . ASN A 1 549 ? 1.777 -7.278 20.938 1.00 61.16 549 ASN A N 1
ATOM 4149 C CA . ASN A 1 549 ? 2.555 -7.615 19.736 1.00 61.16 549 ASN A CA 1
ATOM 4150 C C . ASN A 1 549 ? 3.848 -6.796 19.610 1.00 61.16 549 ASN A C 1
ATOM 4152 O O . ASN A 1 549 ? 4.164 -6.204 18.575 1.00 61.16 549 ASN A O 1
ATOM 4156 N N . VAL A 1 550 ? 4.634 -6.790 20.683 1.00 64.81 550 VAL A N 1
ATOM 4157 C CA . VAL A 1 550 ? 5.922 -6.086 20.770 1.00 64.81 550 VAL A CA 1
ATOM 4158 C C . VAL A 1 550 ? 6.995 -6.622 19.810 1.00 64.81 550 VAL A C 1
ATOM 4160 O O . VAL A 1 550 ? 7.973 -5.937 19.521 1.00 64.81 550 VAL A O 1
ATOM 4163 N N . SER A 1 551 ? 6.797 -7.828 19.268 1.00 66.62 551 SER A N 1
ATOM 4164 C CA . SER A 1 551 ? 7.701 -8.503 18.330 1.00 66.62 551 SER A CA 1
ATOM 4165 C C . SER A 1 551 ? 7.712 -7.895 16.918 1.00 66.62 551 SER A C 1
ATOM 4167 O O . SER A 1 551 ? 8.565 -8.243 16.101 1.00 66.62 551 SER A O 1
ATOM 4169 N N . LEU A 1 552 ? 6.794 -6.986 16.600 1.00 76.19 552 LEU A N 1
ATOM 4170 C CA . LEU A 1 552 ? 6.748 -6.350 15.281 1.00 76.19 552 LEU A CA 1
ATOM 4171 C C . LEU A 1 552 ? 7.661 -5.124 15.172 1.00 76.19 552 LEU A C 1
ATOM 4173 O O . LEU A 1 552 ? 7.859 -4.634 14.069 1.00 76.19 552 LEU A O 1
ATOM 4177 N N . ALA A 1 553 ? 8.215 -4.643 16.288 1.00 77.12 553 ALA A N 1
ATOM 4178 C CA . ALA A 1 553 ? 9.019 -3.432 16.292 1.00 77.12 553 ALA A CA 1
ATOM 4179 C C . ALA A 1 553 ? 10.437 -3.681 15.748 1.00 77.12 553 ALA A C 1
ATOM 4181 O O . ALA A 1 553 ? 11.135 -4.574 16.233 1.00 77.12 553 ALA A O 1
ATOM 4182 N N . THR A 1 554 ? 10.866 -2.891 14.769 1.00 81.00 554 THR A N 1
ATOM 4183 C CA . THR A 1 554 ? 12.162 -2.986 14.090 1.00 81.00 554 THR A CA 1
ATOM 4184 C C . THR A 1 554 ? 13.208 -2.070 14.698 1.00 81.00 554 THR A C 1
ATOM 4186 O O . THR A 1 554 ? 14.361 -2.476 14.821 1.00 81.00 554 THR A O 1
ATOM 4189 N N . ASP A 1 555 ? 12.839 -0.856 15.114 1.00 78.75 555 ASP A N 1
ATOM 4190 C CA . ASP A 1 555 ? 13.829 0.133 15.540 1.00 78.75 555 ASP A CA 1
ATOM 4191 C C . ASP A 1 555 ? 13.310 1.195 16.527 1.00 78.75 555 ASP A C 1
ATOM 4193 O O . ASP A 1 555 ? 12.116 1.420 16.704 1.00 78.75 555 ASP A O 1
ATOM 4197 N N . ALA A 1 556 ? 14.248 1.872 17.193 1.00 73.38 556 ALA A N 1
ATOM 4198 C CA . ALA A 1 556 ? 13.958 2.861 18.235 1.00 73.38 556 ALA A CA 1
ATOM 4199 C C . ALA A 1 556 ? 13.508 4.235 17.708 1.00 73.38 556 ALA A C 1
ATOM 4201 O O . ALA A 1 556 ? 13.319 5.161 18.498 1.00 73.38 556 ALA A O 1
ATOM 4202 N N . ILE A 1 557 ? 13.442 4.410 16.391 1.00 74.12 557 ILE A N 1
ATOM 4203 C CA . ILE A 1 557 ? 13.435 5.709 15.722 1.00 74.12 557 ILE A CA 1
ATOM 4204 C C . ILE A 1 557 ? 12.121 5.889 14.961 1.00 74.12 557 ILE A C 1
ATOM 4206 O O . ILE A 1 557 ? 11.317 6.772 15.279 1.00 74.12 557 ILE A O 1
ATOM 4210 N N . PHE A 1 558 ? 11.886 5.038 13.972 1.00 77.62 558 PHE A N 1
ATOM 4211 C CA . PHE A 1 558 ? 10.712 5.018 13.121 1.00 77.62 558 PHE A CA 1
ATOM 4212 C C . PHE A 1 558 ? 9.537 4.280 13.760 1.00 77.62 558 PHE A C 1
ATOM 4214 O O . PHE A 1 558 ? 8.401 4.669 13.503 1.00 77.62 558 PHE A O 1
ATOM 4221 N N . ASP A 1 559 ? 9.762 3.359 14.702 1.00 77.25 559 ASP A N 1
ATOM 4222 C CA . ASP A 1 559 ? 8.668 2.720 15.454 1.00 77.25 559 ASP A CA 1
ATOM 4223 C C . ASP A 1 559 ? 8.296 3.480 16.742 1.00 77.25 559 ASP A C 1
ATOM 4225 O O . ASP A 1 559 ? 8.071 2.918 17.827 1.00 77.25 559 ASP A O 1
ATOM 4229 N N . THR A 1 560 ? 8.196 4.803 16.616 1.00 77.00 560 THR A N 1
ATOM 4230 C CA . THR A 1 560 ? 7.819 5.735 17.687 1.00 77.00 560 THR A CA 1
ATOM 4231 C C . THR A 1 560 ? 6.504 6.445 17.371 1.00 77.00 560 THR A C 1
ATOM 4233 O O . THR A 1 560 ? 6.063 6.497 16.225 1.00 77.00 560 THR A O 1
ATOM 4236 N N . SER A 1 561 ? 5.869 7.037 18.387 1.00 78.00 561 SER A N 1
ATOM 4237 C CA . SER A 1 561 ? 4.623 7.801 18.211 1.00 78.00 561 SER A CA 1
ATOM 4238 C C . SER A 1 561 ? 4.773 9.029 17.303 1.00 78.00 561 SER A C 1
ATOM 4240 O O . SER A 1 561 ? 3.783 9.506 16.765 1.00 78.00 561 SER A O 1
ATOM 4242 N N . VAL A 1 562 ? 5.995 9.541 17.111 1.00 78.81 562 VAL A N 1
ATOM 4243 C CA . VAL A 1 562 ? 6.277 10.662 16.196 1.00 78.81 562 VAL A CA 1
ATOM 4244 C C . VAL A 1 562 ? 6.158 10.229 14.733 1.00 78.81 562 VAL A C 1
ATOM 4246 O O . VAL A 1 562 ? 5.739 11.012 13.887 1.00 78.81 562 VAL A O 1
ATOM 4249 N N . ASN A 1 563 ? 6.484 8.970 14.447 1.00 82.75 563 ASN A N 1
ATOM 4250 C CA . ASN A 1 563 ? 6.450 8.360 13.117 1.00 82.75 563 ASN A CA 1
ATOM 4251 C C . ASN A 1 563 ? 5.196 7.488 12.932 1.00 82.75 563 ASN A C 1
ATOM 4253 O O . ASN A 1 563 ? 5.182 6.485 12.213 1.00 82.75 563 ASN A O 1
ATOM 4257 N N . GLN A 1 564 ? 4.116 7.903 13.587 1.00 87.50 564 GLN A N 1
ATOM 4258 C CA . GLN A 1 564 ? 2.795 7.310 13.508 1.00 87.50 564 GLN A CA 1
ATOM 4259 C C . GLN A 1 564 ? 1.823 8.345 12.946 1.00 87.50 564 GLN A C 1
ATOM 4261 O O . GLN A 1 564 ? 1.826 9.505 13.351 1.00 87.50 564 GLN A O 1
ATOM 4266 N N . LEU A 1 565 ? 0.963 7.912 12.031 1.00 92.62 565 LEU A N 1
ATOM 4267 C CA . LEU A 1 565 ? -0.175 8.703 11.581 1.00 92.62 565 LEU A CA 1
ATOM 4268 C C . LEU A 1 565 ? -1.450 8.116 12.167 1.00 92.62 565 LEU A C 1
ATOM 4270 O O . LEU A 1 565 ? -1.592 6.898 12.290 1.00 92.62 565 LEU A O 1
ATOM 4274 N N . SER A 1 566 ? -2.376 8.996 12.529 1.00 94.88 566 SER A N 1
ATOM 4275 C CA . SER A 1 566 ? -3.660 8.628 13.111 1.00 94.88 566 SER A CA 1
ATOM 4276 C C . SER A 1 566 ? -4.774 9.501 12.563 1.00 94.88 566 SER A C 1
ATOM 4278 O O . SER A 1 566 ? -4.583 10.699 12.360 1.00 94.88 566 SER A O 1
ATOM 4280 N N . ASP A 1 567 ? -5.953 8.915 12.420 1.00 97.62 567 ASP A N 1
ATOM 4281 C CA . ASP A 1 567 ? -7.205 9.636 12.211 1.00 97.62 567 ASP A CA 1
ATOM 4282 C C . ASP A 1 567 ? -8.268 9.036 13.125 1.00 97.62 567 ASP A C 1
ATOM 4284 O O . ASP A 1 567 ? -8.146 7.905 13.603 1.00 97.62 567 ASP A O 1
ATOM 4288 N N . GLY A 1 568 ? -9.310 9.808 13.387 1.00 96.88 568 GLY A N 1
ATOM 4289 C CA . GLY A 1 568 ? -10.420 9.367 14.206 1.00 96.88 568 GLY A CA 1
ATOM 4290 C C . GLY A 1 568 ? -11.717 10.018 13.785 1.00 96.88 568 GLY A C 1
ATOM 4291 O O . GLY A 1 568 ? -11.743 10.985 13.020 1.00 96.88 568 GLY A O 1
ATOM 4292 N N . ILE A 1 569 ? -12.794 9.456 14.311 1.00 97.81 569 ILE A N 1
ATOM 4293 C CA . ILE A 1 569 ? -14.134 10.002 14.173 1.00 97.81 569 ILE A CA 1
ATOM 4294 C C . ILE A 1 569 ? -14.737 10.243 15.545 1.00 97.81 569 ILE A C 1
ATOM 4296 O O . ILE A 1 569 ? -14.440 9.543 16.519 1.00 97.81 569 ILE A O 1
ATOM 4300 N N . THR A 1 570 ? -15.632 11.217 15.600 1.00 97.75 570 THR A N 1
ATOM 4301 C CA . THR A 1 570 ? -16.478 11.414 16.772 1.00 97.75 570 THR A CA 1
ATOM 4302 C C . THR A 1 570 ? -17.606 10.388 16.751 1.00 97.75 570 THR A C 1
ATOM 4304 O O . THR A 1 570 ? -18.243 10.170 15.718 1.00 97.75 570 THR A O 1
ATOM 4307 N N . VAL A 1 571 ? -17.858 9.764 17.898 1.00 96.94 571 VAL A N 1
ATOM 4308 C CA . VAL A 1 571 ? -18.932 8.792 18.100 1.00 96.94 571 VAL A CA 1
ATOM 4309 C C . VAL A 1 571 ? -19.837 9.287 19.215 1.00 96.94 571 VAL A C 1
ATOM 4311 O O . VAL A 1 571 ? -19.426 9.386 20.370 1.00 96.94 571 VAL A O 1
ATOM 4314 N N . GLU A 1 572 ? -21.077 9.598 18.862 1.00 95.56 572 GLU A N 1
ATOM 4315 C CA . GLU A 1 572 ? -22.163 9.902 19.783 1.00 95.56 572 GLU A CA 1
ATOM 4316 C C . GLU A 1 572 ? -23.001 8.640 19.988 1.00 95.56 572 GLU A C 1
ATOM 4318 O O . GLU A 1 572 ? -23.577 8.085 19.047 1.00 95.56 572 GLU A O 1
ATOM 4323 N N . VAL A 1 573 ? -23.083 8.199 21.238 1.00 90.62 573 VAL A N 1
ATOM 4324 C CA . VAL A 1 573 ? -23.971 7.123 21.658 1.00 90.62 573 VAL A CA 1
ATOM 4325 C C . VAL A 1 573 ? -25.227 7.762 22.231 1.00 90.62 573 VAL A C 1
ATOM 4327 O O . VAL A 1 573 ? -25.221 8.367 23.304 1.00 90.62 573 VAL A O 1
ATOM 4330 N N . SER A 1 574 ? -26.304 7.649 21.465 1.00 83.81 574 SER A N 1
ATOM 4331 C CA . SER A 1 574 ? -27.634 8.095 21.837 1.00 83.81 574 SER A CA 1
ATOM 4332 C C . SER A 1 574 ? -28.303 7.111 22.789 1.00 83.81 574 SER A C 1
ATOM 4334 O O . SER A 1 574 ? -28.329 5.892 22.582 1.00 83.81 574 SER A O 1
ATOM 4336 N N . GLY A 1 575 ? -28.907 7.691 23.819 1.00 63.97 575 GLY A N 1
ATOM 4337 C CA . GLY A 1 575 ? -29.742 6.983 24.765 1.00 63.97 575 GLY A CA 1
ATOM 4338 C C . GLY A 1 575 ? -28.987 6.234 25.859 1.00 63.97 575 GLY A C 1
ATOM 4339 O O . GLY A 1 575 ? -27.771 6.255 25.988 1.00 63.97 575 GLY A O 1
ATOM 4340 N N . THR A 1 576 ? -29.830 5.602 26.650 1.00 60.28 576 THR A N 1
ATOM 4341 C CA . THR A 1 576 ? -29.620 4.719 27.797 1.00 60.28 576 THR A CA 1
ATOM 4342 C C . THR A 1 576 ? -30.285 3.421 27.360 1.00 60.28 576 THR A C 1
ATOM 4344 O O . THR A 1 576 ? -31.514 3.288 27.408 1.00 60.28 576 THR A O 1
ATOM 4347 N N . GLY A 1 577 ? -29.493 2.572 26.731 1.00 57.31 577 GLY A N 1
ATOM 4348 C CA . GLY A 1 577 ? -29.896 1.328 26.109 1.00 57.31 577 GLY A CA 1
ATOM 4349 C C . GLY A 1 577 ? -30.384 0.288 27.115 1.00 57.31 577 GLY A C 1
ATOM 4350 O O . GLY A 1 577 ? -30.409 0.512 28.325 1.00 57.31 577 GLY A O 1
ATOM 4351 N N . PRO A 1 578 ? -30.816 -0.875 26.620 1.00 67.50 578 PRO A N 1
ATOM 4352 C CA . PRO A 1 578 ? -31.104 -2.006 27.483 1.00 67.50 578 PRO A CA 1
ATOM 4353 C C . PRO A 1 578 ? -29.862 -2.385 28.302 1.00 67.50 578 PRO A C 1
ATOM 4355 O O . PRO A 1 578 ? -28.752 -2.406 27.768 1.00 67.50 578 PRO A O 1
ATOM 4358 N N . VAL A 1 579 ? -30.050 -2.756 29.570 1.00 75.81 579 VAL A N 1
ATOM 4359 C CA . VAL A 1 579 ? -29.014 -3.476 30.319 1.00 75.81 579 VAL A CA 1
ATOM 4360 C C . VAL A 1 579 ? -28.671 -4.727 29.520 1.00 75.81 579 VAL A C 1
ATOM 4362 O O . VAL A 1 579 ? -29.544 -5.539 29.218 1.00 75.81 579 VAL A O 1
ATOM 4365 N N . SER A 1 580 ? -27.422 -4.861 29.111 1.00 80.50 580 SER A N 1
ATOM 4366 C CA . SER A 1 580 ? -26.987 -5.915 28.200 1.00 80.50 580 SER A CA 1
ATOM 4367 C C . SER A 1 580 ? -25.696 -6.530 28.695 1.00 80.50 580 SER A C 1
ATOM 4369 O O . SER A 1 580 ? -25.164 -6.136 29.730 1.00 80.50 580 SER A O 1
ATOM 4371 N N . GLY A 1 581 ? -25.199 -7.539 28.000 1.00 84.06 581 GLY A N 1
ATOM 4372 C CA . GLY A 1 581 ? -23.959 -8.155 28.408 1.00 84.06 581 GLY A CA 1
ATOM 4373 C C . GLY A 1 581 ? -23.597 -9.371 27.592 1.00 84.06 581 GLY A C 1
ATOM 4374 O O . GLY A 1 581 ? -24.298 -9.766 26.657 1.00 84.06 581 GLY A O 1
ATOM 4375 N N . SER A 1 582 ? -22.493 -9.981 27.984 1.00 82.81 582 SER A N 1
ATOM 4376 C CA . SER A 1 582 ? -22.040 -11.249 27.442 1.00 82.81 582 SER A CA 1
ATOM 4377 C C . SER A 1 582 ? -21.598 -12.182 28.557 1.00 82.81 582 SER A C 1
ATOM 4379 O O . SER A 1 582 ? -21.408 -11.764 29.699 1.00 82.81 582 SER A O 1
ATOM 4381 N N . PHE A 1 583 ? -21.473 -13.464 28.246 1.00 79.69 583 PHE A N 1
ATOM 4382 C CA . PHE A 1 583 ? -20.837 -14.414 29.138 1.00 79.69 583 PHE A CA 1
ATOM 4383 C C . PHE A 1 583 ? -20.119 -15.525 28.376 1.00 79.69 583 PHE A C 1
ATOM 4385 O O . PHE A 1 583 ? -20.488 -15.888 27.252 1.00 79.69 583 PHE A O 1
ATOM 4392 N N . THR A 1 584 ? -19.109 -16.084 29.034 1.00 76.88 584 THR A N 1
ATOM 4393 C CA . THR A 1 584 ? -18.302 -17.210 28.559 1.00 76.88 584 THR A CA 1
ATOM 4394 C C . THR A 1 584 ? -18.381 -18.319 29.597 1.00 76.88 584 THR A C 1
ATOM 4396 O O . THR A 1 584 ? -18.235 -18.056 30.787 1.00 76.88 584 THR A O 1
ATOM 4399 N N . CYS A 1 585 ? -18.643 -19.553 29.168 1.00 75.94 585 CYS A N 1
ATOM 4400 C CA . CYS A 1 585 ? -18.731 -20.699 30.073 1.00 75.94 585 CYS A CA 1
ATOM 4401 C C . CYS A 1 585 ? -17.410 -21.467 30.130 1.00 75.94 585 CYS A C 1
ATOM 4403 O O . CYS A 1 585 ? -16.754 -21.680 29.108 1.00 75.94 585 CYS A O 1
ATOM 4405 N N . TYR A 1 586 ? -17.120 -22.007 31.311 1.00 74.31 586 TYR A N 1
ATOM 4406 C CA . TYR A 1 586 ? -16.032 -22.941 31.566 1.00 74.31 586 TYR A CA 1
ATOM 4407 C C . TYR A 1 586 ? -16.563 -24.158 32.327 1.00 74.31 586 TYR A C 1
ATOM 4409 O O . TYR A 1 586 ? -17.424 -24.029 33.197 1.00 74.31 586 TYR A O 1
ATOM 4417 N N . LYS A 1 587 ? -16.042 -25.352 32.017 1.00 71.06 587 LYS A N 1
ATOM 4418 C CA . LYS A 1 587 ? -16.383 -26.606 32.708 1.00 71.06 587 LYS A CA 1
ATOM 4419 C C . LYS A 1 587 ? -15.159 -27.136 33.453 1.00 71.06 587 LYS A C 1
ATOM 4421 O O . LYS A 1 587 ? -14.077 -27.212 32.883 1.00 71.06 587 LYS A O 1
ATOM 4426 N N . LEU A 1 588 ? -15.339 -27.554 34.709 1.00 71.69 588 LEU A N 1
ATOM 4427 C CA . LEU A 1 588 ? -14.283 -28.177 35.521 1.00 71.69 588 LEU A CA 1
ATOM 4428 C C . LEU A 1 588 ? -13.806 -29.514 34.931 1.00 71.69 588 LEU A C 1
ATOM 4430 O O . LEU A 1 588 ? -12.635 -29.868 35.042 1.00 71.69 588 LEU A O 1
ATOM 4434 N N . ALA A 1 589 ? -14.721 -30.262 34.312 1.00 67.12 589 ALA A N 1
ATOM 4435 C CA . ALA A 1 589 ? -14.435 -31.518 33.635 1.00 67.12 589 ALA A CA 1
ATOM 4436 C C . ALA A 1 589 ? -15.214 -31.587 32.313 1.00 67.12 589 ALA A C 1
ATOM 4438 O O . ALA A 1 589 ? -16.438 -31.465 32.306 1.00 67.12 589 ALA A O 1
ATOM 4439 N N . GLY A 1 590 ? -14.500 -31.802 31.203 1.00 66.06 590 GLY A N 1
ATOM 4440 C CA . GLY A 1 590 ? -15.061 -31.863 29.847 1.00 66.06 590 GLY A CA 1
ATOM 4441 C C . GLY A 1 590 ? -14.570 -30.731 28.933 1.00 66.06 590 GLY A C 1
ATOM 4442 O O . GLY A 1 590 ? -13.785 -29.890 29.367 1.00 66.06 590 GLY A O 1
ATOM 4443 N N . PRO A 1 591 ? -14.979 -30.719 27.651 1.00 61.19 591 PRO A N 1
ATOM 4444 C CA . PRO A 1 591 ? -14.693 -29.601 26.755 1.00 61.19 591 PRO A CA 1
ATOM 4445 C C . PRO A 1 591 ? -15.377 -28.319 27.258 1.00 61.19 591 PRO A C 1
ATOM 4447 O O . PRO A 1 591 ? -16.477 -28.385 27.807 1.00 61.19 591 PRO A O 1
ATOM 4450 N N . ASN A 1 592 ? -14.745 -27.158 27.050 1.00 65.12 592 ASN A N 1
ATOM 4451 C CA . ASN A 1 592 ? -15.386 -25.854 27.273 1.00 65.12 592 ASN A CA 1
ATOM 4452 C C . ASN A 1 592 ? -16.703 -25.769 26.486 1.00 65.12 592 ASN A C 1
ATOM 4454 O O . ASN A 1 592 ? -16.832 -26.417 25.445 1.00 65.12 592 ASN A O 1
ATOM 4458 N N . CYS A 1 593 ? -17.653 -24.950 26.951 1.00 69.88 593 CYS A N 1
ATOM 4459 C CA . CYS A 1 593 ? -18.904 -24.710 26.233 1.00 69.88 593 CYS A CA 1
ATOM 4460 C C . CYS A 1 593 ? -18.624 -24.050 24.870 1.00 69.88 593 CYS A C 1
ATOM 4462 O O . CYS A 1 593 ? -18.543 -22.830 24.752 1.00 69.88 593 CYS A O 1
ATOM 4464 N N . ASN A 1 594 ? -18.454 -24.853 23.823 1.00 58.06 594 ASN A N 1
ATOM 4465 C CA . ASN A 1 594 ? -18.226 -24.388 22.462 1.00 58.06 594 ASN A CA 1
ATOM 4466 C C . ASN A 1 594 ? -19.324 -24.956 21.560 1.00 58.06 594 ASN A C 1
ATOM 4468 O O . ASN A 1 594 ? -19.296 -26.127 21.185 1.00 58.06 594 ASN A O 1
ATOM 4472 N N . GLY A 1 595 ? -20.298 -24.115 21.214 1.00 55.50 595 GLY A N 1
ATOM 4473 C CA . GLY A 1 595 ? -21.353 -24.460 20.267 1.00 55.50 595 GLY A CA 1
ATOM 4474 C C . GLY A 1 595 ? -22.577 -23.556 20.387 1.00 55.50 595 GLY A C 1
ATOM 4475 O O . GLY A 1 595 ? -22.930 -23.103 21.470 1.00 55.50 595 GLY A O 1
ATOM 4476 N N . ALA A 1 596 ? -23.260 -23.310 19.265 1.00 50.50 596 ALA A N 1
ATOM 4477 C CA . ALA A 1 596 ? -24.432 -22.427 19.177 1.00 50.50 596 ALA A CA 1
ATOM 4478 C C . ALA A 1 596 ? -25.742 -23.032 19.743 1.00 50.50 596 ALA A C 1
ATOM 4480 O O . ALA A 1 596 ? -26.804 -22.426 19.625 1.00 50.50 596 ALA A O 1
ATOM 4481 N N . ARG A 1 597 ? -25.697 -24.244 20.319 1.00 53.53 597 ARG A N 1
ATOM 4482 C CA . ARG A 1 597 ? -26.857 -24.979 20.869 1.00 53.53 597 ARG A CA 1
ATOM 4483 C C . ARG A 1 597 ? -26.498 -25.763 22.138 1.00 53.53 597 ARG A C 1
ATOM 4485 O O . ARG A 1 597 ? -26.825 -26.939 22.254 1.00 53.53 597 ARG A O 1
ATOM 4492 N N . GLU A 1 598 ? -25.776 -25.131 23.052 1.00 65.31 598 GLU A N 1
ATOM 4493 C CA . GLU A 1 598 ? -25.406 -25.744 24.333 1.00 65.31 598 GLU A CA 1
ATOM 4494 C C . GLU A 1 598 ? -26.585 -25.650 25.335 1.00 65.31 598 GLU A C 1
ATOM 4496 O O . GLU A 1 598 ? -27.082 -24.542 25.575 1.00 65.31 598 GLU A O 1
ATOM 4501 N N . PRO A 1 599 ? -27.060 -26.772 25.922 1.00 63.62 599 PRO A N 1
ATOM 4502 C CA . PRO A 1 599 ? -28.144 -26.786 26.915 1.00 63.62 599 PRO A CA 1
ATOM 4503 C C . PRO A 1 599 ? -27.856 -25.934 28.156 1.00 63.62 599 PRO A C 1
ATOM 4505 O O . PRO A 1 599 ? -28.788 -25.433 28.788 1.00 63.62 599 PRO A O 1
ATOM 4508 N N . ASP A 1 600 ? -26.576 -25.749 28.480 1.00 73.31 600 ASP A N 1
ATOM 4509 C CA . ASP A 1 600 ? -26.126 -24.971 29.636 1.00 73.31 600 ASP A CA 1
ATOM 4510 C C . ASP A 1 600 ? -26.542 -23.493 29.508 1.00 73.31 600 ASP A C 1
ATOM 4512 O O . ASP A 1 600 ? -27.031 -22.886 30.454 1.00 73.31 600 ASP A O 1
ATOM 4516 N N . TYR A 1 601 ? -26.468 -22.910 28.307 1.00 72.19 601 TYR A N 1
ATOM 4517 C CA . TYR A 1 601 ? -26.874 -21.514 28.097 1.00 72.19 601 TYR A CA 1
ATOM 4518 C C . TYR A 1 601 ? -28.388 -21.330 28.002 1.00 72.19 601 TYR A C 1
ATOM 4520 O O . TYR A 1 601 ? -28.911 -20.306 28.438 1.00 72.19 601 TYR A O 1
ATOM 4528 N N . ALA A 1 602 ? -29.105 -22.331 27.481 1.00 69.00 602 ALA A N 1
ATOM 4529 C CA . ALA A 1 602 ? -30.571 -22.335 27.465 1.00 69.00 602 ALA A CA 1
ATOM 4530 C C . ALA A 1 602 ? -31.176 -22.393 28.880 1.00 69.00 602 ALA A C 1
ATOM 4532 O O . ALA A 1 602 ? -32.346 -22.065 29.071 1.00 69.00 602 ALA A O 1
ATOM 4533 N N . SER A 1 603 ? -30.373 -22.810 29.858 1.00 77.19 603 SER A N 1
ATOM 4534 C CA . SER A 1 603 ? -30.748 -22.957 31.262 1.00 77.19 603 SER A CA 1
ATOM 4535 C C . SER A 1 603 ? -30.465 -21.704 32.101 1.00 77.19 603 SER A C 1
ATOM 4537 O O . SER A 1 603 ? -30.819 -21.670 33.282 1.00 77.19 603 SER A O 1
ATOM 4539 N N . ILE A 1 604 ? -29.849 -20.672 31.508 1.00 81.94 604 ILE A N 1
ATOM 4540 C CA . ILE A 1 604 ? -29.629 -19.379 32.159 1.00 81.94 604 ILE A CA 1
ATOM 4541 C C . ILE A 1 604 ? -30.910 -18.551 32.081 1.00 81.94 604 ILE A C 1
ATOM 4543 O O . ILE A 1 604 ? -31.429 -18.269 31.001 1.00 81.94 604 ILE A O 1
ATOM 4547 N N . VAL A 1 605 ? -31.375 -18.088 33.238 1.00 85.62 605 VAL A N 1
ATOM 4548 C CA . VAL A 1 605 ? -32.466 -17.119 33.344 1.00 85.62 605 VAL A CA 1
ATOM 4549 C C . VAL A 1 605 ? -31.902 -15.805 33.860 1.00 85.62 605 VAL A C 1
ATOM 4551 O O . VAL A 1 605 ? -31.271 -15.757 34.920 1.00 85.62 605 VAL A O 1
ATOM 4554 N N . ILE A 1 606 ? -32.154 -14.741 33.098 1.00 87.25 606 ILE A N 1
ATOM 4555 C CA . ILE A 1 606 ? -31.698 -13.381 33.386 1.00 87.25 606 ILE A CA 1
ATOM 4556 C C . ILE A 1 606 ? -32.920 -12.511 33.648 1.00 87.25 606 ILE A C 1
ATOM 4558 O O . ILE A 1 606 ? -33.919 -12.598 32.926 1.00 87.25 606 ILE A O 1
ATOM 4562 N N . SER A 1 607 ? -32.845 -11.662 34.669 1.00 86.69 607 SER A N 1
ATOM 4563 C CA . SER A 1 607 ? -33.854 -10.631 34.904 1.00 86.69 607 SER A CA 1
ATOM 4564 C C . SER A 1 607 ? -33.232 -9.298 35.289 1.00 86.69 607 SER A C 1
ATOM 4566 O O . SER A 1 607 ? -32.311 -9.274 36.102 1.00 86.69 607 SER A O 1
ATOM 4568 N N . ALA A 1 608 ? -33.783 -8.198 34.781 1.00 84.75 608 ALA A N 1
ATOM 4569 C CA . ALA A 1 608 ? -33.434 -6.840 35.188 1.00 84.75 608 ALA A CA 1
ATOM 4570 C C . ALA A 1 608 ? -34.627 -6.210 35.916 1.00 84.75 608 ALA A C 1
ATOM 4572 O O . ALA A 1 608 ? -35.713 -6.078 35.353 1.00 84.75 608 ALA A O 1
ATOM 4573 N N . GLY A 1 609 ? -34.457 -5.870 37.196 1.00 79.94 609 GLY A N 1
ATOM 4574 C CA . GLY A 1 609 ? -35.516 -5.246 37.999 1.00 79.94 609 GLY A CA 1
ATOM 4575 C C . GLY A 1 609 ? -36.751 -6.140 38.164 1.00 79.94 609 GLY A C 1
ATOM 4576 O O . GLY A 1 609 ? -37.866 -5.638 38.262 1.00 79.94 609 GLY A O 1
ATOM 4577 N N . GLY A 1 610 ? -36.557 -7.464 38.137 1.00 76.94 610 GLY A N 1
ATOM 4578 C CA . GLY A 1 610 ? -37.628 -8.464 38.202 1.00 76.94 610 GLY A CA 1
ATOM 4579 C C . GLY A 1 610 ? -38.306 -8.786 36.864 1.00 76.94 610 GLY A C 1
ATOM 4580 O O . GLY A 1 610 ? -39.154 -9.675 36.825 1.00 76.94 610 GLY A O 1
ATOM 4581 N N . VAL A 1 611 ? -37.936 -8.123 35.761 1.00 79.00 611 VAL A N 1
ATOM 4582 C CA . VAL A 1 611 ? -38.437 -8.443 34.415 1.00 79.00 611 VAL A CA 1
ATOM 4583 C C . VAL A 1 611 ? -37.526 -9.475 33.764 1.00 79.00 611 VAL A C 1
ATOM 4585 O O . VAL A 1 611 ? -36.321 -9.256 33.670 1.00 79.00 611 VAL A O 1
ATOM 4588 N N . SER A 1 612 ? -38.097 -10.593 33.309 1.00 85.69 612 SER A N 1
ATOM 4589 C CA . SER A 1 612 ? -37.353 -11.638 32.599 1.00 85.69 612 SER A CA 1
ATOM 4590 C C . SER A 1 612 ? -36.868 -11.136 31.241 1.00 85.69 612 SER A C 1
ATOM 4592 O O . SER A 1 612 ? -37.625 -10.538 30.474 1.00 85.69 612 SER A O 1
ATOM 4594 N N . CYS A 1 613 ? -35.598 -11.387 30.954 1.00 85.81 613 CYS A N 1
ATOM 4595 C CA . CYS A 1 613 ? -34.962 -11.001 29.708 1.00 85.81 613 CYS A CA 1
ATOM 4596 C C . CYS A 1 613 ? -35.080 -12.129 28.679 1.00 85.81 613 CYS A C 1
ATOM 4598 O O . CYS A 1 613 ? -35.154 -13.301 29.062 1.00 85.81 613 CYS A O 1
ATOM 4600 N N . PRO A 1 614 ? -35.096 -11.800 27.376 1.00 84.38 614 PRO A N 1
ATOM 4601 C CA . PRO A 1 614 ? -35.002 -12.793 26.317 1.00 84.38 614 PRO A CA 1
ATOM 4602 C C . PRO A 1 614 ? -33.846 -13.783 26.536 1.00 84.38 614 PRO A C 1
ATOM 4604 O O . PRO A 1 614 ? -32.806 -13.390 27.079 1.00 84.38 614 PRO A O 1
ATOM 4607 N N . PRO A 1 615 ? -34.000 -15.045 26.091 1.00 79.50 615 PRO A N 1
ATOM 4608 C CA . PRO A 1 615 ? -32.934 -16.030 26.169 1.00 79.50 615 PRO A CA 1
ATOM 4609 C C . PRO A 1 615 ? -31.654 -15.518 25.496 1.00 79.50 615 PRO A C 1
ATOM 4611 O O . PRO A 1 615 ? -31.742 -14.867 24.449 1.00 79.50 615 PRO A O 1
ATOM 4614 N N . PRO A 1 616 ? -30.475 -15.827 26.052 1.00 78.12 616 PRO A N 1
ATOM 4615 C CA . PRO A 1 616 ? -29.209 -15.439 25.450 1.00 78.12 616 PRO A CA 1
ATOM 4616 C C . PRO A 1 616 ? -29.034 -16.004 24.036 1.00 78.12 616 PRO A C 1
ATOM 4618 O O . PRO A 1 616 ? -29.498 -17.103 23.729 1.00 78.12 616 PRO A O 1
ATOM 4621 N N . SER A 1 617 ? -28.318 -15.276 23.182 1.00 75.44 617 SER A N 1
ATOM 4622 C CA . SER A 1 617 ? -28.016 -15.670 21.801 1.00 75.44 617 SER A CA 1
ATOM 4623 C C . SER A 1 617 ? -26.523 -15.918 21.594 1.00 75.44 617 SER A C 1
ATOM 4625 O O . SER A 1 617 ? -25.687 -15.205 22.148 1.00 75.44 617 SER A O 1
ATOM 4627 N N . SER A 1 618 ? -26.166 -16.913 20.777 1.00 67.62 618 SER A N 1
ATOM 4628 C CA . SER A 1 618 ? -24.763 -17.247 20.505 1.00 67.62 618 SER A CA 1
ATOM 4629 C C . SER A 1 618 ? -24.079 -16.162 19.666 1.00 67.62 618 SER A C 1
ATOM 4631 O O . SER A 1 618 ? -24.549 -15.864 18.567 1.00 67.62 618 SER A O 1
ATOM 4633 N N . GLY A 1 619 ? -22.944 -15.635 20.130 1.00 57.66 619 GLY A N 1
ATOM 4634 C CA . GLY A 1 619 ? -22.142 -14.616 19.437 1.00 57.66 619 GLY A CA 1
ATOM 4635 C C . GLY A 1 619 ? -21.011 -15.164 18.551 1.00 57.66 619 GLY A C 1
ATOM 4636 O O . GLY A 1 619 ? -20.269 -14.378 17.966 1.00 57.66 619 GLY A O 1
ATOM 4637 N N . GLY A 1 620 ? -20.869 -16.492 18.446 1.00 54.88 620 GLY A N 1
ATOM 4638 C CA . GLY A 1 620 ? -19.714 -17.152 17.820 1.00 54.88 620 GLY A CA 1
ATOM 4639 C C . GLY A 1 620 ? -18.499 -17.223 18.759 1.00 54.88 620 GLY A C 1
ATOM 4640 O O . GLY A 1 620 ? -18.410 -16.481 19.731 1.00 54.88 620 GLY A O 1
ATOM 4641 N N . GLY A 1 621 ? -17.578 -18.165 18.522 1.00 57.53 621 GLY A N 1
ATOM 4642 C CA . GLY A 1 621 ? -16.316 -18.254 19.279 1.00 57.53 621 GLY A CA 1
ATOM 4643 C C . GLY A 1 621 ? -16.424 -18.650 20.763 1.00 57.53 621 GLY A C 1
ATOM 4644 O O . GLY A 1 621 ? -15.462 -18.468 21.496 1.00 57.53 621 GLY A O 1
ATOM 4645 N N . GLY A 1 622 ? -17.564 -19.191 21.215 1.00 61.06 622 GLY A N 1
ATOM 4646 C CA . GLY A 1 622 ? -17.779 -19.581 22.622 1.00 61.06 622 GLY A CA 1
ATOM 4647 C C . GLY A 1 622 ? -18.350 -18.475 23.523 1.00 61.06 622 GLY A C 1
ATOM 4648 O O . GLY A 1 622 ? -18.614 -18.727 24.697 1.00 61.06 622 GLY A O 1
ATOM 4649 N N . THR A 1 623 ? -18.611 -17.285 22.975 1.00 69.25 623 THR A N 1
ATOM 4650 C CA . THR A 1 623 ? -19.221 -16.161 23.700 1.00 69.25 623 THR A CA 1
ATOM 4651 C C . THR A 1 623 ? -20.711 -16.057 23.383 1.00 69.25 623 THR A C 1
ATOM 4653 O O . THR A 1 623 ? -21.135 -16.221 22.235 1.00 69.25 623 THR A O 1
ATOM 4656 N N . TRP A 1 624 ? -21.521 -15.762 24.396 1.00 76.25 624 TRP A N 1
ATOM 4657 C CA . TRP A 1 624 ? -22.967 -15.566 24.274 1.00 76.25 624 TRP A CA 1
ATOM 4658 C C . TRP A 1 624 ? -23.355 -14.182 24.766 1.00 76.25 624 TRP A C 1
ATOM 4660 O O . TRP A 1 624 ? -22.751 -13.671 25.704 1.00 76.25 624 TRP A O 1
ATOM 4670 N N . SER A 1 625 ? -24.350 -13.575 24.130 1.00 82.06 625 SER A N 1
ATOM 4671 C CA . SER A 1 625 ? -24.839 -12.236 24.447 1.00 82.06 625 SER A CA 1
ATOM 4672 C C . SER A 1 625 ? -26.271 -12.277 24.964 1.00 82.06 625 SER A C 1
ATOM 4674 O O . SER A 1 625 ? -27.061 -13.150 24.603 1.00 82.06 625 SER A O 1
ATOM 4676 N N . TRP A 1 626 ? -26.617 -11.316 25.812 1.00 83.50 626 TRP A N 1
ATOM 4677 C CA . TRP A 1 626 ? -27.966 -11.134 26.331 1.00 83.50 626 TRP A CA 1
ATOM 4678 C C . TRP A 1 626 ? -28.320 -9.651 26.396 1.00 83.50 626 TRP A C 1
ATOM 4680 O O . TRP A 1 626 ? -27.464 -8.764 26.387 1.00 83.50 626 TRP A O 1
ATOM 4690 N N . THR A 1 627 ? -29.616 -9.364 26.420 1.00 82.06 627 THR A N 1
ATOM 4691 C CA . THR A 1 627 ? -30.129 -7.996 26.437 1.00 82.06 627 THR A CA 1
ATOM 4692 C C . THR A 1 627 ? -31.446 -7.968 27.191 1.00 82.06 627 THR A C 1
ATOM 4694 O O . THR A 1 627 ? -32.355 -8.729 26.876 1.00 82.06 627 THR A O 1
ATOM 4697 N N . CYS A 1 628 ? -31.558 -7.093 28.183 1.00 83.19 628 CYS A N 1
ATOM 4698 C CA . CYS A 1 628 ? -32.753 -6.874 28.981 1.00 83.19 628 CYS A CA 1
ATOM 4699 C C . CYS A 1 628 ? -33.366 -5.518 28.623 1.00 83.19 628 CYS A C 1
ATOM 4701 O O . CYS A 1 628 ? -32.711 -4.497 28.821 1.00 83.19 628 CYS A O 1
ATOM 4703 N N . PRO A 1 629 ? -34.617 -5.458 28.142 1.00 73.06 629 PRO A N 1
ATOM 4704 C CA . PRO A 1 629 ? -35.268 -4.179 27.889 1.00 73.06 629 PRO A CA 1
ATOM 4705 C C . PRO A 1 629 ? -35.410 -3.393 29.201 1.00 73.06 629 PRO A C 1
ATOM 4707 O O . PRO A 1 629 ? -36.142 -3.800 30.101 1.00 73.06 629 PRO A O 1
ATOM 4710 N N . THR A 1 630 ? -34.714 -2.261 29.304 1.00 73.06 630 THR A N 1
ATOM 4711 C CA . THR A 1 630 ? -34.771 -1.347 30.453 1.00 73.06 630 THR A CA 1
ATOM 4712 C C . THR A 1 630 ? -35.085 0.071 30.000 1.00 73.06 630 THR A C 1
ATOM 4714 O O . THR A 1 630 ? -34.812 0.452 28.863 1.00 73.06 630 THR A O 1
ATOM 4717 N N . SER A 1 631 ? -35.702 0.854 30.885 1.00 61.38 631 SER A N 1
ATOM 4718 C CA . SER A 1 631 ? -35.985 2.263 30.620 1.00 61.38 631 SER A CA 1
ATOM 4719 C C . SER A 1 631 ? -34.716 3.112 30.686 1.00 61.38 631 SER A C 1
ATOM 4721 O O . SER A 1 631 ? -33.746 2.733 31.340 1.00 61.38 631 SER A O 1
ATOM 4723 N N . PRO A 1 632 ? -34.745 4.316 30.109 1.00 58.41 632 PRO A N 1
ATOM 4724 C CA . PRO A 1 632 ? -33.680 5.272 30.304 1.00 58.41 632 PRO A CA 1
ATOM 4725 C C . PRO A 1 632 ? -33.306 5.601 31.749 1.00 58.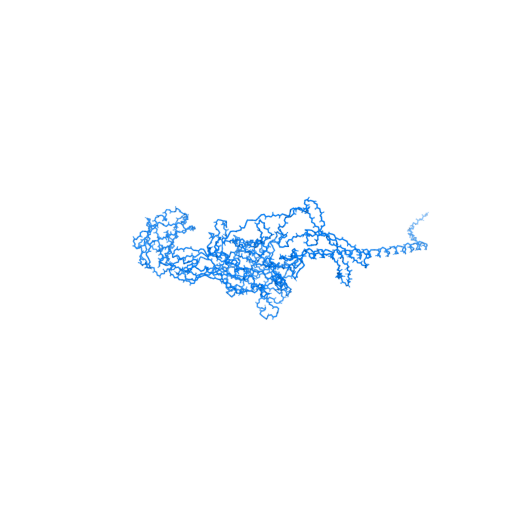41 632 PRO A C 1
ATOM 4727 O O . PRO A 1 632 ? -34.193 5.815 32.572 1.00 58.41 632 PRO A O 1
ATOM 4730 N N . GLY A 1 633 ? -32.000 5.650 32.048 1.00 56.72 633 GLY A N 1
ATOM 4731 C CA . GLY A 1 633 ? -31.461 5.943 33.385 1.00 56.72 633 GLY A CA 1
ATOM 4732 C C . GLY A 1 633 ? -31.761 4.857 34.419 1.00 56.72 633 GLY A C 1
ATOM 4733 O O . GLY A 1 633 ? -31.915 5.155 35.604 1.00 56.72 633 GLY A O 1
ATOM 4734 N N . TRP A 1 634 ? -31.936 3.614 33.966 1.00 71.06 634 TRP A N 1
ATOM 4735 C CA . TRP A 1 634 ? -32.316 2.507 34.831 1.00 71.06 634 TRP A CA 1
ATOM 4736 C C . TRP A 1 634 ? -31.260 2.248 35.911 1.00 71.06 634 TRP A C 1
ATOM 4738 O O . TRP A 1 634 ? -30.086 2.035 35.624 1.00 71.06 634 TRP A O 1
ATOM 4748 N N . VAL A 1 635 ? -31.720 2.219 37.161 1.00 69.06 635 VAL A N 1
ATOM 4749 C CA . VAL A 1 635 ? -30.958 1.777 38.330 1.00 69.06 635 VAL A CA 1
ATOM 4750 C C . VAL A 1 635 ? -31.721 0.611 38.937 1.00 69.06 635 VAL A C 1
ATOM 4752 O O . VAL A 1 635 ? -32.911 0.728 39.236 1.00 69.06 635 VAL A O 1
ATOM 4755 N N . GLY A 1 636 ? -31.053 -0.518 39.133 1.00 78.00 636 GLY A N 1
ATOM 4756 C CA . GLY A 1 636 ? -31.687 -1.685 39.722 1.00 78.00 636 GLY A CA 1
ATOM 4757 C C . GLY A 1 636 ? -30.759 -2.885 39.797 1.00 78.00 636 GLY A C 1
ATOM 4758 O O . GLY A 1 636 ? -29.552 -2.781 39.592 1.00 78.00 636 GLY A O 1
ATOM 4759 N N . THR A 1 637 ? -31.345 -4.039 40.096 1.00 83.00 637 THR A N 1
ATOM 4760 C CA . THR A 1 637 ? -30.617 -5.304 40.222 1.00 83.00 637 THR A CA 1
ATOM 4761 C C . THR A 1 637 ? -30.775 -6.128 38.953 1.00 83.00 637 THR A C 1
ATOM 4763 O O . THR A 1 637 ? -31.896 -6.324 38.475 1.00 83.00 637 THR A O 1
ATOM 4766 N N . VAL A 1 638 ? -29.658 -6.631 38.428 1.00 83.06 638 VAL A N 1
ATOM 4767 C CA . VAL A 1 638 ? -29.651 -7.715 37.440 1.00 83.06 638 VAL A CA 1
ATOM 4768 C C . VAL A 1 638 ? -29.415 -9.019 38.184 1.00 83.06 638 VAL A C 1
ATOM 4770 O O . VAL A 1 638 ? -28.526 -9.105 39.029 1.00 83.06 638 VAL A O 1
ATOM 4773 N N . THR A 1 639 ? -30.221 -10.030 37.889 1.00 86.19 639 THR A N 1
ATOM 4774 C CA . THR A 1 639 ? -30.125 -11.349 38.512 1.00 86.19 639 THR A CA 1
ATOM 4775 C C . THR A 1 639 ? -29.857 -12.392 37.444 1.00 86.19 639 THR A C 1
ATOM 4777 O O . THR A 1 639 ? -30.576 -12.454 36.447 1.00 86.19 639 THR A O 1
ATOM 4780 N N . PHE A 1 640 ? -28.841 -13.216 37.688 1.00 84.44 640 PHE A N 1
ATOM 4781 C CA . PHE A 1 640 ? -28.511 -14.392 36.894 1.00 84.44 640 PHE A CA 1
ATOM 4782 C C . PHE A 1 640 ? -28.829 -15.637 37.714 1.00 84.44 640 PHE A C 1
ATOM 4784 O O . PHE A 1 640 ? -28.497 -15.720 38.897 1.00 84.44 640 PHE A O 1
ATOM 4791 N N . SER A 1 641 ? -29.479 -16.609 37.089 1.00 83.38 641 SER A N 1
ATOM 4792 C CA . SER A 1 641 ? -29.760 -17.909 37.691 1.00 83.38 641 SER A CA 1
ATOM 4793 C C . SER A 1 641 ? -29.562 -19.013 36.661 1.00 83.38 641 SER A C 1
ATOM 4795 O O . SER A 1 641 ? -29.676 -18.770 35.461 1.00 83.38 641 SER A O 1
ATOM 4797 N N . HIS A 1 642 ? -29.237 -20.212 37.133 1.00 82.62 642 HIS A N 1
ATOM 4798 C CA . HIS A 1 642 ? -29.067 -21.402 36.309 1.00 82.62 642 HIS A CA 1
ATOM 4799 C C . HIS A 1 642 ? -29.867 -22.552 36.928 1.00 82.62 642 HIS A C 1
ATOM 4801 O O . HIS A 1 642 ? -29.982 -22.632 38.153 1.00 82.62 642 HIS A O 1
ATOM 4807 N N . SER A 1 643 ? -30.445 -23.431 36.106 1.00 80.69 643 SER A N 1
ATOM 4808 C CA . SER A 1 643 ? -31.294 -24.523 36.609 1.00 80.69 643 SER A CA 1
ATOM 4809 C C . SER A 1 643 ? -30.522 -25.609 37.368 1.00 80.69 643 SER A C 1
ATOM 4811 O O . SER A 1 643 ? -31.108 -26.299 38.200 1.00 80.69 643 SER A O 1
ATOM 4813 N N . ASP A 1 644 ? -29.229 -25.781 37.082 1.00 79.00 644 ASP A N 1
ATOM 4814 C CA . ASP A 1 644 ? -28.333 -26.680 37.822 1.00 79.00 644 ASP A CA 1
ATOM 4815 C C . ASP A 1 644 ? -27.553 -25.894 38.896 1.00 79.00 644 ASP A C 1
ATOM 4817 O O . ASP A 1 644 ? -26.783 -24.996 38.534 1.00 79.00 644 ASP A O 1
ATOM 4821 N N . PRO A 1 645 ? -27.723 -26.227 40.193 1.00 75.00 645 PRO A N 1
ATOM 4822 C CA . PRO A 1 645 ? -27.100 -25.522 41.312 1.00 75.00 645 PRO A CA 1
ATOM 4823 C C . PRO A 1 645 ? -25.581 -25.722 41.423 1.00 75.00 645 PRO A C 1
ATOM 4825 O O . PRO A 1 645 ? -24.947 -25.050 42.233 1.00 75.00 645 PRO A O 1
ATOM 4828 N N . ASN A 1 646 ? -24.987 -26.634 40.647 1.00 77.50 646 ASN A N 1
ATOM 4829 C CA . ASN A 1 646 ? -23.538 -26.859 40.640 1.00 77.50 646 ASN A CA 1
ATOM 4830 C C . ASN A 1 646 ? -22.765 -25.837 39.790 1.00 77.50 646 ASN A C 1
ATOM 4832 O O . ASN A 1 646 ? -21.535 -25.872 39.772 1.00 77.50 646 ASN A O 1
ATOM 4836 N N . TRP A 1 647 ? -23.470 -24.951 39.081 1.00 77.88 647 TRP A N 1
ATOM 4837 C CA . TRP A 1 647 ? -22.869 -23.871 38.305 1.00 77.88 647 TRP A CA 1
ATOM 4838 C C . TRP A 1 647 ? -22.686 -22.615 39.143 1.00 77.88 647 TRP A C 1
ATOM 4840 O O . TRP A 1 647 ? -23.552 -22.244 39.937 1.00 77.88 647 TRP A O 1
ATOM 4850 N N . THR A 1 648 ? -21.572 -21.926 38.919 1.00 75.75 648 THR A N 1
ATOM 4851 C CA . THR A 1 648 ? -21.285 -20.638 39.551 1.00 75.75 648 THR A CA 1
ATOM 4852 C C . THR A 1 648 ? -21.250 -19.501 38.536 1.00 75.75 648 THR A C 1
ATOM 4854 O O . THR A 1 648 ? -20.996 -19.684 37.344 1.00 75.75 648 THR A O 1
ATOM 4857 N N . PHE A 1 649 ? -21.531 -18.296 39.021 1.00 74.81 649 PHE A N 1
ATOM 4858 C CA . PHE A 1 649 ? -21.419 -17.055 38.265 1.00 74.81 649 PHE A CA 1
ATOM 4859 C C . PHE A 1 649 ? -20.248 -16.284 38.864 1.00 74.81 649 PHE A C 1
ATOM 4861 O O . PHE A 1 649 ? -20.377 -15.634 39.900 1.00 74.81 649 PHE A O 1
ATOM 4868 N N . GLY A 1 650 ? -19.068 -16.419 38.270 1.00 67.81 650 GLY A N 1
ATOM 4869 C CA . GLY A 1 650 ? -17.847 -15.897 38.871 1.00 67.81 650 GLY A CA 1
ATOM 4870 C C . GLY A 1 650 ? -17.354 -16.671 40.112 1.00 67.81 650 GLY A C 1
ATOM 4871 O O . GLY A 1 650 ? -17.651 -17.849 40.303 1.00 67.81 650 GLY A O 1
ATOM 4872 N N . ASN A 1 651 ? -16.607 -15.999 40.996 1.00 61.75 651 ASN A N 1
ATOM 4873 C CA . ASN A 1 651 ? -16.180 -16.508 42.318 1.00 61.75 651 ASN A CA 1
ATOM 4874 C C . ASN A 1 651 ? -17.335 -16.628 43.347 1.00 61.75 651 ASN A C 1
ATOM 4876 O O . ASN A 1 651 ? -17.096 -16.556 44.558 1.00 61.75 651 ASN A O 1
ATOM 4880 N N . ARG A 1 652 ? -18.593 -16.696 42.901 1.00 64.81 652 ARG A N 1
ATOM 4881 C CA . ARG A 1 652 ? -19.786 -16.535 43.742 1.00 64.81 652 ARG A CA 1
ATOM 4882 C C . ARG A 1 652 ? -20.771 -17.673 43.516 1.00 64.81 652 ARG A C 1
ATOM 4884 O O . ARG A 1 652 ? -20.962 -18.136 42.390 1.00 64.81 652 ARG A O 1
ATOM 4891 N N . ALA A 1 653 ? -21.397 -18.117 44.600 1.00 61.59 653 ALA A N 1
ATOM 4892 C CA . ALA A 1 653 ? -22.450 -19.117 44.521 1.00 61.59 653 ALA A CA 1
ATOM 4893 C C . ALA A 1 653 ? -23.740 -18.486 43.968 1.00 61.59 653 ALA A C 1
ATOM 4895 O O . ALA A 1 653 ? -23.974 -17.283 44.110 1.00 61.59 653 ALA A O 1
ATOM 4896 N N . LEU A 1 654 ? -24.600 -19.306 43.357 1.00 60.56 654 LEU A N 1
ATOM 4897 C CA . LEU A 1 654 ? -25.953 -18.898 42.972 1.00 60.56 654 LEU A CA 1
ATOM 4898 C C . LEU A 1 654 ? -26.699 -18.321 44.190 1.00 60.56 654 LEU A C 1
ATOM 4900 O O . LEU A 1 654 ? -26.931 -19.032 45.166 1.00 60.56 654 LEU A O 1
ATOM 4904 N N . GLY A 1 655 ? -27.081 -17.040 44.118 1.00 61.88 655 GLY A N 1
ATOM 4905 C CA . GLY A 1 655 ? -27.799 -16.326 45.184 1.00 61.88 655 GLY A CA 1
ATOM 4906 C C . GLY A 1 655 ? -26.979 -15.286 45.959 1.00 61.88 655 GLY A C 1
ATOM 4907 O O . GLY A 1 655 ? -27.557 -14.573 46.779 1.00 61.88 655 GLY A O 1
ATOM 4908 N N . ASP A 1 656 ? -25.676 -15.157 45.692 1.00 66.31 656 ASP A N 1
ATOM 4909 C CA . ASP A 1 656 ? -24.867 -14.048 46.211 1.00 66.31 656 ASP A CA 1
ATOM 4910 C C . ASP A 1 656 ? -25.186 -12.727 45.482 1.00 66.31 656 ASP A C 1
ATOM 4912 O O . ASP A 1 656 ? -25.433 -12.706 44.275 1.00 66.31 656 ASP A O 1
ATOM 4916 N N . TYR A 1 657 ? -25.137 -11.606 46.210 1.00 66.12 657 TYR A N 1
ATOM 4917 C CA . TYR A 1 657 ? -25.383 -10.261 45.673 1.00 66.12 657 TYR A CA 1
ATOM 4918 C C . TYR A 1 657 ? -24.093 -9.441 45.631 1.00 66.12 657 TYR A C 1
ATOM 4920 O O . TYR A 1 657 ? -23.299 -9.466 46.574 1.00 66.12 657 TYR A O 1
ATOM 4928 N N . THR A 1 658 ? -23.907 -8.656 44.569 1.00 68.62 658 THR A N 1
ATOM 4929 C CA . THR A 1 658 ? -22.818 -7.680 44.459 1.00 68.62 658 THR A CA 1
ATOM 4930 C C . THR A 1 658 ? -23.333 -6.358 43.901 1.00 68.62 658 THR A C 1
ATOM 4932 O O . THR A 1 658 ? -24.267 -6.320 43.101 1.00 68.62 658 THR A O 1
ATOM 4935 N N . THR A 1 659 ? -22.727 -5.257 44.343 1.00 73.44 659 THR A N 1
ATOM 4936 C CA . THR A 1 659 ? -22.994 -3.926 43.790 1.00 73.44 659 THR A CA 1
ATOM 4937 C C . THR A 1 659 ? -22.015 -3.670 42.653 1.00 73.44 659 THR A C 1
ATOM 4939 O O . THR A 1 659 ? -20.806 -3.820 42.846 1.00 73.44 659 THR A O 1
ATOM 4942 N N . ALA A 1 660 ? -22.523 -3.277 41.485 1.00 67.44 660 ALA A N 1
ATOM 4943 C CA . ALA A 1 660 ? -21.677 -2.843 40.383 1.00 67.44 660 ALA A CA 1
ATOM 4944 C C . ALA A 1 660 ? -20.981 -1.523 40.744 1.00 67.44 660 ALA A C 1
ATOM 4946 O O . ALA A 1 660 ? -21.644 -0.557 41.120 1.00 67.44 660 ALA A O 1
ATOM 4947 N N . THR A 1 661 ? -19.651 -1.495 40.661 1.00 66.62 661 THR A N 1
ATOM 4948 C CA . THR A 1 661 ? -18.836 -0.293 40.911 1.00 66.62 661 THR A CA 1
ATOM 4949 C C . THR A 1 661 ? -18.386 0.399 39.629 1.00 66.62 661 THR A C 1
ATOM 4951 O O . THR A 1 661 ? -18.015 1.565 39.686 1.00 66.62 661 THR A O 1
ATOM 4954 N N . ASP A 1 662 ? -18.465 -0.297 38.491 1.00 61.50 662 ASP A N 1
ATOM 4955 C CA . ASP A 1 662 ? -17.912 0.104 37.195 1.00 61.50 662 ASP A CA 1
ATOM 4956 C C . ASP A 1 662 ? -18.859 -0.317 36.052 1.00 61.50 662 ASP A C 1
ATOM 4958 O O . ASP A 1 662 ? -19.718 -1.181 36.242 1.00 61.50 662 ASP A O 1
ATOM 4962 N N . ASN A 1 663 ? -18.711 0.282 34.865 1.00 60.06 663 ASN A N 1
ATOM 4963 C CA . ASN A 1 663 ? -19.465 -0.057 33.650 1.00 60.06 663 ASN A CA 1
ATOM 4964 C C . ASN A 1 663 ? -18.513 -0.072 32.426 1.00 60.06 663 ASN A C 1
ATOM 4966 O O . ASN A 1 663 ? -17.965 0.988 32.109 1.00 60.06 663 ASN A O 1
ATOM 4970 N N . PRO A 1 664 ? -18.279 -1.218 31.748 1.00 65.62 664 PRO A N 1
ATOM 4971 C CA . PRO A 1 664 ? -18.886 -2.529 31.991 1.00 65.62 664 PRO A CA 1
ATOM 4972 C C . PRO A 1 664 ? -18.473 -3.128 33.338 1.00 65.62 664 PRO A C 1
ATOM 4974 O O . PRO A 1 664 ? -17.317 -3.036 33.746 1.00 65.62 664 PRO A O 1
ATOM 4977 N N . TYR A 1 665 ? -19.410 -3.788 34.006 1.00 71.69 665 TYR A N 1
ATOM 4978 C CA . TYR A 1 665 ? -19.149 -4.579 35.200 1.00 71.69 665 TYR A CA 1
ATOM 4979 C C . TYR A 1 665 ? -18.814 -6.011 34.792 1.00 71.69 665 TYR A C 1
ATOM 4981 O O . TYR A 1 665 ? -19.617 -6.667 34.129 1.00 71.69 665 TYR A O 1
ATOM 4989 N N . SER A 1 666 ? -17.644 -6.512 35.182 1.00 76.06 666 SER A N 1
ATOM 4990 C CA . SER A 1 666 ? -17.221 -7.878 34.864 1.00 76.06 666 SER A CA 1
ATOM 4991 C C . SER A 1 666 ? -16.965 -8.701 36.120 1.00 76.06 666 SER A C 1
ATOM 4993 O O . SER A 1 666 ? -16.564 -8.182 37.164 1.00 76.06 666 SER A O 1
ATOM 4995 N N . PHE A 1 667 ? -17.199 -10.006 36.017 1.00 76.50 667 PHE A N 1
ATOM 4996 C CA . PHE A 1 667 ? -16.820 -10.970 37.039 1.00 76.50 667 PHE A CA 1
ATOM 4997 C C . PHE A 1 667 ? -16.408 -12.300 36.412 1.00 76.50 667 PHE A C 1
ATOM 4999 O O . PHE A 1 667 ? -17.107 -12.834 35.551 1.00 76.50 667 PHE A O 1
ATOM 5006 N N . SER A 1 668 ? -15.276 -12.833 36.877 1.00 69.56 668 SER A N 1
ATOM 5007 C CA . SER A 1 668 ? -14.697 -14.085 36.385 1.00 69.56 668 SER A CA 1
ATOM 5008 C C . SER A 1 668 ? -14.848 -15.232 37.379 1.00 69.56 668 SER A C 1
ATOM 5010 O O . SER A 1 668 ? -14.874 -15.013 38.596 1.00 69.56 668 SER A O 1
ATOM 5012 N N . ALA A 1 669 ? -14.981 -16.450 36.853 1.00 63.81 669 ALA A N 1
ATOM 5013 C CA . ALA A 1 669 ? -15.115 -17.694 37.597 1.00 63.81 669 ALA A CA 1
ATOM 5014 C C . ALA A 1 669 ? -13.828 -18.054 38.347 1.00 63.81 669 ALA A C 1
ATOM 5016 O O . ALA A 1 669 ? -12.714 -17.791 37.886 1.00 63.81 669 ALA A O 1
ATOM 5017 N N . ALA A 1 670 ? -13.985 -18.683 39.515 1.00 59.34 670 ALA A N 1
ATOM 5018 C CA . ALA A 1 670 ? -12.851 -19.148 40.304 1.00 59.34 670 ALA A CA 1
ATOM 5019 C C . ALA A 1 670 ? -12.170 -20.326 39.610 1.00 59.34 670 ALA A C 1
ATOM 5021 O O . ALA A 1 670 ? -12.830 -21.204 39.047 1.00 59.34 670 ALA A O 1
ATOM 5022 N N . ALA A 1 671 ? -10.845 -20.405 39.734 1.00 59.22 671 ALA A N 1
ATOM 5023 C CA . ALA A 1 671 ? -10.111 -21.589 39.316 1.00 59.22 671 ALA A CA 1
ATOM 5024 C C . ALA A 1 671 ? -10.637 -22.830 40.066 1.00 59.22 671 ALA A C 1
ATOM 5026 O O . ALA A 1 671 ? -10.625 -22.868 41.297 1.00 59.22 671 ALA A O 1
ATOM 5027 N N . GLY A 1 672 ? -11.076 -23.851 39.321 1.00 65.94 672 GLY A N 1
ATOM 5028 C CA . GLY A 1 672 ? -11.478 -25.147 39.880 1.00 65.94 672 GLY A CA 1
ATOM 5029 C C . GLY A 1 672 ? -12.985 -25.412 39.994 1.00 65.94 672 GLY A C 1
ATOM 5030 O O . GLY A 1 672 ? -13.354 -26.346 40.703 1.00 65.94 672 GLY A O 1
ATOM 5031 N N . GLN A 1 673 ? -13.853 -24.661 39.306 1.00 71.56 673 GLN A N 1
ATOM 5032 C CA . GLN A 1 673 ? -15.300 -24.931 39.224 1.00 71.56 673 GLN A CA 1
ATOM 5033 C C . GLN A 1 673 ? -15.843 -24.744 37.795 1.00 71.56 673 GLN A C 1
ATOM 5035 O O . GLN A 1 673 ? -15.222 -24.059 36.984 1.00 71.56 673 GLN A O 1
ATOM 5040 N N . SER A 1 674 ? -16.987 -25.368 37.479 1.00 77.75 674 SER A N 1
ATOM 5041 C CA . SER A 1 674 ? -17.750 -25.045 36.264 1.00 77.75 674 SER A CA 1
ATOM 5042 C C . SER A 1 674 ? -18.546 -23.766 36.506 1.00 77.75 674 SER A C 1
ATOM 5044 O O . SER A 1 674 ? -19.254 -23.669 37.510 1.00 77.75 674 SER A O 1
ATOM 5046 N N . GLY A 1 675 ? -18.458 -22.796 35.605 1.00 79.25 675 GLY A N 1
ATOM 5047 C CA . GLY A 1 675 ? -19.086 -21.499 35.813 1.00 79.25 675 GLY A CA 1
ATOM 5048 C C . GLY A 1 675 ? -19.105 -20.619 34.575 1.00 79.25 675 GLY A C 1
ATOM 5049 O O . GLY A 1 675 ? -18.649 -21.015 33.501 1.00 79.25 675 GLY A O 1
ATOM 5050 N N . PHE A 1 676 ? -19.637 -19.413 34.746 1.00 78.00 676 PHE A N 1
ATOM 5051 C CA . PHE A 1 676 ? -19.687 -18.392 33.706 1.00 78.00 676 PHE A CA 1
ATOM 5052 C C . PHE A 1 676 ? -18.912 -17.144 34.134 1.00 78.00 676 PHE A C 1
ATOM 5054 O O . PHE A 1 676 ? -19.146 -16.614 35.225 1.00 78.00 676 PHE A O 1
ATOM 5061 N N . ASP A 1 677 ? -18.041 -16.656 33.253 1.00 77.94 677 ASP A N 1
ATOM 5062 C CA . ASP A 1 677 ? -17.568 -15.273 33.287 1.00 77.94 677 ASP A CA 1
ATOM 5063 C C . ASP A 1 677 ? -18.662 -14.405 32.689 1.00 77.94 677 ASP A C 1
ATOM 5065 O O . ASP A 1 677 ? -19.141 -14.710 31.599 1.00 77.94 677 ASP A O 1
ATOM 5069 N N . ILE A 1 678 ? -19.048 -13.329 33.363 1.00 77.56 678 ILE A N 1
ATOM 5070 C CA . ILE A 1 678 ? -20.108 -12.442 32.885 1.00 77.56 678 ILE A CA 1
ATOM 5071 C C . ILE A 1 678 ? -19.570 -11.028 32.764 1.00 77.56 678 ILE A C 1
ATOM 5073 O O . ILE A 1 678 ? -18.856 -10.521 33.629 1.00 77.56 678 ILE A O 1
ATOM 5077 N N . TRP A 1 679 ? -19.990 -10.391 31.685 1.00 77.56 679 TRP A N 1
ATOM 5078 C CA . TRP A 1 679 ? -19.867 -8.975 31.424 1.00 77.56 679 TRP A CA 1
ATOM 5079 C C . TRP A 1 679 ? -21.263 -8.369 31.384 1.00 77.56 679 TRP A C 1
ATOM 5081 O O . TRP A 1 679 ? -22.130 -8.849 30.657 1.00 77.56 679 TRP A O 1
ATOM 5091 N N . VAL A 1 680 ? -21.482 -7.325 32.175 1.00 75.94 680 VAL A N 1
ATOM 5092 C CA . VAL A 1 680 ? -22.732 -6.569 32.250 1.00 75.94 680 VAL A CA 1
ATOM 5093 C C . VAL A 1 680 ? -22.454 -5.128 31.853 1.00 75.94 680 VAL A C 1
ATOM 5095 O O . VAL A 1 680 ? -21.549 -4.490 32.380 1.00 75.94 680 VAL A O 1
ATOM 5098 N N . VAL A 1 681 ? -23.255 -4.611 30.938 1.00 72.31 681 VAL A N 1
ATOM 5099 C CA . VAL A 1 681 ? -23.250 -3.229 30.479 1.00 72.31 681 VAL A CA 1
ATOM 5100 C C . VAL A 1 681 ? -24.556 -2.590 30.929 1.00 72.31 681 VAL A C 1
ATOM 5102 O O . VAL A 1 681 ? -25.642 -3.038 30.550 1.00 72.31 681 VAL A O 1
ATOM 5105 N N . PHE A 1 682 ? -24.449 -1.562 31.765 1.00 69.44 682 PHE A N 1
ATOM 5106 C CA . PHE A 1 682 ? -25.595 -0.811 32.276 1.00 69.44 682 PHE A CA 1
ATOM 5107 C C . PHE A 1 682 ? -25.861 0.448 31.419 1.00 69.44 682 PHE A C 1
ATOM 5109 O O . PHE A 1 682 ? -24.901 1.006 30.885 1.00 69.44 682 PHE A O 1
ATOM 5116 N N . PRO A 1 683 ? -27.129 0.887 31.261 1.00 59.75 683 PRO A N 1
ATOM 5117 C CA . PRO A 1 683 ? -27.518 2.157 30.637 1.00 59.75 683 PRO A CA 1
ATOM 5118 C C . PRO A 1 683 ? -26.820 3.394 31.189 1.00 59.75 683 PRO A C 1
ATOM 5120 O O . PRO A 1 683 ? -26.623 3.454 32.423 1.00 59.75 683 PRO A O 1
#

Radius of gyration: 37.08 Å; chains: 1; bounding box: 135×85×98 Å

Sequence (683 aa):
MKSSIRYRAVQKVLGFTLIEVLVSLIVAVIGIVAVLQLQGVFLTSASDAQKRALATSVAEKKLEELRGYDSIPTTSSSLKSFDEIDGDTDTEIVTAGTTDYKFDLSWVVSPYVVSSGAVASASVTNAKFKNVTLTVSWDNGASNIEMSTVIAAANPQLAQFVDKAGLGGDKPQVKYTPGVAPDVIAIDLGDGTKKETSKPLPEVSQKGESNIVKFETVTYDSQYRAVTEDFLTVNCKCNLAGSGAGLTPAKTVYNATTKSLETEYSYSTVNKTIGATYRSPPYDKQPDICDRCCRDHHDNDFGTENSYRWYWPGVGDASQATYFNMSTGDHFHYDSSDGINFTKAVNVNDLYRETCRFKRVDGIYRLMQDWKLHDITVMPYNYLASGASGNAIYKSYVGNYLEQLLATGDLGTSVTVAKPTGRDLVSGAMGSITQGSTVQLLSRSLYVDPLSSSAVTAIQNIKAASGAWLSLMPFYEINSVLLSNWSSTNMPVATVENEGVVTVVDPALNYYGSYKRGLISAVGGGTTSVSAASLITNTGVIGHRDAVNVSLATDAIFDTSVNQLSDGITVEVSGTGPVSGSFTCYKLAGPNCNGAREPDYASIVISAGGVSCPPPSSGGGGTWSWTCPTSPGWVGTVTFSHSDPNWTFGNRALGDYTTATDNPYSFSAAAGQSGFDIWVVFP